Protein AF-0000000074533288 (afdb_homodimer)

InterPro domains:
  IPR017946 PLC-like phosphodiesterase, TIM beta/alpha-barrel domain superfamily [G3DSA:3.20.20.190] (14-316)
  IPR017946 PLC-like phosphodiesterase, TIM beta/alpha-barrel domain superfamily [SSF51695] (12-314)
  IPR030395 Glycerophosphodiester phosphodiesterase domain [PF03009] (17-310)
  IPR030395 Glycerophosphodiester phosphodiesterase domain [PS51704] (12-316)

Organism: Naegleria gruberi (NCBI:txid5762)

Secondary structure (DSSP, 8-state):
------------EEEETTS-TTTS-TT-HHHHHHHHHTT-SEEEEEEEE-TTSPEEE-S-SB-TTTBSGGG-GGGGGG-EEEEETTEEEEE-BGGGS-HHHHTTS-B--S-TTTS--TTTTTPPPPBHHHHHHHHHHH-SSGGGPPEEEEEE-SHHHHHHHH---HHHHHHHHHHHTT-GGGEEEEES-HHHHHHHHHHHHHTT---SEEEEEE-TT-B-TTT--BGGGGGSHHHHHHHHHTT--EEEEBGGG--HHHHHHHHHTT-EE--B-B--SHHHHTTSS-SSHHHHHHHHHHHT-SEEEES-HHHHHHHHHHHHHHHHHHHHHHHHHHHHHHHHHHHHHHHHHHHHHHTTS---GGGGGGGGGGSS--SS----------/------------EEEETTS-TTTS-TT-HHHHHHHHHTT-SEEEEEEEE-TTSPEEE-S-SB-TTTBSGGG-GGGGGG-EEEEETTEEEEE-BGGGS-HHHHTTS-B--S-TTTS--TTTTTPPPPBHHHHHHHHHHH-SSGGGPPEEEEEE-SHHHHHHHH---HHHHHHHHHHHTT-GGGEEEEES-HHHHHHHHHHHHHTT---SEEEEEE-TT-B-TTT--BGGGGGSHHHHHHHHHTT--EEEEBGGG--HHHHHHHHHTT-EE--B-B--SHHHHTTSS-SSHHHHHHHHHHHT-SEEEES-HHHHHHHHHHHHHHHHHHHHHHHHHHHHHHHHHHHHHHHHHHHHHHHHHS---TTSGGGSGGGS--S-----------

Sequence (772 aa):
MNNFLIMTEAKFELIGHRGAPNLRPEHTYESYLLAFQQDADYIEFDVMPSKDGVLMVTHSFELTEISNVASVSKFSDRKKTKVVDKKSYSGWFIEDFTASELQELRLRERYPQARTTKFDDIFVMPTLETALDYIIAITPNNSSKIKLYIETKHPTYFASALNVDVNQLLVNVLEKYHYLEYTMFQSFEISSMTSIRTILSNKNIQPLGYVMLLVANGSQIDNGRNFDEYLTEEGIDTAKSAGITGFGPAWKMVTKPWVESVHKRNLIIHPYTYRPEEYFLKQTPYTTFSDFIKSALELGVDGVFTEDIDQTRAIVLAYESNSVVTVLLIVAFVFVGVLFIVIAASVLSAYLCKRKTNPSSSATQNREERAGLAQQSNSYSYNQDEMNNFLIMTEAKFELIGHRGAPNLRPEHTYESYLLAFQQDADYIEFDVMPSKDGVLMVTHSFELTEISNVASVSKFSDRKKTKVVDKKSYSGWFIEDFTASELQELRLRERYPQARTTKFDDIFVMPTLETALDYIIAITPNNSSKIKLYIETKHPTYFASALNVDVNQLLVNVLEKYHYLEYTMFQSFEISSMTSIRTILSNKNIQPLGYVMLLVANGSQIDNGRNFDEYLTEEGIDTAKSAGITGFGPAWKMVTKPWVESVHKRNLIIHPYTYRPEEYFLKQTPYTTFSDFIKSALELGVDGVFTEDIDQTRAIVLAYESNSVVTVLLIVAFVFVGVLFIVIAASVLSAYLCKRKTNPSSSATQNREERAGLAQQSNSYSYNQDE

Radius of gyration: 43.71 Å; Cα contacts (8 Å, |Δi|>4): 1286; chains: 2; bounding box: 50×172×161 Å

Solvent-accessible surface area (backbone atoms only — not comparable to full-atom values): 42033 Å² total; per-residue (Å²): 132,81,73,70,71,66,69,73,72,77,74,73,39,42,31,14,48,30,12,23,39,74,80,28,39,62,44,25,71,65,9,43,51,50,20,56,75,50,60,37,59,23,41,32,41,33,31,37,54,22,52,74,66,42,47,27,33,45,85,59,59,55,37,57,59,44,28,45,51,85,74,36,73,95,48,60,85,57,58,46,75,47,72,57,94,91,36,81,45,74,40,38,46,43,61,79,29,39,53,73,59,49,45,69,35,23,32,23,36,70,49,60,92,68,41,80,56,58,65,43,66,70,42,50,51,35,37,46,68,58,46,49,45,47,54,58,51,72,34,87,47,87,90,52,66,76,31,34,35,39,30,54,52,62,46,68,57,40,32,69,76,67,70,39,60,54,52,60,52,51,51,52,54,30,53,76,68,73,36,48,61,42,24,29,38,32,24,62,32,66,66,53,53,42,51,41,49,51,57,31,54,77,66,75,50,67,49,66,43,29,27,44,38,37,50,82,94,40,56,28,83,75,78,60,50,50,37,69,48,51,70,36,71,67,30,43,49,52,42,43,73,60,60,40,44,26,36,28,32,34,56,88,74,68,46,51,72,50,44,50,59,41,44,74,68,72,31,48,37,37,31,32,76,48,54,68,45,67,71,57,29,70,76,48,100,38,92,42,51,61,54,48,53,48,50,46,58,72,46,59,53,44,28,36,26,24,28,44,53,59,61,50,50,53,45,53,51,52,53,54,48,50,50,47,48,50,48,48,48,49,50,50,48,50,48,51,48,50,51,50,51,52,50,52,52,51,53,54,51,52,55,57,54,57,66,64,64,67,72,78,79,67,70,69,68,61,68,75,65,73,70,65,92,75,75,74,66,81,76,72,74,75,81,84,90,128,130,79,72,70,70,67,69,74,72,77,73,73,38,40,30,13,47,28,12,23,41,75,79,30,38,63,42,26,70,66,9,41,50,51,19,56,77,48,62,38,57,23,38,32,42,33,33,36,53,21,52,74,66,43,48,28,32,46,84,59,59,54,37,58,58,42,28,45,50,85,76,35,73,93,48,60,83,56,57,44,73,49,71,59,95,90,38,80,46,74,39,37,45,42,61,80,30,39,53,73,58,49,46,70,36,21,31,24,36,71,50,58,94,66,40,78,56,60,64,43,66,70,40,49,51,35,37,46,68,58,46,48,44,47,54,58,51,73,33,88,46,85,90,53,67,75,31,34,35,39,29,54,54,62,45,68,59,41,31,68,75,68,69,40,59,53,52,60,53,50,51,52,54,30,52,77,68,73,37,49,60,42,24,30,38,32,24,60,33,65,66,52,52,40,50,41,49,51,57,30,53,76,64,73,50,67,49,66,42,28,27,45,38,36,50,83,94,40,58,28,83,77,78,60,48,50,38,67,48,52,70,36,71,66,31,42,50,53,41,43,75,60,61,40,45,26,36,28,31,34,55,89,74,69,45,50,70,48,45,52,58,41,44,74,68,72,32,48,38,38,31,32,75,46,56,69,45,66,70,57,29,70,77,48,99,38,91,43,52,62,54,47,54,49,50,46,57,72,45,60,53,45,28,35,27,25,29,44,52,58,62,49,50,51,47,51,51,51,54,54,47,50,51,47,50,49,49,49,50,48,51,50,49,50,48,52,48,51,52,49,50,52,50,51,52,50,51,54,51,49,54,54,52,56,62,62,63,62,68,76,72,71,68,65,70,80,63,65,74,76,67,65,91,71,73,80,76,86,77,86,72,90,83,87,85,130

Nearest PDB structures (foldseek):
  2pz0-assembly1_A  TM=8.839E-01  e=3.348E-19  Caldanaerobacter subterraneus subsp. tengcongensis MB4
  7e0v-assembly1_A  TM=8.217E-01  e=3.678E-13  Pyrococcus furiosus DSM 3638
  7e2b-assembly1_A  TM=8.364E-01  e=8.640E-13  Pyrococcus furiosus DSM 3638
  3i10-assembly1_A  TM=7.314E-01  e=2.882E-13  Bacteroides thetaiotaomicron VPI-5482
  4oec-assembly4_D  TM=7.906E-01  e=5.387E-12  Thermococcus kodakarensis KOD1

Structure (mmCIF, N/CA/C/O backbone):
data_AF-0000000074533288-model_v1
#
loop_
_entity.id
_entity.type
_entity.pdbx_description
1 polymer 'glycerophosphodiester phosphodiesterase'
#
loop_
_atom_site.group_PDB
_atom_site.id
_atom_site.type_symbol
_atom_site.label_atom_id
_atom_site.label_alt_id
_atom_site.label_comp_id
_atom_site.label_asym_id
_atom_site.label_entity_id
_atom_site.label_seq_id
_atom_site.pdbx_PDB_ins_code
_atom_site.Cartn_x
_atom_site.Cartn_y
_atom_site.Cartn_z
_atom_site.occupancy
_atom_site.B_iso_or_equiv
_atom_site.auth_seq_id
_atom_site.auth_comp_id
_atom_site.auth_asym_id
_atom_site.auth_atom_id
_atom_site.pdbx_PDB_model_num
ATOM 1 N N . MET A 1 1 ? -20.812 11.461 48.188 1 24.53 1 MET A N 1
ATOM 2 C CA . MET A 1 1 ? -20.469 10.844 46.906 1 24.53 1 MET A CA 1
ATOM 3 C C . MET A 1 1 ? -19.469 11.703 46.156 1 24.53 1 MET A C 1
ATOM 5 O O . MET A 1 1 ? -19.859 12.727 45.562 1 24.53 1 MET A O 1
ATOM 9 N N . ASN A 1 2 ? -18.375 12.078 46.75 1 26.31 2 ASN A N 1
ATOM 10 C CA . ASN A 1 2 ? -17.281 12.859 46.188 1 26.31 2 ASN A CA 1
ATOM 11 C C . ASN A 1 2 ? -16.844 12.312 44.844 1 26.31 2 ASN A C 1
ATOM 13 O O . ASN A 1 2 ? -16.344 11.188 44.75 1 26.31 2 ASN A O 1
ATOM 17 N N . ASN A 1 3 ? -17.688 12.555 43.812 1 27.73 3 ASN A N 1
ATOM 18 C CA . ASN A 1 3 ? -17.266 12.305 42.469 1 27.73 3 ASN A CA 1
ATOM 19 C C . ASN A 1 3 ? -15.805 12.711 42.25 1 27.73 3 ASN A C 1
ATOM 21 O O . ASN A 1 3 ? -15.477 13.898 42.281 1 27.73 3 ASN A O 1
ATOM 25 N N . PHE A 1 4 ? -14.898 12.039 42.844 1 29.86 4 PHE A N 1
ATOM 26 C CA . PHE A 1 4 ? -13.539 12.188 42.344 1 29.86 4 PHE A CA 1
ATOM 27 C C . PHE A 1 4 ? -13.547 12.398 40.844 1 29.86 4 PHE A C 1
ATOM 29 O O . PHE A 1 4 ? -13.953 11.508 40.094 1 29.86 4 PHE A O 1
ATOM 36 N N . LEU A 1 5 ? -13.883 13.57 40.406 1 30.11 5 LEU A N 1
ATOM 37 C CA . LEU A 1 5 ? -13.609 13.992 39.031 1 30.11 5 LEU A CA 1
ATOM 38 C C . LEU A 1 5 ? -12.344 13.336 38.5 1 30.11 5 LEU A C 1
ATOM 40 O O . LEU A 1 5 ? -11.234 13.703 38.875 1 30.11 5 LEU A O 1
ATOM 44 N N . ILE A 1 6 ? -12.234 12.055 38.594 1 33.12 6 ILE A N 1
ATOM 45 C CA . ILE A 1 6 ? -11.18 11.508 37.719 1 33.12 6 ILE A CA 1
ATOM 46 C C . ILE A 1 6 ? -11.016 12.375 36.5 1 33.12 6 ILE A C 1
ATOM 48 O O . ILE A 1 6 ? -11.938 12.5 35.688 1 33.12 6 ILE A O 1
ATOM 52 N N . MET A 1 7 ? -10.492 13.523 36.625 1 33.41 7 MET A N 1
ATOM 53 C CA . MET A 1 7 ? -10.055 14.266 35.438 1 33.41 7 MET A CA 1
ATOM 54 C C . MET A 1 7 ? -9.664 13.312 34.312 1 33.41 7 MET A C 1
ATOM 56 O O . MET A 1 7 ? -8.703 12.562 34.438 1 33.41 7 MET A O 1
ATOM 60 N N . THR A 1 8 ? -10.516 12.539 33.75 1 40.03 8 THR A N 1
ATOM 61 C CA . THR A 1 8 ? -10.242 11.812 32.5 1 40.03 8 THR A CA 1
ATOM 62 C C . THR A 1 8 ? -9.195 12.547 31.672 1 40.03 8 THR A C 1
ATOM 64 O O . THR A 1 8 ? -9.438 13.664 31.203 1 40.03 8 THR A O 1
ATOM 67 N N . GLU A 1 9 ? -7.98 12.672 32.156 1 48.19 9 GLU A N 1
ATOM 68 C CA . GLU A 1 9 ? -6.871 13.234 31.375 1 48.19 9 GLU A CA 1
ATOM 69 C C . GLU A 1 9 ? -7.031 12.969 29.891 1 48.19 9 GLU A C 1
ATOM 71 O O . GLU A 1 9 ? -7.293 11.836 29.484 1 48.19 9 GLU A O 1
ATOM 76 N N . ALA A 1 10 ? -7.363 13.969 29.109 1 63.31 10 ALA A N 1
ATOM 77 C CA . ALA A 1 10 ? -7.527 13.93 27.672 1 63.31 10 ALA A CA 1
ATOM 78 C C . ALA A 1 10 ? -6.383 13.172 27 1 63.31 10 ALA A C 1
ATOM 80 O O . ALA A 1 10 ? -5.227 13.289 27.422 1 63.31 10 ALA A O 1
ATOM 81 N N . LYS A 1 11 ? -6.633 12.203 26.203 1 83.88 11 LYS A N 1
ATOM 82 C CA . LYS A 1 11 ? -5.727 11.352 25.438 1 83.88 11 LYS A CA 1
ATOM 83 C C . LYS A 1 11 ? -4.805 12.188 24.547 1 83.88 11 LYS A C 1
ATOM 85 O O . LYS A 1 11 ? -5.254 13.117 23.875 1 83.88 11 LYS A O 1
ATOM 90 N N . PHE A 1 12 ? -3.471 12.133 24.797 1 96.19 12 PHE A N 1
ATOM 91 C CA . PHE A 1 12 ? -2.473 12.727 23.922 1 96.19 12 PHE A CA 1
ATOM 92 C C . PHE A 1 12 ? -2.633 12.211 22.5 1 96.19 12 PHE A C 1
ATOM 94 O O . PHE A 1 12 ? -2.512 11.008 22.25 1 96.19 12 PHE A O 1
ATOM 101 N N . GLU A 1 13 ? -2.967 13.078 21.562 1 98.12 13 GLU A N 1
ATOM 102 C CA . GLU A 1 13 ? -3.326 12.672 20.203 1 98.12 13 GLU A CA 1
ATOM 103 C C . GLU A 1 13 ? -2.088 12.562 19.328 1 98.12 13 GLU A C 1
ATOM 105 O O . GLU A 1 13 ? -1.199 13.414 19.375 1 98.12 13 GLU A O 1
ATOM 110 N N . LEU A 1 14 ? -2.008 11.516 18.562 1 98.56 14 LEU A N 1
ATOM 111 C CA . LEU A 1 14 ? -0.959 11.305 17.562 1 98.56 14 LEU A CA 1
ATOM 112 C C . LEU A 1 14 ? -1.479 11.594 16.156 1 98.56 14 LEU A C 1
ATOM 114 O O . LEU A 1 14 ? -2.344 10.875 15.656 1 98.56 14 LEU A O 1
ATOM 118 N N . ILE A 1 15 ? -1.01 12.641 15.562 1 98.88 15 ILE A N 1
ATOM 119 C CA . ILE A 1 15 ? -1.366 13.008 14.195 1 98.88 15 ILE A CA 1
ATOM 120 C C . ILE A 1 15 ? -0.305 12.492 13.227 1 98.88 15 ILE A C 1
ATOM 122 O O . ILE A 1 15 ? 0.839 12.953 13.25 1 98.88 15 ILE A O 1
ATOM 126 N N . GLY A 1 16 ? -0.688 11.469 12.375 1 98.81 16 GLY A N 1
ATOM 127 C CA . GLY A 1 16 ? 0.221 11.023 11.328 1 98.81 16 GLY A CA 1
ATOM 128 C C . GLY A 1 16 ? 0.513 12.086 10.289 1 98.81 16 GLY A C 1
ATOM 129 O O . GLY A 1 16 ? -0.333 12.383 9.445 1 98.81 16 GLY A O 1
ATOM 130 N N . HIS A 1 17 ? 1.729 12.695 10.367 1 98.75 17 HIS A N 1
ATOM 131 C CA . HIS A 1 17 ? 2.133 13.781 9.484 1 98.75 17 HIS A CA 1
ATOM 132 C C . HIS A 1 17 ? 2.316 13.289 8.055 1 98.75 17 HIS A C 1
ATOM 134 O O . HIS A 1 17 ? 3.379 12.766 7.703 1 98.75 17 HIS A O 1
ATOM 140 N N . ARG A 1 18 ? 1.213 13.383 7.223 1 98.69 18 ARG A N 1
ATOM 141 C CA . ARG A 1 18 ? 1.214 12.945 5.832 1 98.69 18 ARG A CA 1
ATOM 142 C C . ARG A 1 18 ? 1.272 11.43 5.727 1 98.69 18 ARG A C 1
ATOM 144 O O . ARG A 1 18 ? 1.865 10.883 4.793 1 98.69 18 ARG A O 1
ATOM 151 N N . GLY A 1 19 ? 0.744 10.766 6.738 1 98.44 19 GLY A N 1
ATOM 152 C CA . GLY A 1 19 ? 0.764 9.32 6.883 1 98.44 19 GLY A CA 1
ATOM 153 C C . GLY A 1 19 ? 1.865 8.828 7.801 1 98.44 19 GLY A C 1
ATOM 154 O O . GLY A 1 19 ? 1.914 9.195 8.977 1 98.44 19 GLY A O 1
ATOM 155 N N . ALA A 1 20 ? 2.715 7.977 7.316 1 98.12 20 ALA A N 1
ATOM 156 C CA . ALA A 1 20 ? 3.898 7.461 8 1 98.12 20 ALA A CA 1
ATOM 157 C C . ALA A 1 20 ? 5.148 7.645 7.148 1 98.12 20 ALA A C 1
ATOM 159 O O . ALA A 1 20 ? 5.762 6.668 6.715 1 98.12 20 ALA A O 1
ATOM 160 N N . PRO A 1 21 ? 5.559 8.875 7.082 1 97.75 21 PRO A N 1
ATOM 161 C CA . PRO A 1 21 ? 6.594 9.18 6.09 1 97.75 21 PRO A CA 1
ATOM 162 C C . PRO A 1 21 ? 7.965 8.633 6.48 1 97.75 21 PRO A C 1
ATOM 164 O O . PRO A 1 21 ? 8.891 8.625 5.664 1 97.75 21 PRO A O 1
ATOM 167 N N . ASN A 1 22 ? 8.172 8.188 7.746 1 96.62 22 ASN A N 1
ATOM 168 C CA . ASN A 1 22 ? 9.414 7.508 8.086 1 96.62 22 ASN A CA 1
ATOM 169 C C . ASN A 1 22 ? 9.516 6.148 7.406 1 96.62 22 ASN A C 1
ATOM 171 O O . ASN A 1 22 ? 10.609 5.582 7.301 1 96.62 22 ASN A O 1
ATOM 175 N N . LEU A 1 23 ? 8.391 5.621 6.914 1 96.12 23 LEU A N 1
ATOM 176 C CA . LEU A 1 23 ? 8.359 4.273 6.363 1 96.12 23 LEU A CA 1
ATOM 177 C C . LEU A 1 23 ? 8.102 4.309 4.859 1 96.12 23 LEU A C 1
ATOM 179 O O . LEU A 1 23 ? 8.5 3.396 4.133 1 96.12 23 LEU A O 1
ATOM 183 N N . ARG A 1 24 ? 7.391 5.27 4.363 1 98.06 24 ARG A N 1
ATOM 184 C CA . ARG A 1 24 ? 6.98 5.414 2.969 1 98.06 24 ARG A CA 1
ATOM 185 C C . ARG A 1 24 ? 7.043 6.875 2.529 1 98.06 24 ARG A C 1
ATOM 187 O O . ARG A 1 24 ? 6.918 7.781 3.355 1 98.06 24 ARG A O 1
ATOM 194 N N . PRO A 1 25 ? 7.219 7.125 1.184 1 98.19 25 PRO A N 1
ATOM 195 C CA . PRO A 1 25 ? 7.066 8.516 0.749 1 98.19 25 PRO A CA 1
ATOM 196 C C . PRO A 1 25 ? 5.762 9.141 1.235 1 98.19 25 PRO A C 1
ATOM 198 O O . PRO A 1 25 ? 4.73 8.469 1.287 1 98.19 25 PRO A O 1
ATOM 201 N N . GLU A 1 26 ? 5.836 10.406 1.601 1 98.44 26 GLU A N 1
ATOM 202 C CA . GLU A 1 26 ? 4.688 11.117 2.152 1 98.44 26 GLU A CA 1
ATOM 203 C C . GLU A 1 26 ? 3.508 11.094 1.187 1 98.44 26 GLU A C 1
ATOM 205 O O . GLU A 1 26 ? 3.695 11.125 -0.032 1 98.44 26 GLU A O 1
ATOM 210 N N . HIS A 1 27 ? 2.283 10.961 1.693 1 98.62 27 HIS A N 1
ATOM 211 C CA . HIS A 1 27 ? 1.014 11.102 0.987 1 98.62 27 HIS A CA 1
ATOM 212 C C . HIS A 1 27 ? 0.829 9.977 -0.031 1 98.62 27 HIS A C 1
ATOM 214 O O . HIS A 1 27 ? 0.212 10.18 -1.079 1 98.62 27 HIS A O 1
ATOM 220 N N . THR A 1 28 ? 1.442 8.797 0.241 1 98.38 28 THR A N 1
ATOM 221 C CA . THR A 1 28 ? 1.093 7.59 -0.497 1 98.38 28 THR A CA 1
ATOM 222 C C . THR A 1 28 ? -0.019 6.824 0.215 1 98.38 28 THR A C 1
ATOM 224 O O . THR A 1 28 ? -0.204 6.973 1.425 1 98.38 28 THR A O 1
ATOM 227 N N . TYR A 1 29 ? -0.767 6.016 -0.545 1 97.94 29 TYR A N 1
ATOM 228 C CA . TYR A 1 29 ? -1.797 5.176 0.056 1 97.94 29 TYR A CA 1
ATOM 229 C C . TYR A 1 29 ? -1.203 4.266 1.126 1 97.94 29 TYR A C 1
ATOM 231 O O . TYR A 1 29 ? -1.79 4.09 2.197 1 97.94 29 TYR A O 1
ATOM 239 N N . GLU A 1 30 ? -0.036 3.703 0.849 1 97.56 30 GLU A N 1
ATOM 240 C CA . GLU A 1 30 ? 0.597 2.812 1.817 1 97.56 30 GLU A CA 1
ATOM 241 C C . GLU A 1 30 ? 1.023 3.574 3.07 1 97.56 30 GLU A C 1
ATOM 243 O O . GLU A 1 30 ? 0.994 3.027 4.176 1 97.56 30 GLU A O 1
ATOM 248 N N . SER A 1 31 ? 1.471 4.859 2.895 1 98.38 31 SER A N 1
ATOM 249 C CA . SER A 1 31 ? 1.752 5.695 4.059 1 98.38 31 SER A CA 1
ATOM 250 C C . SER A 1 31 ? 0.517 5.852 4.938 1 98.38 31 SER A C 1
ATOM 252 O O . SER A 1 31 ? 0.613 5.809 6.168 1 98.38 31 SER A O 1
ATOM 254 N N . TYR A 1 32 ? -0.673 6.004 4.359 1 98.5 32 TYR A N 1
ATOM 255 C CA . TYR A 1 32 ? -1.929 6.129 5.09 1 98.5 32 TYR A CA 1
ATOM 256 C C . TYR A 1 32 ? -2.295 4.812 5.77 1 98.5 32 TYR A C 1
ATOM 258 O O . TYR A 1 32 ? -2.73 4.805 6.922 1 98.5 32 TYR A O 1
ATOM 266 N N . LEU A 1 33 ? -2.109 3.682 5.039 1 97.62 33 LEU A N 1
ATOM 267 C CA . LEU A 1 33 ? -2.383 2.367 5.609 1 97.62 33 LEU A CA 1
ATOM 268 C C . LEU A 1 33 ? -1.541 2.131 6.859 1 97.62 33 LEU A C 1
ATOM 270 O O . LEU A 1 33 ? -2.059 1.691 7.891 1 97.62 33 LEU A O 1
ATOM 274 N N . LEU A 1 34 ? -0.262 2.439 6.73 1 97.5 34 LEU A N 1
ATOM 275 C CA . LEU A 1 34 ? 0.658 2.203 7.84 1 97.5 34 LEU A CA 1
ATOM 276 C C . LEU A 1 34 ? 0.333 3.111 9.023 1 97.5 34 LEU A C 1
ATOM 278 O O . LEU A 1 34 ? 0.421 2.689 10.18 1 97.5 34 LEU A O 1
ATOM 282 N N . ALA A 1 35 ? -0.049 4.375 8.766 1 98.19 35 ALA A N 1
ATOM 283 C CA . ALA A 1 35 ? -0.474 5.273 9.836 1 98.19 35 ALA A CA 1
ATOM 284 C C . ALA A 1 35 ? -1.691 4.719 10.57 1 98.19 35 ALA A C 1
ATOM 286 O O . ALA A 1 35 ? -1.737 4.727 11.797 1 98.19 35 ALA A O 1
ATOM 287 N N . PHE A 1 36 ? -2.699 4.223 9.875 1 97 36 PHE A N 1
ATOM 288 C CA . PHE A 1 36 ? -3.896 3.621 10.445 1 97 36 PHE A CA 1
ATOM 289 C C . PHE A 1 36 ? -3.541 2.402 11.289 1 97 36 PHE A C 1
ATOM 291 O O . PHE A 1 36 ? -4.004 2.27 12.43 1 97 36 PHE A O 1
ATOM 298 N N . GLN A 1 37 ? -2.637 1.526 10.695 1 94.69 37 GLN A N 1
ATOM 299 C CA . GLN A 1 37 ? -2.252 0.292 11.375 1 94.69 37 GLN A CA 1
ATOM 300 C C . GLN A 1 37 ? -1.473 0.587 12.648 1 94.69 37 GLN A C 1
ATOM 302 O O . GLN A 1 37 ? -1.511 -0.196 13.602 1 94.69 37 GLN A O 1
ATOM 307 N N . GLN A 1 38 ? -0.831 1.746 12.656 1 96.06 38 GLN A N 1
ATOM 308 C CA . GLN A 1 38 ? -0.075 2.152 13.836 1 96.06 38 GLN A CA 1
ATOM 309 C C . GLN A 1 38 ? -0.939 2.975 14.789 1 96.06 38 GLN A C 1
ATOM 311 O O . GLN A 1 38 ? -0.429 3.572 15.734 1 96.06 38 GLN A O 1
ATOM 316 N N . ASP A 1 39 ? -2.223 3.113 14.5 1 93.19 39 ASP A N 1
ATOM 317 C CA . ASP A 1 39 ? -3.26 3.664 15.367 1 93.19 39 ASP A CA 1
ATOM 318 C C . ASP A 1 39 ? -3.1 5.176 15.523 1 93.19 39 ASP A C 1
ATOM 320 O O . ASP A 1 39 ? -3.234 5.707 16.625 1 93.19 39 ASP A O 1
ATOM 324 N N . ALA A 1 40 ? -2.709 5.832 14.508 1 97.25 40 ALA A N 1
ATOM 325 C CA . ALA A 1 40 ? -2.76 7.289 14.516 1 97.25 40 ALA A CA 1
ATOM 326 C C . ALA A 1 40 ? -4.168 7.789 14.82 1 97.25 40 ALA A C 1
ATOM 328 O O . ALA A 1 40 ? -5.152 7.215 14.352 1 97.25 40 ALA A O 1
ATOM 329 N N . ASP A 1 41 ? -4.273 8.836 15.617 1 97.19 41 ASP A N 1
ATOM 330 C CA . ASP A 1 41 ? -5.578 9.422 15.922 1 97.19 41 ASP A CA 1
ATOM 331 C C . ASP A 1 41 ? -6.117 10.203 14.727 1 97.19 41 ASP A C 1
ATOM 333 O O . ASP A 1 41 ? -7.332 10.289 14.531 1 97.19 41 ASP A O 1
ATOM 337 N N . TYR A 1 42 ? -5.234 10.828 13.953 1 98.31 42 TYR A N 1
ATOM 338 C CA . TYR A 1 42 ? -5.52 11.547 12.719 1 98.31 42 TYR A CA 1
ATOM 339 C C . TYR A 1 42 ? -4.508 11.18 11.633 1 98.31 42 TYR A C 1
ATOM 341 O O . TYR A 1 42 ? -3.373 10.805 11.938 1 98.31 42 TYR A O 1
ATOM 349 N N . ILE A 1 43 ? -4.945 11.242 10.406 1 98.75 43 ILE A N 1
ATOM 350 C CA . ILE A 1 43 ? -4.035 11.242 9.266 1 98.75 43 ILE A CA 1
ATOM 351 C C . ILE A 1 43 ? -4.09 12.594 8.555 1 98.75 43 ILE A C 1
ATOM 353 O O . ILE A 1 43 ? -5.176 13.094 8.25 1 98.75 43 ILE A O 1
ATOM 357 N N . GLU A 1 44 ? -2.998 13.195 8.336 1 98.94 44 GLU A N 1
ATOM 358 C CA . GLU A 1 44 ? -2.938 14.516 7.727 1 98.94 44 GLU A CA 1
ATOM 359 C C . GLU A 1 44 ? -2.908 14.43 6.203 1 98.94 44 GLU A C 1
ATOM 361 O O . GLU A 1 44 ? -2.191 13.594 5.641 1 98.94 44 GLU A O 1
ATOM 366 N N . PHE A 1 45 ? -3.664 15.258 5.527 1 98.81 45 PHE A N 1
ATOM 367 C CA . PHE A 1 45 ? -3.607 15.516 4.09 1 98.81 45 PHE A CA 1
ATOM 368 C C . PHE A 1 45 ? -3.252 16.969 3.816 1 98.81 45 PHE A C 1
ATOM 370 O O . PHE A 1 45 ? -3.863 17.875 4.379 1 98.81 45 PHE A O 1
ATOM 377 N N . ASP A 1 46 ? -2.248 17.219 2.979 1 98.88 46 ASP A N 1
ATOM 378 C CA . ASP A 1 46 ? -2.041 18.516 2.35 1 98.88 46 ASP A CA 1
ATOM 379 C C . ASP A 1 46 ? -2.734 18.578 0.991 1 98.88 46 ASP A C 1
ATOM 381 O O . ASP A 1 46 ? -2.553 17.703 0.15 1 98.88 46 ASP A O 1
ATOM 385 N N . VAL A 1 47 ? -3.531 19.625 0.776 1 98.88 47 VAL A N 1
ATOM 386 C CA . VAL A 1 47 ? -4.262 19.625 -0.487 1 98.88 47 VAL A CA 1
ATOM 387 C C . VAL A 1 47 ? -3.934 20.891 -1.27 1 98.88 47 VAL A C 1
ATOM 389 O O . VAL A 1 47 ? -3.768 21.969 -0.683 1 98.88 47 VAL A O 1
ATOM 392 N N . MET A 1 48 ? -3.768 20.75 -2.547 1 98.12 48 MET A N 1
ATOM 393 C CA . MET A 1 48 ? -3.559 21.797 -3.539 1 98.12 48 MET A CA 1
ATOM 394 C C . MET A 1 48 ? -4.254 21.453 -4.852 1 98.12 48 MET A C 1
ATOM 396 O O . MET A 1 48 ? -4.41 20.281 -5.188 1 98.12 48 MET A O 1
ATOM 400 N N . PRO A 1 49 ? -4.656 22.484 -5.59 1 98.69 49 PRO A N 1
ATOM 401 C CA . PRO A 1 49 ? -5.352 22.203 -6.848 1 98.69 49 PRO A CA 1
ATOM 402 C C . PRO A 1 49 ? -4.391 21.953 -8.008 1 98.69 49 PRO A C 1
ATOM 404 O O . PRO A 1 49 ? -3.338 22.594 -8.086 1 98.69 49 PRO A O 1
ATOM 407 N N . SER A 1 50 ? -4.738 21 -8.844 1 98.69 50 SER A N 1
ATOM 408 C CA . SER A 1 50 ? -4.113 20.844 -10.156 1 98.69 50 SER A CA 1
ATOM 409 C C . SER A 1 50 ? -4.578 21.938 -11.117 1 98.69 50 SER A C 1
ATOM 411 O O . SER A 1 50 ? -5.438 22.75 -10.773 1 98.69 50 SER A O 1
ATOM 413 N N . LYS A 1 51 ? -4.031 21.953 -12.305 1 98.44 51 LYS A N 1
ATOM 414 C CA . LYS A 1 51 ? -4.359 22.922 -13.352 1 98.44 51 LYS A CA 1
ATOM 415 C C . LYS A 1 51 ? -5.855 22.922 -13.656 1 98.44 51 LYS A C 1
ATOM 417 O O . LYS A 1 51 ? -6.445 23.984 -13.898 1 98.44 51 LYS A O 1
ATOM 422 N N . ASP A 1 52 ? -6.449 21.75 -13.625 1 98.19 52 ASP A N 1
ATOM 423 C CA . ASP A 1 52 ? -7.855 21.609 -13.992 1 98.19 52 ASP A CA 1
ATOM 424 C C . ASP A 1 52 ? -8.758 21.625 -12.758 1 98.19 52 ASP A C 1
ATOM 426 O O . ASP A 1 52 ? -9.906 21.203 -12.82 1 98.19 52 ASP A O 1
ATOM 430 N N . GLY A 1 53 ? -8.234 22.016 -11.633 1 98 53 GLY A N 1
ATOM 431 C CA . GLY A 1 53 ? -9.055 22.312 -10.469 1 98 53 GLY A CA 1
ATOM 432 C C . GLY A 1 53 ? -9.359 21.078 -9.633 1 98 53 GLY A C 1
ATOM 433 O O . GLY A 1 53 ? -10.312 21.078 -8.852 1 98 53 GLY A O 1
ATOM 434 N N . VAL A 1 54 ? -8.672 20 -9.82 1 98.5 54 VAL A N 1
ATOM 435 C CA . VAL A 1 54 ? -8.805 18.797 -8.992 1 98.5 54 VAL A CA 1
ATOM 436 C C . VAL A 1 54 ? -7.871 18.906 -7.785 1 98.5 54 VAL A C 1
ATOM 438 O O . VAL A 1 54 ? -6.684 19.203 -7.934 1 98.5 54 VAL A O 1
ATOM 441 N N . LEU A 1 55 ? -8.414 18.734 -6.574 1 98.88 55 LEU A N 1
ATOM 442 C CA . LEU A 1 55 ? -7.551 18.766 -5.395 1 98.88 55 LEU A CA 1
ATOM 443 C C . LEU A 1 55 ? -6.672 17.531 -5.324 1 98.88 55 LEU A C 1
ATOM 445 O O . LEU A 1 55 ? -7.176 16.406 -5.332 1 98.88 55 LEU A O 1
ATOM 449 N N . MET A 1 56 ? -5.391 17.766 -5.355 1 98.88 56 MET A N 1
ATOM 450 C CA . MET A 1 56 ? -4.379 16.734 -5.16 1 98.88 56 MET A CA 1
ATOM 451 C C . MET A 1 56 ? -3.912 16.688 -3.711 1 98.88 56 MET A C 1
ATOM 453 O O . MET A 1 56 ? -3.965 17.703 -3.008 1 98.88 56 MET A O 1
ATOM 457 N N . VAL A 1 57 ? -3.5 15.539 -3.26 1 98.81 57 VAL A N 1
ATOM 458 C CA . VAL A 1 57 ? -2.92 15.414 -1.926 1 98.81 57 VAL A CA 1
ATOM 459 C C . VAL A 1 57 ? -1.396 15.391 -2.023 1 98.81 57 VAL A C 1
ATOM 461 O O . VAL A 1 57 ? -0.803 14.352 -2.32 1 98.81 57 VAL A O 1
ATOM 464 N N . THR A 1 58 ? -0.798 16.469 -1.744 1 98.25 58 THR A N 1
ATOM 465 C CA . THR A 1 58 ? 0.645 16.672 -1.824 1 98.25 58 THR A CA 1
ATOM 466 C C . THR A 1 58 ? 1.065 17.906 -1.031 1 98.25 58 THR A C 1
ATOM 468 O O . THR A 1 58 ? 0.291 18.859 -0.893 1 98.25 58 THR A O 1
ATOM 471 N N . HIS A 1 59 ? 2.203 17.844 -0.524 1 97.12 59 HIS A N 1
ATOM 472 C CA . HIS A 1 59 ? 2.73 18.953 0.268 1 97.12 59 HIS A CA 1
ATOM 473 C C . HIS A 1 59 ? 3.332 20.031 -0.625 1 97.12 59 HIS A C 1
ATOM 475 O O . HIS A 1 59 ? 3.271 21.219 -0.298 1 97.12 59 HIS A O 1
ATOM 481 N N . SER A 1 60 ? 3.904 19.672 -1.77 1 96.44 60 SER A N 1
ATOM 482 C CA . SER A 1 60 ? 4.789 20.578 -2.494 1 96.44 60 SER A CA 1
ATOM 483 C C . SER A 1 60 ? 4.137 21.078 -3.777 1 96.44 60 SER A C 1
ATOM 485 O O . SER A 1 60 ? 3.688 20.281 -4.605 1 96.44 60 SER A O 1
ATOM 487 N N . PHE A 1 61 ? 4.172 22.391 -3.916 1 98.12 61 PHE A N 1
ATOM 488 C CA . PHE A 1 61 ? 3.688 22.984 -5.164 1 98.12 61 PHE A CA 1
ATOM 489 C C . PHE A 1 61 ? 4.723 22.812 -6.273 1 98.12 61 PHE A C 1
ATOM 491 O O . PHE A 1 61 ? 4.387 22.875 -7.457 1 98.12 61 PHE A O 1
ATOM 498 N N . GLU A 1 62 ? 5.945 22.719 -5.93 1 98.56 62 GLU A N 1
ATOM 499 C CA . GLU A 1 62 ? 7.047 22.375 -6.824 1 98.56 62 GLU A CA 1
ATOM 500 C C . GLU A 1 62 ? 7.445 20.906 -6.66 1 98.56 62 GLU A C 1
ATOM 502 O O . GLU A 1 62 ? 7.742 20.469 -5.551 1 98.56 62 GLU A O 1
ATOM 507 N N . LEU A 1 63 ? 7.488 20.125 -7.699 1 98.62 63 LEU A N 1
ATOM 508 C CA . LEU A 1 63 ? 7.328 18.672 -7.633 1 98.62 63 LEU A CA 1
ATOM 509 C C . LEU A 1 63 ? 8.68 17.969 -7.734 1 98.62 63 LEU A C 1
ATOM 511 O O . LEU A 1 63 ? 8.758 16.75 -7.582 1 98.62 63 LEU A O 1
ATOM 515 N N . THR A 1 64 ? 9.781 18.641 -7.879 1 98.12 64 THR A N 1
ATOM 516 C CA . THR A 1 64 ? 11.078 18.062 -8.203 1 98.12 64 THR A CA 1
ATOM 517 C C . THR A 1 64 ? 11.516 17.094 -7.113 1 98.12 64 THR A C 1
ATOM 519 O O . THR A 1 64 ? 11.969 15.977 -7.41 1 98.12 64 THR A O 1
ATOM 522 N N . GLU A 1 65 ? 11.312 17.438 -5.91 1 97.12 65 GLU A N 1
ATOM 523 C CA . GLU A 1 65 ? 11.891 16.672 -4.812 1 97.12 65 GLU A CA 1
ATOM 524 C C . GLU A 1 65 ? 10.984 15.5 -4.422 1 97.12 65 GLU A C 1
ATOM 526 O O . GLU A 1 65 ? 11.453 14.508 -3.857 1 97.12 65 GLU A O 1
ATOM 531 N N . ILE A 1 66 ? 9.703 15.547 -4.746 1 98.06 66 ILE A N 1
ATOM 532 C CA . ILE A 1 66 ? 8.789 14.562 -4.184 1 98.06 66 ILE A CA 1
ATOM 533 C C . ILE A 1 66 ? 8.312 13.617 -5.285 1 98.06 66 ILE A C 1
ATOM 535 O O . ILE A 1 66 ? 7.484 12.734 -5.039 1 98.06 66 ILE A O 1
ATOM 539 N N . SER A 1 67 ? 8.797 13.805 -6.52 1 98.5 67 SER A N 1
ATOM 540 C CA . SER A 1 67 ? 8.344 12.969 -7.625 1 98.5 67 SER A CA 1
ATOM 541 C C . SER A 1 67 ? 9.445 12.766 -8.656 1 98.5 67 SER A C 1
ATOM 543 O O . SER A 1 67 ? 10.539 13.32 -8.523 1 98.5 67 SER A O 1
ATOM 545 N N . ASN A 1 68 ? 9.117 11.984 -9.688 1 97.81 68 ASN A N 1
ATOM 546 C CA . ASN A 1 68 ? 10.055 11.688 -10.758 1 97.81 68 ASN A CA 1
ATOM 547 C C . ASN A 1 68 ? 9.867 12.633 -11.945 1 97.81 68 ASN A C 1
ATOM 549 O O . ASN A 1 68 ? 10.289 12.32 -13.062 1 97.81 68 ASN A O 1
ATOM 553 N N . VAL A 1 69 ? 9.273 13.727 -11.773 1 98.5 69 VAL A N 1
ATOM 554 C CA . VAL A 1 69 ? 8.82 14.594 -12.859 1 98.5 69 VAL A CA 1
ATOM 555 C C . VAL A 1 69 ? 10.016 15 -13.719 1 98.5 69 VAL A C 1
ATOM 557 O O . VAL A 1 69 ? 9.898 15.117 -14.945 1 98.5 69 VAL A O 1
ATOM 560 N N . ALA A 1 70 ? 11.156 15.219 -13.156 1 97.81 70 ALA A N 1
ATOM 561 C CA . ALA A 1 70 ? 12.344 15.648 -13.883 1 97.81 70 ALA A CA 1
ATOM 562 C C . ALA A 1 70 ? 12.82 14.57 -14.852 1 97.81 70 ALA A C 1
ATOM 564 O O . ALA A 1 70 ? 13.539 14.859 -15.805 1 97.81 70 ALA A O 1
ATOM 565 N N . SER A 1 71 ? 12.406 13.328 -14.586 1 95.88 71 SER A N 1
ATOM 566 C CA . SER A 1 71 ? 12.867 12.203 -15.391 1 95.88 71 SER A CA 1
ATOM 567 C C . SER A 1 71 ? 11.828 11.812 -16.438 1 95.88 71 SER A C 1
ATOM 569 O O . SER A 1 71 ? 12.039 10.883 -17.219 1 95.88 71 SER A O 1
ATOM 571 N N . VAL A 1 72 ? 10.695 12.461 -16.422 1 95.19 72 VAL A N 1
ATOM 572 C CA . VAL A 1 72 ? 9.648 12.164 -17.391 1 95.19 72 VAL A CA 1
ATOM 573 C C . VAL A 1 72 ? 9.836 13.023 -18.641 1 95.19 72 VAL A C 1
ATOM 575 O O . VAL A 1 72 ? 9.594 14.234 -18.609 1 95.19 72 VAL A O 1
ATOM 578 N N . SER A 1 73 ? 10.133 12.422 -19.734 1 94.88 73 SER A N 1
ATOM 579 C CA . SER A 1 73 ? 10.57 13.117 -20.953 1 94.88 73 SER A CA 1
ATOM 580 C C . SER A 1 73 ? 9.484 14.047 -21.469 1 94.88 73 SER A C 1
ATOM 582 O O . SER A 1 73 ? 9.773 15.18 -21.875 1 94.88 73 SER A O 1
ATOM 584 N N . LYS A 1 74 ? 8.281 13.633 -21.453 1 93.19 74 LYS A N 1
ATOM 585 C CA . LYS A 1 74 ? 7.203 14.406 -22.062 1 93.19 74 LYS A CA 1
ATOM 586 C C . LYS A 1 74 ? 6.918 15.672 -21.25 1 93.19 74 LYS A C 1
ATOM 588 O O . LYS A 1 74 ? 6.203 16.562 -21.719 1 93.19 74 LYS A O 1
ATOM 593 N N . PHE A 1 75 ? 7.527 15.758 -20.016 1 97.25 75 PHE A N 1
ATOM 594 C CA . PHE A 1 75 ? 7.285 16.922 -19.188 1 97.25 75 PHE A CA 1
ATOM 595 C C . PHE A 1 75 ? 8.531 17.797 -19.094 1 97.25 75 PHE A C 1
ATOM 597 O O . PHE A 1 75 ? 8.57 18.766 -18.328 1 97.25 75 PHE A O 1
ATOM 604 N N . SER A 1 76 ? 9.516 17.531 -19.875 1 96.56 76 SER A N 1
ATOM 605 C CA . SER A 1 76 ? 10.797 18.234 -19.828 1 96.56 76 SER A CA 1
ATOM 606 C C . SER A 1 76 ? 10.625 19.719 -20.141 1 96.56 76 SER A C 1
ATOM 608 O O . SER A 1 76 ? 11.367 20.547 -19.625 1 96.56 76 SER A O 1
ATOM 610 N N . ASP A 1 77 ? 9.648 20.031 -20.922 1 97.06 77 ASP A N 1
ATOM 611 C CA . ASP A 1 77 ? 9.469 21.422 -21.375 1 97.06 77 ASP A CA 1
ATOM 612 C C . ASP A 1 77 ? 8.602 22.203 -20.391 1 97.06 77 ASP A C 1
ATOM 614 O O . ASP A 1 77 ? 8.312 23.375 -20.625 1 97.06 77 ASP A O 1
ATOM 618 N N . ARG A 1 78 ? 8.258 21.609 -19.281 1 97.81 78 ARG A N 1
ATOM 619 C CA . ARG A 1 78 ? 7.312 22.25 -18.359 1 97.81 78 ARG A CA 1
ATOM 620 C C . ARG A 1 78 ? 8.039 22.875 -17.188 1 97.81 78 ARG A C 1
ATOM 622 O O . ARG A 1 78 ? 7.41 23.453 -16.297 1 97.81 78 ARG A O 1
ATOM 629 N N . LYS A 1 79 ? 9.336 22.797 -17.156 1 98.06 79 LYS A N 1
ATOM 630 C CA . LYS A 1 79 ? 10.102 23.453 -16.094 1 98.06 79 LYS A CA 1
ATOM 631 C C . LYS A 1 79 ? 10.008 24.969 -16.203 1 98.06 79 LYS A C 1
ATOM 633 O O . LYS A 1 79 ? 10.164 25.531 -17.281 1 98.06 79 LYS A O 1
ATOM 638 N N . LYS A 1 80 ? 9.727 25.672 -15.133 1 98.19 80 LYS A N 1
ATOM 639 C CA . LYS A 1 80 ? 9.562 27.125 -15.094 1 98.19 80 LYS A CA 1
ATOM 640 C C . LYS A 1 80 ? 10.148 27.703 -13.812 1 98.19 80 LYS A C 1
ATOM 642 O O . LYS A 1 80 ? 10.531 26.969 -12.906 1 98.19 80 LYS A O 1
ATOM 647 N N . THR A 1 81 ? 10.266 28.984 -13.805 1 98.31 81 THR A N 1
ATOM 648 C CA . THR A 1 81 ? 10.523 29.766 -12.602 1 98.31 81 THR A CA 1
ATOM 649 C C . THR A 1 81 ? 9.305 30.609 -12.227 1 98.31 81 THR A C 1
ATOM 651 O O . THR A 1 81 ? 8.75 31.312 -13.062 1 98.31 81 THR A O 1
ATOM 654 N N . LYS A 1 82 ? 8.867 30.453 -10.969 1 97.69 82 LYS A N 1
ATOM 655 C CA . LYS A 1 82 ? 7.695 31.172 -10.484 1 97.69 82 LYS A CA 1
ATOM 656 C C . LYS A 1 82 ? 7.945 31.75 -9.094 1 97.69 82 LYS A C 1
ATOM 658 O O . LYS A 1 82 ? 8.844 31.297 -8.383 1 97.69 82 LYS A O 1
ATOM 663 N N . VAL A 1 83 ? 7.176 32.75 -8.789 1 96.88 83 VAL A N 1
ATOM 664 C CA . VAL A 1 83 ? 7.18 33.344 -7.445 1 96.88 83 VAL A CA 1
ATOM 665 C C . VAL A 1 83 ? 5.945 32.844 -6.68 1 96.88 83 VAL A C 1
ATOM 667 O O . VAL A 1 83 ? 4.812 33.094 -7.102 1 96.88 83 VAL A O 1
ATOM 670 N N . VAL A 1 84 ? 6.184 32.094 -5.664 1 95.31 84 VAL A N 1
ATOM 671 C CA . VAL A 1 84 ? 5.129 31.625 -4.766 1 95.31 84 VAL A CA 1
ATOM 672 C C . VAL A 1 84 ? 5.379 32.156 -3.357 1 95.31 84 VAL A C 1
ATOM 674 O O . VAL A 1 84 ? 6.453 31.938 -2.787 1 95.31 84 VAL A O 1
ATOM 677 N N . ASP A 1 85 ? 4.375 32.844 -2.832 1 93.19 85 ASP A N 1
ATOM 678 C CA . ASP A 1 85 ? 4.469 33.406 -1.49 1 93.19 85 ASP A CA 1
ATOM 679 C C . ASP A 1 85 ? 5.727 34.25 -1.341 1 93.19 85 ASP A C 1
ATOM 681 O O . ASP A 1 85 ? 6.484 34.094 -0.385 1 93.19 85 ASP A O 1
ATOM 685 N N . LYS A 1 86 ? 6.031 35.094 -2.393 1 91.19 86 LYS A N 1
ATOM 686 C CA . LYS A 1 86 ? 7.066 36.125 -2.414 1 91.19 86 LYS A CA 1
ATOM 687 C C . LYS A 1 86 ? 8.461 35.5 -2.521 1 91.19 86 LYS A C 1
ATOM 689 O O . LYS A 1 86 ? 9.461 36.156 -2.24 1 91.19 86 LYS A O 1
ATOM 694 N N . LYS A 1 87 ? 8.531 34.281 -2.887 1 95.38 87 LYS A N 1
ATOM 695 C CA . LYS A 1 87 ? 9.812 33.594 -3.1 1 95.38 87 LYS A CA 1
ATOM 696 C C . LYS A 1 87 ? 9.875 32.969 -4.484 1 95.38 87 LYS A C 1
ATOM 698 O O . LYS A 1 87 ? 8.883 32.406 -4.961 1 95.38 87 LYS A O 1
ATOM 703 N N . SER A 1 88 ? 11.047 33.031 -5.051 1 97.69 88 SER A N 1
ATOM 704 C CA . SER A 1 88 ? 11.242 32.469 -6.387 1 97.69 88 SER A CA 1
ATOM 705 C C . SER A 1 88 ? 11.641 31 -6.32 1 97.69 88 SER A C 1
ATOM 707 O O . SER A 1 88 ? 12.508 30.625 -5.531 1 97.69 88 SER A O 1
ATOM 709 N N . TYR A 1 89 ? 10.969 30.188 -7.117 1 97.88 89 TYR A N 1
ATOM 710 C CA . TYR A 1 89 ? 11.266 28.766 -7.262 1 97.88 89 TYR A CA 1
ATOM 711 C C . TYR A 1 89 ? 11.422 28.391 -8.727 1 97.88 89 TYR A C 1
ATOM 713 O O . TYR A 1 89 ? 10.773 28.969 -9.602 1 97.88 89 TYR A O 1
ATOM 721 N N . SER A 1 90 ? 12.328 27.438 -8.969 1 98.38 90 SER A N 1
ATOM 722 C CA . SER A 1 90 ? 12.477 26.875 -10.305 1 98.38 90 SER A CA 1
ATOM 723 C C . SER A 1 90 ? 12.258 25.375 -10.297 1 98.38 90 SER A C 1
ATOM 725 O O . SER A 1 90 ? 12.781 24.672 -9.438 1 98.38 90 SER A O 1
ATOM 727 N N . GLY A 1 91 ? 11.414 24.875 -11.164 1 98.56 91 GLY A N 1
ATOM 728 C CA . GLY A 1 91 ? 11.07 23.469 -11.273 1 98.56 91 GLY A CA 1
ATOM 729 C C . GLY A 1 91 ? 9.75 23.219 -11.977 1 98.56 91 GLY A C 1
ATOM 730 O O . GLY A 1 91 ? 9.406 23.938 -12.922 1 98.56 91 GLY A O 1
ATOM 731 N N . TRP A 1 92 ? 9.148 22.109 -11.719 1 98.81 92 TRP A N 1
ATOM 732 C CA . TRP A 1 92 ? 7.828 21.75 -12.219 1 98.81 92 TRP A CA 1
ATOM 733 C C . TRP A 1 92 ? 6.75 22.031 -11.18 1 98.81 92 TRP A C 1
ATOM 735 O O . TRP A 1 92 ? 6.859 21.609 -10.031 1 98.81 92 TRP A O 1
ATOM 745 N N . PHE A 1 93 ? 5.758 22.766 -11.547 1 98.81 93 PHE A N 1
ATOM 746 C CA . PHE A 1 93 ? 4.766 23.25 -10.594 1 98.81 93 PHE A CA 1
ATOM 747 C C . PHE A 1 93 ? 3.438 22.516 -10.781 1 98.81 93 PHE A C 1
ATOM 749 O O . PHE A 1 93 ? 3.014 22.266 -11.906 1 98.81 93 PHE A O 1
ATOM 756 N N . ILE A 1 94 ? 2.789 22.172 -9.695 1 98.75 94 ILE A N 1
ATOM 757 C CA . ILE A 1 94 ? 1.556 21.406 -9.703 1 98.75 94 ILE A CA 1
ATOM 758 C C . ILE A 1 94 ? 0.508 22.109 -10.562 1 98.75 94 ILE A C 1
ATOM 760 O O . ILE A 1 94 ? -0.26 21.453 -11.273 1 98.75 94 ILE A O 1
ATOM 764 N N . GLU A 1 95 ? 0.46 23.469 -10.602 1 98.44 95 GLU A N 1
ATOM 765 C CA . GLU A 1 95 ? -0.571 24.25 -11.273 1 98.44 95 GLU A CA 1
ATOM 766 C C . GLU A 1 95 ? -0.407 24.188 -12.797 1 98.44 95 GLU A C 1
ATOM 768 O O . GLU A 1 95 ? -1.264 24.672 -13.531 1 98.44 95 GLU A O 1
ATOM 773 N N . ASP A 1 96 ? 0.67 23.609 -13.25 1 98.62 96 ASP A N 1
ATOM 774 C CA . ASP A 1 96 ? 0.91 23.5 -14.688 1 98.62 96 ASP A CA 1
ATOM 775 C C . ASP A 1 96 ? 0.49 22.141 -15.219 1 98.62 96 ASP A C 1
ATOM 777 O O . ASP A 1 96 ? 0.642 21.859 -16.406 1 98.62 96 ASP A O 1
ATOM 781 N N . PHE A 1 97 ? 0.016 21.25 -14.344 1 98.56 97 PHE A N 1
ATOM 782 C CA . PHE A 1 97 ? -0.338 19.891 -14.711 1 98.56 97 PHE A CA 1
ATOM 783 C C . PHE A 1 97 ? -1.797 19.594 -14.375 1 98.56 97 PHE A C 1
ATOM 785 O O . PHE A 1 97 ? -2.299 20.031 -13.336 1 98.56 97 PHE A O 1
ATOM 792 N N . THR A 1 98 ? -2.463 18.906 -15.242 1 98.19 98 THR A N 1
ATOM 793 C CA . THR A 1 98 ? -3.771 18.359 -14.898 1 98.19 98 THR A CA 1
ATOM 794 C C . THR A 1 98 ? -3.633 17.219 -13.875 1 98.19 98 THR A C 1
ATOM 796 O O . THR A 1 98 ? -2.537 16.703 -13.664 1 98.19 98 THR A O 1
ATOM 799 N N . ALA A 1 99 ? -4.754 16.906 -13.289 1 97.94 99 ALA A N 1
ATOM 800 C CA . ALA A 1 99 ? -4.75 15.789 -12.336 1 97.94 99 ALA A CA 1
ATOM 801 C C . ALA A 1 99 ? -4.289 14.5 -13.008 1 97.94 99 ALA A C 1
ATOM 803 O O . ALA A 1 99 ? -3.514 13.734 -12.43 1 97.94 99 ALA A O 1
ATOM 804 N N . SER A 1 100 ? -4.781 14.266 -14.227 1 94.62 100 SER A N 1
ATOM 805 C CA . SER A 1 100 ? -4.406 13.062 -14.969 1 94.62 100 SER A CA 1
ATOM 806 C C . SER A 1 100 ? -2.902 13.008 -15.211 1 94.62 100 SER A C 1
ATOM 808 O O . SER A 1 100 ? -2.285 11.953 -15.078 1 94.62 100 SER A O 1
ATOM 810 N N . GLU A 1 101 ? -2.309 14.117 -15.57 1 96.06 101 GLU A N 1
ATOM 811 C CA . GLU A 1 101 ? -0.865 14.188 -15.781 1 96.06 101 GLU A CA 1
ATOM 812 C C . GLU A 1 101 ? -0.107 13.945 -14.477 1 96.06 101 GLU A C 1
ATOM 814 O O . GLU A 1 101 ? 0.9 13.234 -14.461 1 96.06 101 GLU A O 1
ATOM 819 N N . LEU A 1 102 ? -0.578 14.555 -13.391 1 98.12 102 LEU A N 1
ATOM 820 C CA . LEU A 1 102 ? 0.059 14.398 -12.086 1 98.12 102 LEU A CA 1
ATOM 821 C C . LEU A 1 102 ? 0.041 12.938 -11.648 1 98.12 102 LEU A C 1
ATOM 823 O O . LEU A 1 102 ? 0.986 12.461 -11.016 1 98.12 102 LEU A O 1
ATOM 827 N N . GLN A 1 103 ? -0.986 12.219 -12.023 1 95.94 103 GLN A N 1
ATOM 828 C CA . GLN A 1 103 ? -1.131 10.828 -11.609 1 95.94 103 GLN A CA 1
ATOM 829 C C . GLN A 1 103 ? -0.268 9.906 -12.469 1 95.94 103 GLN A C 1
ATOM 831 O O . GLN A 1 103 ? -0.172 8.703 -12.203 1 95.94 103 GLN A O 1
ATOM 836 N N . GLU A 1 104 ? 0.346 10.445 -13.492 1 93.56 104 GLU A N 1
ATOM 837 C CA . GLU A 1 104 ? 1.35 9.688 -14.242 1 93.56 104 GLU A CA 1
ATOM 838 C C . GLU A 1 104 ? 2.695 9.703 -13.516 1 93.56 104 GLU A C 1
ATOM 840 O O . GLU A 1 104 ? 3.57 8.883 -13.812 1 93.56 104 GLU A O 1
ATOM 845 N N . LEU A 1 105 ? 2.885 10.641 -12.648 1 97.06 105 LEU A N 1
ATOM 846 C CA . LEU A 1 105 ? 4.133 10.75 -11.898 1 97.06 105 LEU A CA 1
ATOM 847 C C . LEU A 1 105 ? 4.215 9.68 -10.82 1 97.06 105 LEU A C 1
ATOM 849 O O . LEU A 1 105 ? 3.199 9.078 -10.453 1 97.06 105 LEU A O 1
ATOM 853 N N . ARG A 1 106 ? 5.387 9.391 -10.398 1 97.69 106 ARG A N 1
ATOM 854 C CA . ARG A 1 106 ? 5.656 8.516 -9.266 1 97.69 106 ARG A CA 1
ATOM 855 C C . ARG A 1 106 ? 6.344 9.281 -8.141 1 97.69 106 ARG A C 1
ATOM 857 O O . ARG A 1 106 ? 7.219 10.109 -8.383 1 97.69 106 ARG A O 1
ATOM 864 N N . LEU A 1 107 ? 5.961 8.984 -6.973 1 98.38 107 LEU A N 1
ATOM 865 C CA . LEU A 1 107 ? 6.402 9.742 -5.809 1 98.38 107 LEU A CA 1
ATOM 866 C C . LEU A 1 107 ? 7.754 9.242 -5.312 1 98.38 107 LEU A C 1
ATOM 868 O O . LEU A 1 107 ? 8.117 8.086 -5.539 1 98.38 107 LEU A O 1
ATOM 872 N N . ARG A 1 108 ? 8.461 10.172 -4.621 1 98.44 108 ARG A N 1
ATOM 873 C CA . ARG A 1 108 ? 9.789 9.891 -4.078 1 98.44 108 ARG A CA 1
ATOM 874 C C . ARG A 1 108 ? 9.906 10.391 -2.643 1 98.44 108 ARG A C 1
ATOM 876 O O . ARG A 1 108 ? 9.133 11.242 -2.209 1 98.44 108 ARG A O 1
ATOM 883 N N . GLU A 1 109 ? 10.891 9.797 -1.931 1 98.38 109 GLU A N 1
ATOM 884 C CA . GLU A 1 109 ? 11.242 10.273 -0.597 1 98.38 109 GLU A CA 1
ATOM 885 C C . GLU A 1 109 ? 11.781 11.695 -0.647 1 98.38 109 GLU A C 1
ATOM 887 O O . GLU A 1 109 ? 12.758 11.969 -1.355 1 98.38 109 GLU A O 1
ATOM 892 N N . ARG A 1 110 ? 11.18 12.547 0.066 1 97 110 ARG A N 1
ATOM 893 C CA . ARG A 1 110 ? 11.516 13.961 0.088 1 97 110 ARG A CA 1
ATOM 894 C C . ARG A 1 110 ? 12.883 14.188 0.723 1 97 110 ARG A C 1
ATOM 896 O O . ARG A 1 110 ? 13.602 15.117 0.346 1 97 110 ARG A O 1
ATOM 903 N N . TYR A 1 111 ? 13.227 13.359 1.705 1 97.75 111 TYR A N 1
ATOM 904 C CA . TYR A 1 111 ? 14.453 13.539 2.482 1 97.75 111 TYR A CA 1
ATOM 905 C C . TYR A 1 111 ? 15.383 12.352 2.314 1 97.75 111 TYR A C 1
ATOM 907 O O . TYR A 1 111 ? 15.695 11.656 3.285 1 97.75 111 TYR A O 1
ATOM 915 N N . PRO A 1 112 ? 15.953 12.219 1.134 1 97.12 112 PRO A N 1
ATOM 916 C CA . PRO A 1 112 ? 16.797 11.047 0.874 1 97.12 112 PRO A CA 1
ATOM 917 C C . PRO A 1 112 ? 18.047 11.016 1.747 1 97.12 112 PRO A C 1
ATOM 919 O O . PRO A 1 112 ? 18.672 9.961 1.91 1 97.12 112 PRO A O 1
ATOM 922 N N . GLN A 1 113 ? 18.438 12.172 2.342 1 96.69 113 GLN A N 1
ATOM 923 C CA . GLN A 1 113 ? 19.609 12.227 3.211 1 96.69 113 GLN A CA 1
ATOM 924 C C . GLN A 1 113 ? 19.312 11.602 4.574 1 96.69 113 GLN A C 1
ATOM 926 O O . GLN A 1 113 ? 20.234 11.195 5.285 1 96.69 113 GLN A O 1
ATOM 931 N N . ALA A 1 114 ? 18.031 11.484 4.914 1 97.44 114 ALA A N 1
ATOM 932 C CA . ALA A 1 114 ? 17.641 11.039 6.25 1 97.44 114 ALA A CA 1
ATOM 933 C C . ALA A 1 114 ? 16.922 9.695 6.188 1 97.44 114 ALA A C 1
ATOM 935 O O . ALA A 1 114 ? 16.906 8.945 7.164 1 97.44 114 ALA A O 1
ATOM 936 N N . ARG A 1 115 ? 16.359 9.391 4.98 1 97.06 115 ARG A N 1
ATOM 937 C CA . ARG A 1 115 ? 15.445 8.258 4.895 1 97.06 115 ARG A CA 1
ATOM 938 C C . ARG A 1 115 ? 15.758 7.395 3.676 1 97.06 115 ARG A C 1
ATOM 940 O O . ARG A 1 115 ? 16.438 7.844 2.754 1 97.06 115 ARG A O 1
ATOM 947 N N . THR A 1 116 ? 15.242 6.145 3.729 1 94.38 116 THR A N 1
ATOM 948 C CA . THR A 1 116 ? 15.461 5.215 2.627 1 94.38 116 THR A CA 1
ATOM 949 C C . THR A 1 116 ? 14.758 5.691 1.363 1 94.38 116 THR A C 1
ATOM 951 O O . THR A 1 116 ? 13.68 6.293 1.436 1 94.38 116 THR A O 1
ATOM 954 N N . THR A 1 117 ? 15.375 5.461 0.237 1 96.56 117 THR A N 1
ATOM 955 C CA . THR A 1 117 ? 14.789 5.781 -1.06 1 96.56 117 THR A CA 1
ATOM 956 C C . THR A 1 117 ? 14.328 4.516 -1.774 1 96.56 117 THR A C 1
ATOM 958 O O . THR A 1 117 ? 14.078 4.531 -2.98 1 96.56 117 THR A O 1
ATOM 961 N N . LYS A 1 118 ? 14.18 3.455 -1.05 1 94.81 118 LYS A N 1
ATOM 962 C CA . LYS A 1 118 ? 13.883 2.146 -1.629 1 94.81 118 LYS A CA 1
ATOM 963 C C . LYS A 1 118 ? 12.492 2.121 -2.252 1 94.81 118 LYS A C 1
ATOM 965 O O . LYS A 1 118 ? 12.195 1.259 -3.08 1 94.81 118 LYS A O 1
ATOM 970 N N . PHE A 1 119 ? 11.617 3.047 -1.866 1 97.12 119 PHE A N 1
ATOM 971 C CA . PHE A 1 119 ? 10.242 3.049 -2.34 1 97.12 119 PHE A CA 1
ATOM 972 C C . PHE A 1 119 ? 10.023 4.148 -3.373 1 97.12 119 PHE A C 1
ATOM 974 O O . PHE A 1 119 ? 8.883 4.461 -3.725 1 97.12 119 PHE A O 1
ATOM 981 N N . ASP A 1 120 ? 11.18 4.73 -3.836 1 97.19 120 ASP A N 1
ATOM 982 C CA . ASP A 1 120 ? 11.047 5.762 -4.859 1 97.19 120 ASP A CA 1
ATOM 983 C C . ASP A 1 120 ? 10.469 5.188 -6.148 1 97.19 120 ASP A C 1
ATOM 985 O O . ASP A 1 120 ? 10.742 4.039 -6.5 1 97.19 120 ASP A O 1
ATOM 989 N N . ASP A 1 121 ? 9.609 6.004 -6.812 1 96.06 121 ASP A N 1
ATOM 990 C CA . ASP A 1 121 ? 9.133 5.781 -8.172 1 96.06 121 ASP A CA 1
ATOM 991 C C . ASP A 1 121 ? 8.164 4.598 -8.234 1 96.06 121 ASP A C 1
ATOM 993 O O . ASP A 1 121 ? 8.039 3.943 -9.266 1 96.06 121 ASP A O 1
ATOM 997 N N . ILE A 1 122 ? 7.445 4.328 -7.121 1 95.5 122 ILE A N 1
ATOM 998 C CA . ILE A 1 122 ? 6.523 3.197 -7.07 1 95.5 122 ILE A CA 1
ATOM 999 C C . ILE A 1 122 ? 5.086 3.705 -7.008 1 95.5 122 ILE A C 1
ATOM 1001 O O . ILE A 1 122 ? 4.223 3.23 -7.75 1 95.5 122 ILE A O 1
ATOM 1005 N N . PHE A 1 123 ? 4.875 4.723 -6.238 1 97.31 123 PHE A N 1
ATOM 1006 C CA . PHE A 1 123 ? 3.52 5.098 -5.852 1 97.31 123 PHE A CA 1
ATOM 1007 C C . PHE A 1 123 ? 3.039 6.297 -6.66 1 97.31 123 PHE A C 1
ATOM 1009 O O . PHE A 1 123 ? 3.844 7.121 -7.098 1 97.31 123 PHE A O 1
ATOM 1016 N N . VAL A 1 124 ? 1.747 6.398 -6.766 1 96.69 124 VAL A N 1
ATOM 1017 C CA . VAL A 1 124 ? 1.112 7.48 -7.508 1 96.69 124 VAL A CA 1
ATOM 1018 C C . VAL A 1 124 ? 0.649 8.57 -6.543 1 96.69 124 VAL A C 1
ATOM 1020 O O . VAL A 1 124 ? 0.453 8.305 -5.355 1 96.69 124 VAL A O 1
ATOM 1023 N N . MET A 1 125 ? 0.537 9.742 -7.043 1 97.81 125 MET A N 1
ATOM 1024 C CA . MET A 1 125 ? -0.005 10.859 -6.273 1 97.81 125 MET A CA 1
ATOM 1025 C C . MET A 1 125 ? -1.523 10.766 -6.172 1 97.81 125 MET A C 1
ATOM 1027 O O . MET A 1 125 ? -2.217 10.703 -7.188 1 97.81 125 MET A O 1
ATOM 1031 N N . PRO A 1 126 ? -2.082 10.773 -5.039 1 98.38 126 PRO A N 1
ATOM 1032 C CA . PRO A 1 126 ? -3.541 10.711 -4.91 1 98.38 126 PRO A CA 1
ATOM 1033 C C . PRO A 1 126 ? -4.219 12.047 -5.188 1 98.38 126 PRO A C 1
ATOM 1035 O O . PRO A 1 126 ? -3.656 13.102 -4.887 1 98.38 126 PRO A O 1
ATOM 1038 N N . THR A 1 127 ? -5.406 11.953 -5.762 1 98.44 127 THR A N 1
ATOM 1039 C CA . THR A 1 127 ? -6.344 13.062 -5.594 1 98.44 127 THR A CA 1
ATOM 1040 C C . THR A 1 127 ? -7.012 13 -4.223 1 98.44 127 THR A C 1
ATOM 1042 O O . THR A 1 127 ? -6.961 11.969 -3.547 1 98.44 127 THR A O 1
ATOM 1045 N N . LEU A 1 128 ? -7.562 14.125 -3.846 1 98.81 128 LEU A N 1
ATOM 1046 C CA . LEU A 1 128 ? -8.305 14.07 -2.592 1 98.81 128 LEU A CA 1
ATOM 1047 C C . LEU A 1 128 ? -9.422 13.039 -2.664 1 98.81 128 LEU A C 1
ATOM 1049 O O . LEU A 1 128 ? -9.641 12.289 -1.709 1 98.81 128 LEU A O 1
ATOM 1053 N N . GLU A 1 129 ? -10.125 12.922 -3.793 1 98.19 129 GLU A N 1
ATOM 1054 C CA . GLU A 1 129 ? -11.234 11.984 -3.934 1 98.19 129 GLU A CA 1
ATOM 1055 C C . GLU A 1 129 ? -10.758 10.539 -3.799 1 98.19 129 GLU A C 1
ATOM 1057 O O . GLU A 1 129 ? -11.344 9.75 -3.049 1 98.19 129 GLU A O 1
ATOM 1062 N N . THR A 1 130 ? -9.68 10.188 -4.484 1 97.25 130 THR A N 1
ATOM 1063 C CA . THR A 1 130 ? -9.195 8.812 -4.406 1 97.25 130 THR A CA 1
ATOM 1064 C C . THR A 1 130 ? -8.594 8.523 -3.035 1 97.25 130 THR A C 1
ATOM 1066 O O . THR A 1 130 ? -8.688 7.402 -2.533 1 97.25 130 THR A O 1
ATOM 1069 N N . ALA A 1 131 ? -7.973 9.539 -2.41 1 98.44 131 ALA A N 1
ATOM 1070 C CA . ALA A 1 131 ? -7.477 9.367 -1.047 1 98.44 131 ALA A CA 1
ATOM 1071 C C . ALA A 1 131 ? -8.617 9.086 -0.078 1 98.44 131 ALA A C 1
ATOM 1073 O O . ALA A 1 131 ? -8.492 8.242 0.812 1 98.44 131 ALA A O 1
ATOM 1074 N N . LEU A 1 132 ? -9.734 9.789 -0.232 1 98.06 132 LEU A N 1
ATOM 1075 C CA . LEU A 1 132 ? -10.906 9.562 0.612 1 98.06 132 LEU A CA 1
ATOM 1076 C C . LEU A 1 132 ? -11.492 8.172 0.366 1 98.06 132 LEU A C 1
ATOM 1078 O O . LEU A 1 132 ? -11.852 7.469 1.313 1 98.06 132 LEU A O 1
ATOM 1082 N N . ASP A 1 133 ? -11.602 7.77 -0.932 1 96.06 133 ASP A N 1
ATOM 1083 C CA . ASP A 1 133 ? -12.031 6.414 -1.248 1 96.06 133 ASP A CA 1
ATOM 1084 C C . ASP A 1 133 ? -11.164 5.383 -0.528 1 96.06 133 ASP A C 1
ATOM 1086 O O . ASP A 1 133 ? -11.68 4.426 0.051 1 96.06 133 ASP A O 1
ATOM 1090 N N . TYR A 1 134 ? -9.906 5.598 -0.548 1 97.69 134 TYR A N 1
ATOM 1091 C CA . TYR A 1 134 ? -8.961 4.68 0.073 1 97.69 134 TYR A CA 1
ATOM 1092 C C . TYR A 1 134 ? -9.156 4.637 1.585 1 97.69 134 TYR A C 1
ATOM 1094 O O . TYR A 1 134 ? -9.188 3.559 2.182 1 97.69 134 TYR A O 1
ATOM 1102 N N . ILE A 1 135 ? -9.234 5.84 2.232 1 97.62 135 ILE A N 1
ATOM 1103 C CA . ILE A 1 135 ? -9.414 5.949 3.676 1 97.62 135 ILE A CA 1
ATOM 1104 C C . ILE A 1 135 ? -10.695 5.219 4.09 1 97.62 135 ILE A C 1
ATOM 1106 O O . ILE A 1 135 ? -10.703 4.48 5.078 1 97.62 135 ILE A O 1
ATOM 1110 N N . ILE A 1 136 ? -11.758 5.414 3.354 1 95.19 136 ILE A N 1
ATOM 1111 C CA . ILE A 1 136 ? -13.031 4.762 3.641 1 95.19 136 ILE A CA 1
ATOM 1112 C C . ILE A 1 136 ? -12.891 3.25 3.484 1 95.19 136 ILE A C 1
ATOM 1114 O O . ILE A 1 136 ? -13.398 2.484 4.305 1 95.19 136 ILE A O 1
ATOM 1118 N N . ALA A 1 137 ? -12.102 2.861 2.547 1 93.62 137 ALA A N 1
ATOM 1119 C CA . ALA A 1 137 ? -11.922 1.442 2.248 1 93.62 137 ALA A CA 1
ATOM 1120 C C . ALA A 1 137 ? -11.172 0.734 3.369 1 93.62 137 ALA A C 1
ATOM 1122 O O . ALA A 1 137 ? -11.477 -0.414 3.701 1 93.62 137 ALA A O 1
ATOM 1123 N N . ILE A 1 138 ? -10.172 1.36 3.928 1 94 138 ILE A N 1
ATOM 1124 C CA . ILE A 1 138 ? -9.352 0.688 4.926 1 94 138 ILE A CA 1
ATOM 1125 C C . ILE A 1 138 ? -10.008 0.803 6.301 1 94 138 ILE A C 1
ATOM 1127 O O . ILE A 1 138 ? -9.539 0.205 7.27 1 94 138 ILE A O 1
ATOM 1131 N N . THR A 1 139 ? -11.047 1.617 6.371 1 89.62 139 THR A N 1
ATOM 1132 C CA . THR A 1 139 ? -11.789 1.74 7.621 1 89.62 139 THR A CA 1
ATOM 1133 C C . THR A 1 139 ? -12.625 0.491 7.879 1 89.62 139 THR A C 1
ATOM 1135 O O . THR A 1 139 ? -13.43 0.089 7.031 1 89.62 139 THR A O 1
ATOM 1138 N N . PRO A 1 140 ? -12.383 -0.31 8.93 1 75 140 PRO A N 1
ATOM 1139 C CA . PRO A 1 140 ? -13.047 -1.595 9.164 1 75 140 PRO A CA 1
ATOM 1140 C C . PRO A 1 140 ? -14.562 -1.463 9.297 1 75 140 PRO A C 1
ATOM 1142 O O . PRO A 1 140 ? -15.305 -2.307 8.789 1 75 140 PRO A O 1
ATOM 1145 N N . ASN A 1 141 ? -15.016 -0.587 10.234 1 74 141 ASN A N 1
ATOM 1146 C CA . ASN A 1 141 ? -16.453 -0.395 10.445 1 74 141 ASN A CA 1
ATOM 1147 C C . ASN A 1 141 ? -16.812 1.086 10.484 1 74 141 ASN A C 1
ATOM 1149 O O . ASN A 1 141 ? -15.961 1.934 10.75 1 74 141 ASN A O 1
ATOM 1153 N N . ASN A 1 142 ? -17.938 1.285 9.992 1 61.97 142 ASN A N 1
ATOM 1154 C CA . ASN A 1 142 ? -18.422 2.656 9.875 1 61.97 142 ASN A CA 1
ATOM 1155 C C . ASN A 1 142 ? -18.391 3.375 11.219 1 61.97 142 ASN A C 1
ATOM 1157 O O . ASN A 1 142 ? -18.328 4.605 11.273 1 61.97 142 ASN A O 1
ATOM 1161 N N . SER A 1 143 ? -18.328 2.643 12.234 1 66 143 SER A N 1
ATOM 1162 C CA . SER A 1 143 ? -18.391 3.283 13.539 1 66 143 SER A CA 1
ATOM 1163 C C . SER A 1 143 ? -17.016 3.791 13.977 1 66 143 SER A C 1
ATOM 1165 O O . SER A 1 143 ? -16.906 4.516 14.961 1 66 143 SER A O 1
ATOM 1167 N N . SER A 1 144 ? -16.109 3.617 13.086 1 82.25 144 SER A N 1
ATOM 1168 C CA . SER A 1 144 ? -14.75 3.975 13.477 1 82.25 144 SER A CA 1
ATOM 1169 C C . SER A 1 144 ? -14 4.648 12.328 1 82.25 144 SER A C 1
ATOM 1171 O O . SER A 1 144 ? -12.859 4.281 12.023 1 82.25 144 SER A O 1
ATOM 1173 N N . LYS A 1 145 ? -14.641 5.766 11.945 1 89.25 145 LYS A N 1
ATOM 1174 C CA . LYS A 1 145 ? -13.992 6.465 10.836 1 89.25 145 LYS A CA 1
ATOM 1175 C C . LYS A 1 145 ? -12.633 7.023 11.258 1 89.25 145 LYS A C 1
ATOM 1177 O O . LYS A 1 145 ? -12.492 7.543 12.367 1 89.25 145 LYS A O 1
ATOM 1182 N N . ILE A 1 146 ? -11.758 6.859 10.359 1 94.19 146 ILE A N 1
ATOM 1183 C CA . ILE A 1 146 ? -10.461 7.508 10.523 1 94.19 146 ILE A CA 1
ATOM 1184 C C . ILE A 1 146 ? -10.625 9.023 10.438 1 94.19 146 ILE A C 1
ATOM 1186 O O . ILE A 1 146 ? -11.25 9.539 9.508 1 94.19 146 ILE A O 1
ATOM 1190 N N . LYS A 1 147 ? -10.172 9.758 11.43 1 97.69 147 LYS A N 1
ATOM 1191 C CA . LYS A 1 147 ? -10.219 11.219 11.406 1 97.69 147 LYS A CA 1
ATOM 1192 C C . LYS A 1 147 ? -9.109 11.789 10.531 1 97.69 147 LYS A C 1
ATOM 1194 O O . LYS A 1 147 ? -7.988 11.273 10.516 1 97.69 147 LYS A O 1
ATOM 1199 N N . LEU A 1 148 ? -9.477 12.859 9.836 1 98.75 148 LEU A N 1
ATOM 1200 C CA . LEU A 1 148 ? -8.516 13.5 8.945 1 98.75 148 LEU A CA 1
ATOM 1201 C C . LEU A 1 148 ? -8.125 14.883 9.453 1 98.75 148 LEU A C 1
ATOM 1203 O O . LEU A 1 148 ? -8.945 15.578 10.055 1 98.75 148 LEU A O 1
ATOM 1207 N N . TYR A 1 149 ? -6.875 15.219 9.336 1 98.88 149 TYR A N 1
ATOM 1208 C CA . TYR A 1 149 ? -6.32 16.562 9.531 1 98.88 149 TYR A CA 1
ATOM 1209 C C . TYR A 1 149 ? -5.91 17.172 8.195 1 98.88 149 TYR A C 1
ATOM 1211 O O . TYR A 1 149 ? -4.863 16.844 7.648 1 98.88 149 TYR A O 1
ATOM 1219 N N . ILE A 1 150 ? -6.695 18.109 7.633 1 98.94 150 ILE A N 1
ATOM 1220 C CA . ILE A 1 150 ? -6.465 18.516 6.25 1 98.94 150 ILE A CA 1
ATOM 1221 C C . ILE A 1 150 ? -5.977 19.969 6.211 1 98.94 150 ILE A C 1
ATOM 1223 O O . ILE A 1 150 ? -6.613 20.859 6.777 1 98.94 150 ILE A O 1
ATOM 1227 N N . GLU A 1 151 ? -4.898 20.172 5.594 1 98.94 151 GLU A N 1
ATOM 1228 C CA . GLU A 1 151 ? -4.301 21.5 5.422 1 98.94 151 GLU A CA 1
ATOM 1229 C C . GLU A 1 151 ? -4.566 22.047 4.023 1 98.94 151 GLU A C 1
ATOM 1231 O O . GLU A 1 151 ? -4.258 21.391 3.025 1 98.94 151 GLU A O 1
ATOM 1236 N N . THR A 1 152 ? -5.164 23.203 3.906 1 98.75 152 THR A N 1
ATOM 1237 C CA . THR A 1 152 ? -5.133 23.938 2.648 1 98.75 152 THR A CA 1
ATOM 1238 C C . THR A 1 152 ? -3.783 24.609 2.453 1 98.75 152 THR A C 1
ATOM 1240 O O . THR A 1 152 ? -3.436 25.531 3.195 1 98.75 152 THR A O 1
ATOM 1243 N N . LYS A 1 153 ? -3.082 24.125 1.46 1 98.06 153 LYS A N 1
ATOM 1244 C CA . LYS A 1 153 ? -1.764 24.688 1.185 1 98.06 153 LYS A CA 1
ATOM 1245 C C . LYS A 1 153 ? -1.857 25.844 0.198 1 98.06 153 LYS A C 1
ATOM 1247 O O . LYS A 1 153 ? -2.416 25.703 -0.891 1 98.06 153 LYS A O 1
ATOM 1252 N N . HIS A 1 154 ? -1.39 27.031 0.547 1 97.56 154 HIS A N 1
ATOM 1253 C CA . HIS A 1 154 ? -1.253 28.219 -0.285 1 97.56 154 HIS A CA 1
ATOM 1254 C C . HIS A 1 154 ? -2.574 28.578 -0.957 1 97.56 154 HIS A C 1
ATOM 1256 O O . HIS A 1 154 ? -2.623 28.781 -2.172 1 97.56 154 HIS A O 1
ATOM 1262 N N . PRO A 1 155 ? -3.641 28.625 -0.228 1 98.06 155 PRO A N 1
ATOM 1263 C CA . PRO A 1 155 ? -4.93 28.891 -0.871 1 98.06 155 PRO A CA 1
ATOM 1264 C C . PRO A 1 155 ? -4.984 30.25 -1.546 1 98.06 155 PRO A C 1
ATOM 1266 O O . PRO A 1 155 ? -5.574 30.391 -2.621 1 98.06 155 PRO A O 1
ATOM 1269 N N . THR A 1 156 ? -4.352 31.297 -0.95 1 97.5 156 THR A N 1
ATOM 1270 C CA . THR A 1 156 ? -4.332 32.625 -1.55 1 97.5 156 THR A CA 1
ATOM 1271 C C . THR A 1 156 ? -3.596 32.594 -2.885 1 97.5 156 THR A C 1
ATOM 1273 O O . THR A 1 156 ? -4.059 33.188 -3.863 1 97.5 156 THR A O 1
ATOM 1276 N N . TYR A 1 157 ? -2.492 31.969 -2.961 1 97.69 157 TYR A N 1
ATOM 1277 C CA . TYR A 1 157 ? -1.72 31.875 -4.195 1 97.69 157 TYR A CA 1
ATOM 1278 C C . TYR A 1 157 ? -2.541 31.234 -5.309 1 97.69 157 TYR A C 1
ATOM 1280 O O . TYR A 1 157 ? -2.6 31.75 -6.422 1 97.69 157 TYR A O 1
ATOM 1288 N N . PHE A 1 158 ? -3.193 30.125 -5.02 1 98 158 PHE A N 1
ATOM 1289 C CA . PHE A 1 158 ? -3.887 29.359 -6.051 1 98 158 PHE A CA 1
ATOM 1290 C C . PHE A 1 158 ? -5.156 30.094 -6.492 1 98 158 PHE A C 1
ATOM 1292 O O . PHE A 1 158 ? -5.59 29.953 -7.641 1 98 158 PHE A O 1
ATOM 1299 N N . ALA A 1 159 ? -5.742 30.859 -5.582 1 97.56 159 ALA A N 1
ATOM 1300 C CA . ALA A 1 159 ? -6.867 31.688 -5.992 1 97.56 159 ALA A CA 1
ATOM 1301 C C . ALA A 1 159 ? -6.457 32.656 -7.102 1 97.56 159 ALA A C 1
ATOM 1303 O O . ALA A 1 159 ? -7.223 32.906 -8.031 1 97.56 159 ALA A O 1
ATOM 1304 N N . SER A 1 160 ? -5.316 33.156 -6.984 1 96.19 160 SER A N 1
ATOM 1305 C CA . SER A 1 160 ? -4.809 34.062 -7.98 1 96.19 160 SER A CA 1
ATOM 1306 C C . SER A 1 160 ? -4.281 33.344 -9.211 1 96.19 160 SER A C 1
ATOM 1308 O O . SER A 1 160 ? -4.586 33.719 -10.344 1 96.19 160 SER A O 1
ATOM 1310 N N . ALA A 1 161 ? -3.525 32.281 -9.016 1 96.5 161 ALA A N 1
ATOM 1311 C CA . ALA A 1 161 ? -2.805 31.594 -10.086 1 96.5 161 ALA A CA 1
ATOM 1312 C C . ALA A 1 161 ? -3.762 30.812 -10.977 1 96.5 161 ALA A C 1
ATOM 1314 O O . ALA A 1 161 ? -3.537 30.672 -12.18 1 96.5 161 ALA A O 1
ATOM 1315 N N . LEU A 1 162 ? -4.828 30.25 -10.352 1 97.69 162 LEU A N 1
ATOM 1316 C CA . LEU A 1 162 ? -5.695 29.344 -11.086 1 97.69 162 LEU A CA 1
ATOM 1317 C C . LEU A 1 162 ? -7.137 29.844 -11.078 1 97.69 162 LEU A C 1
ATOM 1319 O O . LEU A 1 162 ? -8.016 29.234 -11.703 1 97.69 162 LEU A O 1
ATOM 1323 N N . ASN A 1 163 ? -7.41 30.906 -10.336 1 97.25 163 ASN A N 1
ATOM 1324 C CA . ASN A 1 163 ? -8.773 31.391 -10.156 1 97.25 163 ASN A CA 1
ATOM 1325 C C . ASN A 1 163 ? -9.672 30.328 -9.547 1 97.25 163 ASN A C 1
ATOM 1327 O O . ASN A 1 163 ? -10.758 30.047 -10.07 1 97.25 163 ASN A O 1
ATOM 1331 N N . VAL A 1 164 ? -9.156 29.672 -8.523 1 97.19 164 VAL A N 1
ATOM 1332 C CA . VAL A 1 164 ? -9.898 28.609 -7.84 1 97.19 164 VAL A CA 1
ATOM 1333 C C . VAL A 1 164 ? -10.008 28.938 -6.355 1 97.19 164 VAL A C 1
ATOM 1335 O O . VAL A 1 164 ? -9.07 29.469 -5.754 1 97.19 164 VAL A O 1
ATOM 1338 N N . ASP A 1 165 ? -11.148 28.703 -5.801 1 98.12 165 ASP A N 1
ATOM 1339 C CA . ASP A 1 165 ? -11.328 28.75 -4.355 1 98.12 165 ASP A CA 1
ATOM 1340 C C . ASP A 1 165 ? -11.07 27.391 -3.727 1 98.12 165 ASP A C 1
ATOM 1342 O O . ASP A 1 165 ? -11.984 26.562 -3.625 1 98.12 165 ASP A O 1
ATOM 1346 N N . VAL A 1 166 ? -9.938 27.219 -3.242 1 98.38 166 VAL A N 1
ATOM 1347 C CA . VAL A 1 166 ? -9.5 25.953 -2.693 1 98.38 166 VAL A CA 1
ATOM 1348 C C . VAL A 1 166 ? -10.398 25.547 -1.531 1 98.38 166 VAL A C 1
ATOM 1350 O O . VAL A 1 166 ? -10.703 24.359 -1.349 1 98.38 166 VAL A O 1
ATOM 1353 N N . ASN A 1 167 ? -10.836 26.516 -0.74 1 98.75 167 ASN A N 1
ATOM 1354 C CA . ASN A 1 167 ? -11.68 26.25 0.416 1 98.75 167 ASN A CA 1
ATOM 1355 C C . ASN A 1 167 ? -13.031 25.672 -0.005 1 98.75 167 ASN A C 1
ATOM 1357 O O . ASN A 1 167 ? -13.484 24.656 0.546 1 98.75 167 ASN A O 1
ATOM 1361 N N . GLN A 1 168 ? -13.648 26.266 -0.98 1 98.44 168 GLN A N 1
ATOM 1362 C CA . GLN A 1 168 ? -14.93 25.781 -1.488 1 98.44 168 GLN A CA 1
ATOM 1363 C C . GLN A 1 168 ? -14.781 24.391 -2.113 1 98.44 168 GLN A C 1
ATOM 1365 O O . GLN A 1 168 ? -15.625 23.516 -1.9 1 98.44 168 GLN A O 1
ATOM 1370 N N . LEU A 1 169 ? -13.727 24.25 -2.867 1 98.44 169 LEU A N 1
ATOM 1371 C CA . LEU A 1 169 ? -13.469 22.953 -3.496 1 98.44 169 LEU A CA 1
ATOM 1372 C C . LEU A 1 169 ? -13.312 21.859 -2.447 1 98.44 169 LEU A C 1
ATOM 1374 O O . LEU A 1 169 ? -13.859 20.766 -2.604 1 98.44 169 LEU A O 1
ATOM 1378 N N . LEU A 1 170 ? -12.539 22.172 -1.415 1 98.88 170 LEU A N 1
ATOM 1379 C CA . LEU A 1 170 ? -12.297 21.219 -0.345 1 98.88 170 LEU A CA 1
ATOM 1380 C C . LEU A 1 170 ? -13.602 20.828 0.342 1 98.88 170 LEU A C 1
ATOM 1382 O O . LEU A 1 170 ? -13.883 19.641 0.536 1 98.88 170 LEU A O 1
ATOM 1386 N N . VAL A 1 171 ? -14.438 21.797 0.667 1 98.88 171 VAL A N 1
ATOM 1387 C CA . VAL A 1 171 ? -15.711 21.547 1.339 1 98.88 171 VAL A CA 1
ATOM 1388 C C . VAL A 1 171 ? -16.609 20.703 0.441 1 98.88 171 VAL A C 1
ATOM 1390 O O . VAL A 1 171 ? -17.25 19.75 0.908 1 98.88 171 VAL A O 1
ATOM 1393 N N . ASN A 1 172 ? -16.656 21 -0.879 1 98.69 172 ASN A N 1
ATOM 1394 C CA . ASN A 1 172 ? -17.484 20.25 -1.816 1 98.69 172 ASN A CA 1
ATOM 1395 C C . ASN A 1 172 ? -17.094 18.766 -1.849 1 98.69 172 ASN A C 1
ATOM 1397 O O . ASN A 1 172 ? -17.953 17.891 -1.808 1 98.69 172 ASN A O 1
ATOM 1401 N N . VAL A 1 173 ? -15.797 18.516 -1.896 1 98.75 173 VAL A N 1
ATOM 1402 C CA . VAL A 1 173 ? -15.328 17.125 -1.976 1 98.75 173 VAL A CA 1
ATOM 1403 C C . VAL A 1 173 ? -15.656 16.391 -0.678 1 98.75 173 VAL A C 1
ATOM 1405 O O . VAL A 1 173 ? -16.188 15.281 -0.704 1 98.75 173 VAL A O 1
ATOM 1408 N N . LEU A 1 174 ? -15.352 17.031 0.433 1 98.81 174 LEU A N 1
ATOM 1409 C CA . LEU A 1 174 ? -15.57 16.391 1.723 1 98.81 174 LEU A CA 1
ATOM 1410 C C . LEU A 1 174 ? -17.062 16.141 1.961 1 98.81 174 LEU A C 1
ATOM 1412 O O . LEU A 1 174 ? -17.438 15.156 2.59 1 98.81 174 LEU A O 1
ATOM 1416 N N . GLU A 1 175 ? -17.875 17.062 1.482 1 98.62 175 GLU A N 1
ATOM 1417 C CA . GLU A 1 175 ? -19.328 16.891 1.581 1 98.62 175 GLU A CA 1
ATOM 1418 C C . GLU A 1 175 ? -19.797 15.688 0.774 1 98.62 175 GLU A C 1
ATOM 1420 O O . GLU A 1 175 ? -20.578 14.875 1.263 1 98.62 175 GLU A O 1
ATOM 1425 N N . LYS A 1 176 ? -19.328 15.594 -0.429 1 98.12 176 LYS A N 1
ATOM 1426 C CA . LYS A 1 176 ? -19.656 14.477 -1.309 1 98.12 176 LYS A CA 1
ATOM 1427 C C . LYS A 1 176 ? -19.344 13.141 -0.644 1 98.12 176 LYS A C 1
ATOM 1429 O O . LYS A 1 176 ? -20.078 12.164 -0.828 1 98.12 176 LYS A O 1
ATOM 1434 N N . TYR A 1 177 ? -18.344 13.07 0.213 1 96.94 177 TYR A N 1
ATOM 1435 C CA . TYR A 1 177 ? -17.891 11.82 0.812 1 96.94 177 TYR A CA 1
ATOM 1436 C C . TYR A 1 177 ? -18.359 11.703 2.256 1 96.94 177 TYR A C 1
ATOM 1438 O O . TYR A 1 177 ? -17.969 10.766 2.965 1 96.94 177 TYR A O 1
ATOM 1446 N N . HIS A 1 178 ? -19.125 12.68 2.797 1 96.25 178 HIS A N 1
ATOM 1447 C CA . HIS A 1 178 ? -19.641 12.695 4.16 1 96.25 178 HIS A CA 1
ATOM 1448 C C . HIS A 1 178 ? -18.516 12.664 5.18 1 96.25 178 HIS A C 1
ATOM 1450 O O . HIS A 1 178 ? -18.547 11.883 6.133 1 96.25 178 HIS A O 1
ATOM 1456 N N . TYR A 1 179 ? -17.5 13.57 4.906 1 97.69 179 TYR A N 1
ATOM 1457 C CA . TYR A 1 179 ? -16.328 13.523 5.77 1 97.69 179 TYR A CA 1
ATOM 1458 C C . TYR A 1 179 ? -16.109 14.852 6.484 1 97.69 179 TYR A C 1
ATOM 1460 O O . TYR A 1 179 ? -15.125 15.031 7.199 1 97.69 179 TYR A O 1
ATOM 1468 N N . LEU A 1 180 ? -17.031 15.82 6.348 1 98.56 180 LEU A N 1
ATOM 1469 C CA . LEU A 1 180 ? -16.875 17.141 6.949 1 98.56 180 LEU A CA 1
ATOM 1470 C C . LEU A 1 180 ? -16.781 17.047 8.469 1 98.56 180 LEU A C 1
ATOM 1472 O O . LEU A 1 180 ? -15.906 17.656 9.078 1 98.56 180 LEU A O 1
ATOM 1476 N N . GLU A 1 181 ? -17.578 16.203 9.102 1 97.56 181 GLU A N 1
ATOM 1477 C CA . GLU A 1 181 ? -17.656 16.094 10.555 1 97.56 181 GLU A CA 1
ATOM 1478 C C . GLU A 1 181 ? -16.484 15.297 11.117 1 97.56 181 GLU A C 1
ATOM 1480 O O . GLU A 1 181 ? -16.266 15.273 12.328 1 97.56 181 GLU A O 1
ATOM 1485 N N . TYR A 1 182 ? -15.688 14.719 10.25 1 97.31 182 TYR A N 1
ATOM 1486 C CA . TYR A 1 182 ? -14.547 13.898 10.664 1 97.31 182 TYR A CA 1
ATOM 1487 C C . TYR A 1 182 ? -13.234 14.555 10.258 1 97.31 182 TYR A C 1
ATOM 1489 O O . TYR A 1 182 ? -12.195 13.898 10.195 1 97.31 182 TYR A O 1
ATOM 1497 N N . THR A 1 183 ? -13.312 15.867 10.023 1 98.69 183 THR A N 1
ATOM 1498 C CA . THR A 1 183 ? -12.141 16.562 9.508 1 98.69 183 THR A CA 1
ATOM 1499 C C . THR A 1 183 ? -11.742 17.703 10.445 1 98.69 183 THR A C 1
ATOM 1501 O O . THR A 1 183 ? -12.586 18.484 10.867 1 98.69 183 THR A O 1
ATOM 1504 N N . MET A 1 184 ? -10.516 17.688 10.883 1 98.88 184 MET A N 1
ATOM 1505 C CA . MET A 1 184 ? -9.852 18.875 11.422 1 98.88 184 MET A CA 1
ATOM 1506 C C . MET A 1 184 ? -9.227 19.703 10.305 1 98.88 184 MET A C 1
ATOM 1508 O O . MET A 1 184 ? -8.391 19.203 9.547 1 98.88 184 MET A O 1
ATOM 1512 N N . PHE A 1 185 ? -9.641 20.938 10.203 1 98.94 185 PHE A N 1
ATOM 1513 C CA . PHE A 1 185 ? -9.086 21.797 9.172 1 98.94 185 PHE A CA 1
ATOM 1514 C C . PHE A 1 185 ? -7.898 22.594 9.703 1 98.94 185 PHE A C 1
ATOM 1516 O O . PHE A 1 185 ? -7.906 23.031 10.859 1 98.94 185 PHE A O 1
ATOM 1523 N N . GLN A 1 186 ? -6.898 22.797 8.867 1 98.94 186 GLN A N 1
ATOM 1524 C CA . GLN A 1 186 ? -5.762 23.609 9.281 1 98.94 186 GLN A CA 1
ATOM 1525 C C . GLN A 1 186 ? -5.203 24.406 8.109 1 98.94 186 GLN A C 1
ATOM 1527 O O . GLN A 1 186 ? -5.41 24.047 6.949 1 98.94 186 GLN A O 1
ATOM 1532 N N . SER A 1 187 ? -4.562 25.484 8.406 1 98.81 187 SER A N 1
ATOM 1533 C CA . SER A 1 187 ? -3.908 26.328 7.406 1 98.81 187 SER A CA 1
ATOM 1534 C C . SER A 1 187 ? -2.953 27.328 8.055 1 98.81 187 SER A C 1
ATOM 1536 O O . SER A 1 187 ? -3.105 27.656 9.234 1 98.81 187 SER A O 1
ATOM 1538 N N . PHE A 1 188 ? -2.006 27.766 7.297 1 98.44 188 PHE A N 1
ATOM 1539 C CA . PHE A 1 188 ? -1.17 28.891 7.703 1 98.44 188 PHE A CA 1
ATOM 1540 C C . PHE A 1 188 ? -1.857 30.203 7.402 1 98.44 188 PHE A C 1
ATOM 1542 O O . PHE A 1 188 ? -1.396 31.266 7.84 1 98.44 188 PHE A O 1
ATOM 1549 N N . GLU A 1 189 ? -2.949 30.156 6.703 1 98.12 189 GLU A N 1
ATOM 1550 C CA . GLU A 1 189 ? -3.703 31.344 6.328 1 98.12 189 GLU A CA 1
ATOM 1551 C C . GLU A 1 189 ? -5.047 31.406 7.047 1 98.12 189 GLU A C 1
ATOM 1553 O O . GLU A 1 189 ? -5.934 30.578 6.781 1 98.12 189 GLU A O 1
ATOM 1558 N N . ILE A 1 190 ? -5.238 32.344 7.898 1 98 190 ILE A N 1
ATOM 1559 C CA . ILE A 1 190 ? -6.43 32.406 8.742 1 98 190 ILE A CA 1
ATOM 1560 C C . ILE A 1 190 ? -7.664 32.656 7.871 1 98 190 ILE A C 1
ATOM 1562 O O . ILE A 1 190 ? -8.766 32.219 8.211 1 98 190 ILE A O 1
ATOM 1566 N N . SER A 1 191 ? -7.492 33.312 6.699 1 98 191 SER A N 1
ATOM 1567 C CA . SER A 1 191 ? -8.617 33.531 5.793 1 98 191 SER A CA 1
ATOM 1568 C C . SER A 1 191 ? -9.203 32.219 5.301 1 98 191 SER A C 1
ATOM 1570 O O . SER A 1 191 ? -10.406 32.125 5.035 1 98 191 SER A O 1
ATOM 1572 N N . SER A 1 192 ? -8.367 31.188 5.145 1 98.44 192 SER A N 1
ATOM 1573 C CA . SER A 1 192 ? -8.852 29.875 4.758 1 98.44 192 SER A CA 1
ATOM 1574 C C . SER A 1 192 ? -9.758 29.281 5.828 1 98.44 192 SER A C 1
ATOM 1576 O O . SER A 1 192 ? -10.828 28.75 5.52 1 98.44 192 SER A O 1
ATOM 1578 N N . MET A 1 193 ? -9.367 29.391 7.074 1 98.38 193 MET A N 1
ATOM 1579 C CA . MET A 1 193 ? -10.164 28.875 8.188 1 98.38 193 MET A C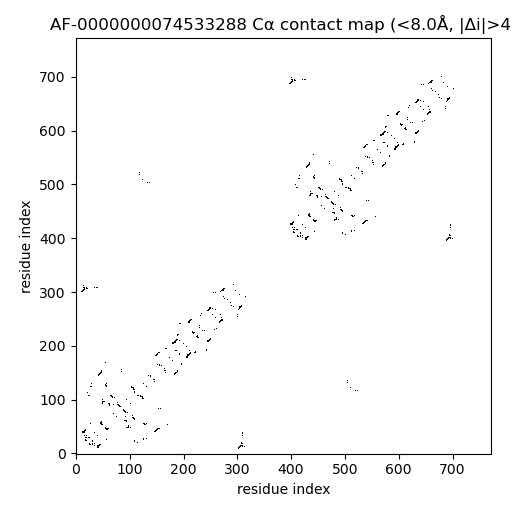A 1
ATOM 1580 C C . MET A 1 193 ? -11.5 29.609 8.289 1 98.38 193 MET A C 1
ATOM 1582 O O . MET A 1 193 ? -12.539 28.984 8.469 1 98.38 193 MET A O 1
ATOM 1586 N N . THR A 1 194 ? -11.453 30.922 8.109 1 97.94 194 THR A N 1
ATOM 1587 C CA . THR A 1 194 ? -12.672 31.734 8.188 1 97.94 194 THR A CA 1
ATOM 1588 C C . THR A 1 194 ? -13.617 31.375 7.039 1 97.94 194 THR A C 1
ATOM 1590 O O . THR A 1 194 ? -14.828 31.297 7.234 1 97.94 194 THR A O 1
ATOM 1593 N N . SER A 1 195 ? -13.047 31.203 5.883 1 98.38 195 SER A N 1
ATOM 1594 C CA . SER A 1 195 ? -13.852 30.859 4.719 1 98.38 195 SER A CA 1
ATOM 1595 C C . SER A 1 195 ? -14.547 29.516 4.914 1 98.38 195 SER A C 1
ATOM 1597 O O . SER A 1 195 ? -15.758 29.406 4.715 1 98.38 195 SER A O 1
ATOM 1599 N N . ILE A 1 196 ? -13.82 28.516 5.305 1 98.81 196 ILE A N 1
ATOM 1600 C CA . ILE A 1 196 ? -14.383 27.172 5.504 1 98.81 196 ILE A CA 1
ATOM 1601 C C . ILE A 1 196 ? -15.438 27.219 6.602 1 98.81 196 ILE A C 1
ATOM 1603 O O . ILE A 1 196 ? -16.516 26.656 6.449 1 98.81 196 ILE A O 1
ATOM 1607 N N . ARG A 1 197 ? -15.148 27.906 7.68 1 98.56 197 ARG A N 1
ATOM 1608 C CA . ARG A 1 197 ? -16.094 28.031 8.781 1 98.56 197 ARG A CA 1
ATOM 1609 C C . ARG A 1 197 ? -17.406 28.656 8.32 1 98.56 197 ARG A C 1
ATOM 1611 O O . ARG A 1 197 ? -18.484 28.219 8.703 1 98.56 197 ARG A O 1
ATOM 1618 N N . THR A 1 198 ? -17.297 29.688 7.527 1 98.31 198 THR A N 1
ATOM 1619 C CA . THR A 1 198 ? -18.484 30.359 7.02 1 98.31 198 THR A CA 1
ATOM 1620 C C . THR A 1 198 ? -19.328 29.422 6.18 1 98.31 198 THR A C 1
ATOM 1622 O O . THR A 1 198 ? -20.547 29.344 6.359 1 98.31 198 THR A O 1
ATOM 1625 N N . ILE A 1 199 ? -18.672 28.688 5.312 1 98.44 199 ILE A N 1
ATOM 1626 C CA . ILE A 1 199 ? -19.375 27.734 4.453 1 98.44 199 ILE A CA 1
ATOM 1627 C C . ILE A 1 199 ? -20.094 26.688 5.312 1 98.44 199 ILE A C 1
ATOM 1629 O O . ILE A 1 199 ? -21.266 26.406 5.102 1 98.44 199 ILE A O 1
ATOM 1633 N N . LEU A 1 200 ? -19.375 26.188 6.305 1 98.62 200 LEU A N 1
ATOM 1634 C CA . LEU A 1 200 ? -19.922 25.094 7.121 1 98.62 200 LEU A CA 1
ATOM 1635 C C . LEU A 1 200 ? -21.031 25.609 8.031 1 98.62 200 LEU A C 1
ATOM 1637 O O . LEU A 1 200 ? -22.016 24.906 8.266 1 98.62 200 LEU A O 1
ATOM 1641 N N . SER A 1 201 ? -20.844 26.797 8.547 1 97.75 201 SER A N 1
ATOM 1642 C CA . SER A 1 201 ? -21.875 27.406 9.383 1 97.75 201 SER A CA 1
ATOM 1643 C C . SER A 1 201 ? -23.172 27.594 8.594 1 97.75 201 SER A C 1
ATOM 1645 O O . SER A 1 201 ? -24.266 27.359 9.125 1 97.75 201 SER A O 1
ATOM 1647 N N . ASN A 1 202 ? -23.016 28.016 7.41 1 97.62 202 ASN A N 1
ATOM 1648 C CA . ASN A 1 202 ? -24.188 28.203 6.547 1 97.62 202 ASN A CA 1
ATOM 1649 C C . ASN A 1 202 ? -24.906 26.875 6.305 1 97.62 202 ASN A C 1
ATOM 1651 O O . ASN A 1 202 ? -26.109 26.859 6.059 1 97.62 202 ASN A O 1
ATOM 1655 N N . LYS A 1 203 ? -24.156 25.812 6.473 1 97.19 203 LYS A N 1
ATOM 1656 C CA . LYS A 1 203 ? -24.719 24.469 6.25 1 97.19 203 LYS A CA 1
ATOM 1657 C C . LYS A 1 203 ? -25.094 23.812 7.57 1 97.19 203 LYS A C 1
ATOM 1659 O O . LYS A 1 203 ? -25.562 22.672 7.582 1 97.19 203 LYS A O 1
ATOM 1664 N N . ASN A 1 204 ? -24.844 24.422 8.688 1 97.44 204 ASN A N 1
ATOM 1665 C CA . ASN A 1 204 ? -25.078 23.891 10.023 1 97.44 204 ASN A CA 1
ATOM 1666 C C . ASN A 1 204 ? -24.281 22.609 10.266 1 97.44 204 ASN A C 1
ATOM 1668 O O . ASN A 1 204 ? -24.828 21.625 10.773 1 97.44 204 ASN A O 1
ATOM 1672 N N . ILE A 1 205 ? -23.094 22.609 9.766 1 98.06 205 ILE A N 1
ATOM 1673 C CA . ILE A 1 205 ? -22.203 21.469 9.945 1 98.06 205 ILE A CA 1
ATOM 1674 C C . ILE A 1 205 ? -21.062 21.875 10.883 1 98.06 205 ILE A C 1
ATOM 1676 O O . ILE A 1 205 ? -20.484 22.953 10.758 1 98.06 205 ILE A O 1
ATOM 1680 N N . GLN A 1 206 ? -20.781 21.047 11.859 1 97.81 206 GLN A N 1
ATOM 1681 C CA . GLN A 1 206 ? -19.656 21.234 12.773 1 97.81 206 GLN A CA 1
ATOM 1682 C C . GLN A 1 206 ? -18.562 20.219 12.516 1 97.81 206 GLN A C 1
ATOM 1684 O O . GLN A 1 206 ? -18.75 19.016 12.742 1 97.81 206 GLN A O 1
ATOM 1689 N N . PRO A 1 207 ? -17.438 20.672 12.023 1 98.5 207 PRO A N 1
ATOM 1690 C CA . PRO A 1 207 ? -16.312 19.75 11.883 1 98.5 207 PRO A CA 1
ATOM 1691 C C . PRO A 1 207 ? -15.625 19.453 13.211 1 98.5 207 PRO A C 1
ATOM 1693 O O . PRO A 1 207 ? -16.156 19.781 14.273 1 98.5 207 PR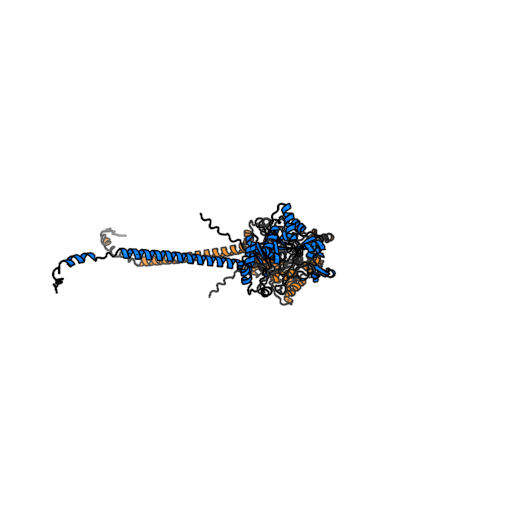O A O 1
ATOM 1696 N N . LEU A 1 208 ? -14.461 18.781 13.148 1 98.44 208 LEU A N 1
ATOM 1697 C CA . LEU A 1 208 ? -13.711 18.5 14.367 1 98.44 208 LEU A CA 1
ATOM 1698 C C . LEU A 1 208 ? -13.062 19.766 14.906 1 98.44 208 LEU A C 1
ATOM 1700 O O . LEU A 1 208 ? -12.836 19.891 16.109 1 98.44 208 LEU A O 1
ATOM 1704 N N . GLY A 1 209 ? -12.656 20.703 14.023 1 98.69 209 GLY A N 1
ATOM 1705 C CA . GLY A 1 209 ? -12.094 21.969 14.477 1 98.69 209 GLY A CA 1
ATOM 1706 C C . GLY A 1 209 ? -11.383 22.734 13.375 1 98.69 209 GLY A C 1
ATOM 1707 O O . GLY A 1 209 ? -11.406 22.328 12.211 1 98.69 209 GLY A O 1
ATOM 1708 N N . TYR A 1 210 ? -10.891 23.875 13.742 1 98.88 210 TYR A N 1
ATOM 1709 C CA . TYR A 1 210 ? -10.133 24.812 12.914 1 98.88 210 TYR A CA 1
ATOM 1710 C C . TYR A 1 210 ? -8.82 25.188 13.578 1 98.88 210 TYR A C 1
ATOM 1712 O O . TYR A 1 210 ? -8.812 25.875 14.609 1 98.88 210 TYR A O 1
ATOM 1720 N N . VAL A 1 211 ? -7.73 24.766 12.914 1 98.88 211 VAL A N 1
ATOM 1721 C CA . VAL A 1 211 ? -6.426 24.938 13.547 1 98.88 211 VAL A CA 1
ATOM 1722 C C . VAL A 1 211 ? -5.594 25.938 12.758 1 98.88 211 VAL A C 1
ATOM 1724 O O . VAL A 1 211 ? -5.438 25.812 11.547 1 98.88 211 VAL A O 1
ATOM 1727 N N . MET A 1 212 ? -5.113 26.969 13.453 1 98.81 212 MET A N 1
ATOM 1728 C CA . MET A 1 212 ? -4.18 27.938 12.875 1 98.81 212 MET A CA 1
ATOM 1729 C C . MET A 1 212 ? -2.742 27.438 13.008 1 98.81 212 MET A C 1
ATOM 1731 O O . MET A 1 212 ? -2.223 27.312 14.117 1 98.81 212 MET A O 1
ATOM 1735 N N . LEU A 1 213 ? -2.117 27.172 11.914 1 98.81 213 LEU A N 1
ATOM 1736 C CA . LEU A 1 213 ? -0.709 26.781 11.914 1 98.81 213 LEU A CA 1
ATOM 1737 C C . LEU A 1 213 ? 0.185 28 12.141 1 98.81 213 LEU A C 1
ATOM 1739 O O . LEU A 1 213 ? -0.128 29.094 11.672 1 98.81 213 LEU A O 1
ATOM 1743 N N . LEU A 1 214 ? 1.281 27.812 12.883 1 98.62 214 LEU A N 1
ATOM 1744 C CA . LEU A 1 214 ? 2.221 28.891 13.18 1 98.62 214 LEU A CA 1
ATOM 1745 C C . LEU A 1 214 ? 3.645 28.484 12.805 1 98.62 214 LEU A C 1
ATOM 1747 O O . LEU A 1 214 ? 4.035 27.328 12.992 1 98.62 214 LEU A O 1
ATOM 1751 N N . VAL A 1 215 ? 4.336 29.375 12.273 1 97.06 215 VAL A N 1
ATOM 1752 C CA . VAL A 1 215 ? 5.762 29.203 12.008 1 97.06 215 VAL A CA 1
ATOM 1753 C C . VAL A 1 215 ? 6.539 30.391 12.555 1 97.06 215 VAL A C 1
ATOM 1755 O O . VAL A 1 215 ? 6.035 31.516 12.562 1 97.06 215 VAL A O 1
ATOM 1758 N N . ALA A 1 216 ? 7.762 30.125 12.992 1 91.81 216 ALA A N 1
ATOM 1759 C CA . ALA A 1 216 ? 8.562 31.188 13.602 1 91.81 216 ALA A CA 1
ATOM 1760 C C . ALA A 1 216 ? 9.086 32.156 12.547 1 91.81 216 ALA A C 1
ATOM 1762 O O . ALA A 1 216 ? 9.461 31.734 11.445 1 91.81 216 ALA A O 1
ATOM 1763 N N . ASN A 1 217 ? 9.109 33.344 12.914 1 88.69 217 ASN A N 1
ATOM 1764 C CA . ASN A 1 217 ? 9.766 34.406 12.148 1 88.69 217 ASN A CA 1
ATOM 1765 C C . ASN A 1 217 ? 9.172 34.531 10.75 1 88.69 217 ASN A C 1
ATOM 1767 O O . ASN A 1 217 ? 9.898 34.625 9.766 1 88.69 217 ASN A O 1
ATOM 1771 N N . GLY A 1 218 ? 7.875 34.406 10.711 1 93.12 218 GLY A N 1
ATOM 1772 C CA . GLY A 1 218 ? 7.18 34.531 9.445 1 93.12 218 GLY A CA 1
ATOM 1773 C C . GLY A 1 218 ? 5.891 35.344 9.555 1 93.12 218 GLY A C 1
ATOM 1774 O O . GLY A 1 218 ? 5.449 35.656 10.664 1 93.12 218 GLY A O 1
ATOM 1775 N N . SER A 1 219 ? 5.387 35.688 8.359 1 95.88 219 SER A N 1
ATOM 1776 C CA . SER A 1 219 ? 4.117 36.406 8.281 1 95.88 219 SER A CA 1
ATOM 1777 C C . SER A 1 219 ? 3.111 35.656 7.418 1 95.88 219 SER A C 1
ATOM 1779 O O . SER A 1 219 ? 3.49 35 6.449 1 95.88 219 SER A O 1
ATOM 1781 N N . GLN A 1 220 ? 1.903 35.75 7.801 1 96.44 220 GLN A N 1
ATOM 1782 C CA . GLN A 1 220 ? 0.832 35.156 7.012 1 96.44 220 GLN A CA 1
ATOM 1783 C C . GLN A 1 220 ? 0.731 35.812 5.637 1 96.44 220 GLN A C 1
ATOM 1785 O O . GLN A 1 220 ? 0.83 37.031 5.516 1 96.44 220 GLN A O 1
ATOM 1790 N N . ILE A 1 221 ? 0.534 35.031 4.656 1 95.12 221 ILE A N 1
ATOM 1791 C CA . ILE A 1 221 ? 0.51 35.5 3.279 1 95.12 221 ILE A CA 1
ATOM 1792 C C . ILE A 1 221 ? -0.822 36.188 2.998 1 95.12 221 ILE A C 1
ATOM 1794 O O . ILE A 1 221 ? -0.883 37.156 2.209 1 95.12 221 ILE A O 1
ATOM 1798 N N . ASP A 1 222 ? -1.859 35.812 3.611 1 95.38 222 ASP A N 1
ATOM 1799 C CA . ASP A 1 222 ? -3.211 36.281 3.303 1 95.38 222 ASP A CA 1
ATOM 1800 C C . ASP A 1 222 ? -3.477 37.656 3.895 1 95.38 222 ASP A C 1
ATOM 1802 O O . ASP A 1 222 ? -4.215 38.469 3.314 1 95.38 222 ASP A O 1
ATOM 1806 N N . ASN A 1 223 ? -2.826 38 5.055 1 95.12 223 ASN A N 1
ATOM 1807 C CA . ASN A 1 223 ? -3.189 39.25 5.695 1 95.12 223 ASN A CA 1
ATOM 1808 C C . ASN A 1 223 ? -1.961 39.969 6.234 1 95.12 223 ASN A C 1
ATOM 1810 O O . ASN A 1 223 ? -2.074 41.094 6.77 1 95.12 223 ASN A O 1
ATOM 1814 N N . GLY A 1 224 ? -0.794 39.406 6.176 1 95.56 224 GLY A N 1
ATOM 1815 C CA . GLY A 1 224 ? 0.451 40.062 6.535 1 95.56 224 GLY A CA 1
ATOM 1816 C C . GLY A 1 224 ? 0.756 40 8.016 1 95.56 224 GLY A C 1
ATOM 1817 O O . GLY A 1 224 ? 1.805 40.469 8.469 1 95.56 224 GLY A O 1
ATOM 1818 N N . ARG A 1 225 ? -0.064 39.406 8.789 1 95.75 225 ARG A N 1
ATOM 1819 C CA . ARG A 1 225 ? 0.137 39.312 10.234 1 95.75 225 ARG A CA 1
ATOM 1820 C C . ARG A 1 225 ? 1.33 38.438 10.57 1 95.75 225 ARG A C 1
ATOM 1822 O O . ARG A 1 225 ? 1.503 37.375 9.977 1 95.75 225 ARG A O 1
ATOM 1829 N N . ASN A 1 226 ? 2.115 38.906 11.5 1 97.19 226 ASN A N 1
ATOM 1830 C CA . ASN A 1 226 ? 3.215 38.094 11.992 1 97.19 226 ASN A CA 1
ATOM 1831 C C . ASN A 1 226 ? 2.707 36.906 12.836 1 97.19 226 ASN A C 1
ATOM 1833 O O . ASN A 1 226 ? 1.859 37.094 13.711 1 97.19 226 ASN A O 1
ATOM 1837 N N . PHE A 1 227 ? 3.244 35.75 12.633 1 97.81 227 PHE A N 1
ATOM 1838 C CA . PHE A 1 227 ? 2.809 34.594 13.367 1 97.81 227 PHE A CA 1
ATOM 1839 C C . PHE A 1 227 ? 3.09 34.719 14.859 1 97.81 227 PHE A C 1
ATOM 1841 O O . PHE A 1 227 ? 2.352 34.219 15.695 1 97.81 227 PHE A O 1
ATOM 1848 N N . ASP A 1 228 ? 4.102 35.5 15.25 1 96.81 228 ASP A N 1
ATOM 1849 C CA . ASP A 1 228 ? 4.488 35.656 16.641 1 96.81 228 ASP A CA 1
ATOM 1850 C C . ASP A 1 228 ? 3.395 36.375 17.438 1 96.81 228 ASP A C 1
ATOM 1852 O O . ASP A 1 228 ? 3.354 36.312 18.672 1 96.81 228 ASP A O 1
ATOM 1856 N N . GLU A 1 229 ? 2.574 37.094 16.75 1 97.25 229 GLU A N 1
ATOM 1857 C CA . GLU A 1 229 ? 1.474 37.781 17.422 1 97.25 229 GLU A CA 1
ATOM 1858 C C . GLU A 1 229 ? 0.543 36.781 18.109 1 97.25 229 GLU A C 1
ATOM 1860 O O . GLU A 1 229 ? -0.066 37.094 19.141 1 97.25 229 GLU A O 1
ATOM 1865 N N . TYR A 1 230 ? 0.478 35.594 17.625 1 98.06 230 TYR A N 1
ATOM 1866 C CA . TYR A 1 230 ? -0.415 34.594 18.172 1 98.06 230 TYR A CA 1
ATOM 1867 C C . TYR A 1 230 ? 0.153 34 19.453 1 98.06 230 TYR A C 1
ATOM 1869 O O . TYR A 1 230 ? -0.526 33.25 20.156 1 98.06 230 TYR A O 1
ATOM 1877 N N . LEU A 1 231 ? 1.378 34.406 19.812 1 97.88 231 LEU A N 1
ATOM 1878 C CA . LEU A 1 231 ? 1.996 33.938 21.047 1 97.88 231 LEU A CA 1
ATOM 1879 C C . LEU A 1 231 ? 1.624 34.812 22.219 1 97.88 231 LEU A C 1
ATOM 1881 O O . LEU A 1 231 ? 1.938 34.5 23.375 1 97.88 231 LEU A O 1
ATOM 1885 N N . THR A 1 232 ? 0.873 35.875 21.922 1 97.81 232 THR A N 1
ATOM 1886 C CA . THR A 1 232 ? 0.384 36.781 22.953 1 97.81 232 THR A CA 1
ATOM 1887 C C . THR A 1 232 ? -1.067 36.469 23.312 1 97.81 232 THR A C 1
ATOM 1889 O O . THR A 1 232 ? -1.776 35.844 22.531 1 97.81 232 THR A O 1
ATOM 1892 N N . GLU A 1 233 ? -1.495 36.875 24.453 1 97.88 233 GLU A N 1
ATOM 1893 C CA . GLU A 1 233 ? -2.885 36.719 24.859 1 97.88 233 GLU A CA 1
ATOM 1894 C C . GLU A 1 233 ? -3.842 37.375 23.875 1 97.88 233 GLU A C 1
ATOM 1896 O O . GLU A 1 233 ? -4.875 36.812 23.531 1 97.88 233 GLU A O 1
ATOM 1901 N N . GLU A 1 234 ? -3.471 38.562 23.469 1 97.94 234 GLU A N 1
ATOM 1902 C CA . GLU A 1 234 ? -4.305 39.281 22.5 1 97.94 234 GLU A CA 1
ATOM 1903 C C . GLU A 1 234 ? -4.402 38.531 21.188 1 97.94 234 GLU A C 1
ATOM 1905 O O . GLU A 1 234 ? -5.473 38.469 20.578 1 97.94 234 GLU A O 1
ATOM 1910 N N . GLY A 1 235 ? -3.258 38 20.734 1 98 235 GLY A N 1
ATOM 1911 C CA . GLY A 1 235 ? -3.248 37.219 19.516 1 98 235 GLY A CA 1
ATOM 1912 C C . GLY A 1 235 ? -4.098 35.969 19.609 1 98 235 GLY A C 1
ATOM 1913 O O . GLY A 1 235 ? -4.809 35.625 18.656 1 98 235 GLY A O 1
ATOM 1914 N N . ILE A 1 236 ? -4.035 35.25 20.719 1 98.62 236 ILE A N 1
ATOM 1915 C CA . ILE A 1 236 ? -4.852 34.062 20.953 1 98.62 236 ILE A CA 1
ATOM 1916 C C . ILE A 1 236 ? -6.332 34.438 20.922 1 98.62 236 ILE A C 1
ATOM 1918 O O . ILE A 1 236 ? -7.133 33.781 20.266 1 98.62 236 ILE A O 1
ATOM 1922 N N . ASP A 1 237 ? -6.664 35.562 21.547 1 98.5 237 ASP A N 1
ATOM 1923 C CA . ASP A 1 237 ? -8.047 36 21.609 1 98.5 237 ASP A CA 1
ATOM 1924 C C . ASP A 1 237 ? -8.562 36.375 20.219 1 98.5 237 ASP A C 1
ATOM 1926 O O . ASP A 1 237 ? -9.719 36.094 19.891 1 98.5 237 ASP A O 1
ATOM 1930 N N . THR A 1 238 ? -7.707 37.031 19.5 1 97.38 238 THR A N 1
ATOM 1931 C CA . THR A 1 238 ? -8.07 37.406 18.141 1 97.38 238 THR A CA 1
ATOM 1932 C C . THR A 1 238 ? -8.367 36.188 17.297 1 97.38 238 THR A C 1
ATOM 1934 O O . THR A 1 238 ? -9.359 36.125 16.562 1 97.38 238 THR A O 1
ATOM 1937 N N . ALA A 1 239 ? -7.535 35.156 17.375 1 98.12 239 ALA A N 1
ATOM 1938 C CA . ALA A 1 239 ? -7.746 33.906 16.656 1 98.12 239 ALA A CA 1
ATOM 1939 C C . ALA A 1 239 ? -9.039 33.25 17.094 1 98.12 239 ALA A C 1
ATOM 1941 O O . ALA A 1 239 ? -9.82 32.781 16.25 1 98.12 239 ALA A O 1
ATOM 1942 N N . LYS A 1 240 ? -9.242 33.156 18.375 1 98.31 240 LYS A N 1
ATOM 1943 C CA . LYS A 1 240 ? -10.453 32.531 18.922 1 98.31 240 LYS A CA 1
ATOM 1944 C C . LYS A 1 240 ? -11.703 33.25 18.406 1 98.31 240 LYS A C 1
ATOM 1946 O O . LYS A 1 240 ? -12.68 32.594 18.031 1 98.31 240 LYS A O 1
ATOM 1951 N N . SER A 1 241 ? -11.672 34.562 18.375 1 97.25 241 SER A N 1
ATOM 1952 C CA . SER A 1 241 ? -12.797 35.344 17.891 1 97.25 241 SER A CA 1
ATOM 1953 C C . SER A 1 241 ? -13.07 35.094 16.406 1 97.25 241 SER A C 1
ATOM 1955 O O . SER A 1 241 ? -14.211 35.188 15.961 1 97.25 241 SER A O 1
ATOM 1957 N N . ALA A 1 242 ? -12.031 34.719 15.766 1 96.44 242 ALA A N 1
ATOM 1958 C CA . ALA A 1 242 ? -12.172 34.406 14.344 1 96.44 242 ALA A CA 1
ATOM 1959 C C . ALA A 1 242 ? -12.656 32.969 14.141 1 96.44 242 ALA A C 1
ATOM 1961 O O . ALA A 1 242 ? -12.852 32.531 13 1 96.44 242 ALA A O 1
ATOM 1962 N N . GLY A 1 243 ? -12.836 32.219 15.203 1 97.19 243 GLY A N 1
ATOM 1963 C CA . GLY A 1 243 ? -13.414 30.875 15.117 1 97.19 243 GLY A CA 1
ATOM 1964 C C . GLY A 1 243 ? -12.383 29.766 15.203 1 97.19 243 GLY A C 1
ATOM 1965 O O . GLY A 1 243 ? -12.711 28.594 15.062 1 97.19 243 GLY A O 1
ATOM 1966 N N . ILE A 1 244 ? -11.156 30.094 15.438 1 98.5 244 ILE A N 1
ATOM 1967 C CA . ILE A 1 244 ? -10.086 29.109 15.602 1 98.5 244 ILE A CA 1
ATOM 1968 C C . ILE A 1 244 ? -10.328 28.297 16.875 1 98.5 244 ILE A C 1
ATOM 1970 O O . ILE A 1 244 ? -10.695 28.859 17.906 1 98.5 244 ILE A O 1
ATOM 1974 N N . THR A 1 245 ? -10.102 26.938 16.766 1 98.75 245 THR A N 1
ATOM 1975 C CA . THR A 1 245 ? -10.359 26.062 17.906 1 98.75 245 THR A CA 1
ATOM 1976 C C . THR A 1 245 ? -9.055 25.453 18.406 1 98.75 245 THR A C 1
ATOM 1978 O O . THR A 1 245 ? -9.062 24.688 19.375 1 98.75 245 THR A O 1
ATOM 1981 N N . GLY A 1 246 ? -7.938 25.734 17.75 1 98.75 246 GLY A N 1
ATOM 1982 C CA . GLY A 1 246 ? -6.637 25.25 18.172 1 98.75 246 GLY A CA 1
ATOM 1983 C C . GLY A 1 246 ? -5.488 25.828 17.375 1 98.75 246 GLY A C 1
ATOM 1984 O O . GLY A 1 246 ? -5.703 26.562 16.406 1 98.75 246 GLY A O 1
ATOM 1985 N N . PHE A 1 247 ? -4.297 25.578 17.812 1 98.88 247 PHE A N 1
ATOM 1986 C CA . PHE A 1 247 ? -3.084 26.031 17.141 1 98.88 247 PHE A CA 1
ATOM 1987 C C . PHE A 1 247 ? -2.188 24.844 16.797 1 98.88 247 PHE A C 1
ATOM 1989 O O . PHE A 1 247 ? -2.102 23.875 17.562 1 98.88 247 PHE A O 1
ATOM 1996 N N . GLY A 1 248 ? -1.584 24.891 15.625 1 98.88 248 GLY A N 1
ATOM 1997 C CA . GLY A 1 248 ? -0.501 24.016 15.219 1 98.88 248 GLY A CA 1
ATOM 1998 C C . GLY A 1 248 ? 0.821 24.734 15.039 1 98.88 248 GLY A C 1
ATOM 1999 O O . GLY A 1 248 ? 1.193 25.094 13.922 1 98.88 248 GLY A O 1
ATOM 2000 N N . PRO A 1 249 ? 1.573 24.984 16.094 1 98.75 249 PRO A N 1
ATOM 2001 C CA . PRO A 1 249 ? 2.842 25.719 16.031 1 98.75 249 PRO A CA 1
ATOM 2002 C C . PRO A 1 249 ? 4.023 24.812 15.688 1 98.75 249 PRO A C 1
ATOM 2004 O O . PRO A 1 249 ? 4.008 23.625 15.992 1 98.75 249 PRO A O 1
ATOM 2007 N N . ALA A 1 250 ? 5.051 25.438 15.031 1 98.38 250 ALA A N 1
ATOM 2008 C CA . ALA A 1 250 ? 6.344 24.75 15.078 1 98.38 250 ALA A CA 1
ATOM 2009 C C . ALA A 1 250 ? 6.746 24.438 16.516 1 98.38 250 ALA A C 1
ATOM 2011 O O . ALA A 1 250 ? 6.535 25.25 17.422 1 98.38 250 ALA A O 1
ATOM 2012 N N . TRP A 1 251 ? 7.328 23.281 16.672 1 98 251 TRP A N 1
ATOM 2013 C CA . TRP A 1 251 ? 7.598 22.797 18.016 1 98 251 TRP A CA 1
ATOM 2014 C C . TRP A 1 251 ? 8.445 23.797 18.797 1 98 251 TRP A C 1
ATOM 2016 O O . TRP A 1 251 ? 8.281 23.953 20 1 98 251 TRP A O 1
ATOM 2026 N N . LYS A 1 252 ? 9.297 24.531 18.172 1 96.88 252 LYS A N 1
ATOM 2027 C CA . LYS A 1 252 ? 10.258 25.422 18.812 1 96.88 252 LYS A CA 1
ATOM 2028 C C . LYS A 1 252 ? 9.562 26.656 19.375 1 96.88 252 LYS A C 1
ATOM 2030 O O . LYS A 1 252 ? 10.141 27.375 20.188 1 96.88 252 LYS A O 1
ATOM 2035 N N . MET A 1 253 ? 8.297 26.875 19 1 97.88 253 MET A N 1
ATOM 2036 C CA . MET A 1 253 ? 7.562 28.062 19.422 1 97.88 253 MET A CA 1
ATOM 2037 C C . MET A 1 253 ? 6.82 27.812 20.719 1 97.88 253 MET A C 1
ATOM 2039 O O . MET A 1 253 ? 6.309 28.75 21.344 1 97.88 253 MET A O 1
ATOM 2043 N N . VAL A 1 254 ? 6.777 26.625 21.203 1 98.38 254 VAL A N 1
ATOM 2044 C CA . VAL A 1 254 ? 5.887 26.25 22.297 1 98.38 254 VAL A CA 1
ATOM 2045 C C . VAL A 1 254 ? 6.582 26.484 23.625 1 98.38 254 VAL A C 1
ATOM 2047 O O . VAL A 1 254 ? 7.707 26.016 23.844 1 98.38 254 VAL A O 1
ATOM 2050 N N . THR A 1 255 ? 5.949 27.203 24.531 1 98.19 255 THR A N 1
ATOM 2051 C CA . THR A 1 255 ? 6.395 27.406 25.906 1 98.19 255 THR A CA 1
ATOM 2052 C C . THR A 1 255 ? 5.273 27.062 26.891 1 98.19 255 THR A C 1
ATOM 2054 O O . THR A 1 255 ? 4.098 27.094 26.531 1 98.19 255 THR A O 1
ATOM 2057 N N . LYS A 1 256 ? 5.664 26.75 28.047 1 97.88 256 LYS A N 1
ATOM 2058 C CA . LYS A 1 256 ? 4.688 26.375 29.062 1 97.88 256 LYS A CA 1
ATOM 2059 C C . LYS A 1 256 ? 3.699 27.5 29.328 1 97.88 256 LYS A C 1
ATOM 2061 O O . LYS A 1 256 ? 2.486 27.281 29.359 1 97.88 256 LYS A O 1
ATOM 2066 N N . PRO A 1 257 ? 4.176 28.734 29.5 1 98.31 257 PRO A N 1
ATOM 2067 C CA . PRO A 1 257 ? 3.215 29.812 29.734 1 98.31 257 PRO A CA 1
ATOM 2068 C C . PRO A 1 257 ? 2.248 30 28.562 1 98.31 257 PRO A C 1
ATOM 2070 O O . PRO A 1 257 ? 1.068 30.297 28.766 1 98.31 257 PRO A O 1
ATOM 2073 N N . TRP A 1 258 ? 2.742 29.875 27.359 1 98.62 258 TRP A N 1
ATOM 2074 C CA . TRP A 1 258 ? 1.875 30.016 26.188 1 98.62 258 TRP A CA 1
ATOM 2075 C C . TRP A 1 258 ? 0.828 28.906 26.156 1 98.62 258 TRP A C 1
ATOM 2077 O O . TRP A 1 258 ? -0.346 29.156 25.875 1 98.62 258 TRP A O 1
ATOM 2087 N N . VAL A 1 259 ? 1.212 27.672 26.469 1 98.62 259 VAL A N 1
ATOM 2088 C CA . VAL A 1 259 ? 0.3 26.531 26.531 1 98.62 259 VAL A CA 1
ATOM 2089 C C . VAL A 1 259 ? -0.816 26.812 27.531 1 98.62 259 VAL A C 1
ATOM 2091 O O . VAL A 1 259 ? -1.994 26.594 27.234 1 98.62 259 VAL A O 1
ATOM 2094 N N . GLU A 1 260 ? -0.461 27.281 28.656 1 98.12 260 GLU A N 1
ATOM 2095 C CA . GLU A 1 260 ? -1.439 27.609 29.688 1 98.12 260 GLU A CA 1
ATOM 2096 C C . GLU A 1 260 ? -2.422 28.672 29.203 1 98.12 260 GLU A C 1
ATOM 2098 O O . GLU A 1 260 ? -3.627 28.562 29.453 1 98.12 260 GLU A O 1
ATOM 2103 N N . SER A 1 261 ? -1.889 29.703 28.578 1 98.56 261 SER A N 1
ATOM 2104 C CA . SER A 1 261 ? -2.73 30.781 28.062 1 98.56 261 SER A CA 1
ATOM 2105 C C . SER A 1 261 ? -3.732 30.25 27.031 1 98.56 261 SER A C 1
ATOM 2107 O O . SER A 1 261 ? -4.887 30.672 27.016 1 98.56 261 SER A O 1
ATOM 2109 N N . VAL A 1 262 ? -3.326 29.359 26.141 1 98.75 262 VAL A N 1
ATOM 2110 C CA . VAL A 1 262 ? -4.18 28.766 25.109 1 98.75 262 VAL A CA 1
ATOM 2111 C C . VAL A 1 262 ? -5.254 27.906 25.766 1 98.75 262 VAL A C 1
ATOM 2113 O O . VAL A 1 262 ? -6.438 28 25.438 1 98.75 262 VAL A O 1
ATOM 2116 N N . HIS A 1 263 ? -4.852 27.094 26.766 1 98.44 263 HIS A N 1
ATOM 2117 C CA . HIS A 1 263 ? -5.766 26.188 27.453 1 98.44 263 HIS A CA 1
ATOM 2118 C C . HIS A 1 263 ? -6.816 26.953 28.25 1 98.44 263 HIS A C 1
ATOM 2120 O O . HIS A 1 263 ? -7.965 26.516 28.344 1 98.44 263 HIS A O 1
ATOM 2126 N N . LYS A 1 264 ? -6.406 28.016 28.828 1 97.94 264 LYS A N 1
ATOM 2127 C CA . LYS A 1 264 ? -7.348 28.859 29.562 1 97.94 264 LYS A CA 1
ATOM 2128 C C . LYS A 1 264 ? -8.508 29.297 28.672 1 97.94 264 LYS A C 1
ATOM 2130 O O . LYS A 1 264 ? -9.609 29.562 29.156 1 97.94 264 LYS A O 1
ATOM 2135 N N . ARG A 1 265 ? -8.297 29.328 27.484 1 98.25 265 ARG A N 1
ATOM 2136 C CA . ARG A 1 265 ? -9.305 29.734 26.516 1 98.25 265 ARG A CA 1
ATOM 2137 C C . ARG A 1 265 ? -9.977 28.531 25.875 1 98.25 265 ARG A C 1
ATOM 2139 O O . ARG A 1 265 ? -10.719 28.672 24.891 1 98.25 265 ARG A O 1
ATOM 2146 N N . ASN A 1 266 ? -9.68 27.328 26.312 1 97.81 266 ASN A N 1
ATOM 2147 C CA . ASN A 1 266 ? -10.258 26.062 25.875 1 97.81 266 ASN A CA 1
ATOM 2148 C C . ASN A 1 266 ? -9.898 25.766 24.422 1 97.81 266 ASN A C 1
ATOM 2150 O O . ASN A 1 266 ? -10.742 25.312 23.641 1 97.81 266 ASN A O 1
ATOM 2154 N N . LEU A 1 267 ? -8.75 26.156 24.031 1 98.69 267 LEU A N 1
ATOM 2155 C CA . LEU A 1 267 ? -8.188 25.812 22.719 1 98.69 267 LEU A CA 1
ATOM 2156 C C . LEU A 1 267 ? -7.148 24.703 22.844 1 98.69 267 LEU A C 1
ATOM 2158 O O . LEU A 1 267 ? -6.539 24.531 23.906 1 98.69 267 LEU A O 1
ATOM 2162 N N . ILE A 1 268 ? -6.965 23.906 21.766 1 98.56 268 ILE A N 1
ATOM 2163 C CA . ILE A 1 268 ? -6.016 22.797 21.797 1 98.56 268 ILE A CA 1
ATOM 2164 C C . ILE A 1 268 ? -4.727 23.188 21.094 1 98.56 268 ILE A C 1
ATOM 2166 O O . ILE A 1 268 ? -4.703 24.172 20.344 1 98.56 268 ILE A O 1
ATOM 2170 N N . ILE A 1 269 ? -3.639 22.469 21.328 1 98.81 269 ILE A N 1
ATOM 2171 C CA . ILE A 1 269 ? -2.33 22.719 20.734 1 98.81 269 ILE A CA 1
ATOM 2172 C C . ILE A 1 269 ? -1.765 21.422 20.156 1 98.81 269 ILE A C 1
ATOM 2174 O O . ILE A 1 269 ? -1.59 20.438 20.891 1 98.81 269 ILE A O 1
ATOM 2178 N N . HIS A 1 270 ? -1.488 21.391 18.875 1 98.88 270 HIS A N 1
ATOM 2179 C CA . HIS A 1 270 ? -0.849 20.281 18.172 1 98.88 270 HIS A CA 1
ATOM 2180 C C . HIS A 1 270 ? 0.401 20.75 17.438 1 98.88 270 HIS A C 1
ATOM 2182 O O . HIS A 1 270 ? 0.334 21.094 16.25 1 98.88 270 HIS A O 1
ATOM 2188 N N . PRO A 1 271 ? 1.597 20.703 18.062 1 98.88 271 PRO A N 1
ATOM 2189 C CA . PRO A 1 271 ? 2.818 21.188 17.422 1 98.88 271 PRO A CA 1
ATOM 2190 C C . PRO A 1 271 ? 3.361 20.219 16.375 1 98.88 271 PRO A C 1
ATOM 2192 O O . PRO A 1 271 ? 3.164 19.016 16.484 1 98.88 271 PRO A O 1
ATOM 2195 N N . TYR A 1 272 ? 3.994 20.75 15.375 1 98.62 272 TYR A N 1
ATOM 2196 C CA . TYR A 1 272 ? 4.703 20.016 14.336 1 98.62 272 TYR A CA 1
ATOM 2197 C C . TYR A 1 272 ? 6.176 20.391 14.305 1 98.62 272 TYR A C 1
ATOM 2199 O O . TYR A 1 272 ? 6.562 21.438 14.828 1 98.62 272 TYR A O 1
ATOM 2207 N N . THR A 1 273 ? 7.078 19.688 13.703 1 97.5 273 THR A N 1
ATOM 2208 C CA . THR A 1 273 ? 6.938 18.281 13.336 1 97.5 273 THR A CA 1
ATOM 2209 C C . THR A 1 273 ? 7.938 17.422 14.102 1 97.5 273 THR A C 1
ATOM 2211 O O . THR A 1 273 ? 9.109 17.781 14.234 1 97.5 273 THR A O 1
ATOM 2214 N N . TYR A 1 274 ? 7.535 16.406 14.641 1 98.75 274 TYR A N 1
ATOM 2215 C CA . TYR A 1 274 ? 8.406 15.508 15.391 1 98.75 274 TYR A CA 1
ATOM 2216 C C . TYR A 1 274 ? 8.898 14.359 14.516 1 98.75 274 TYR A C 1
ATOM 2218 O O . TYR A 1 274 ? 8.125 13.484 14.133 1 98.75 274 TYR A O 1
ATOM 2226 N N . ARG A 1 275 ? 10.219 14.383 14.281 1 98.44 275 ARG A N 1
ATOM 2227 C CA . ARG A 1 275 ? 10.891 13.438 13.391 1 98.44 275 ARG A CA 1
ATOM 2228 C C . ARG A 1 275 ? 11.961 12.641 14.133 1 98.44 275 ARG A C 1
ATOM 2230 O O . ARG A 1 275 ? 12.727 13.211 14.914 1 98.44 275 ARG A O 1
ATOM 2237 N N . PRO A 1 276 ? 12.023 11.336 13.883 1 97.88 276 PRO A N 1
ATOM 2238 C CA . PRO A 1 276 ? 12.867 10.477 14.711 1 97.88 276 PRO A CA 1
ATOM 2239 C C . PRO A 1 276 ? 14.312 10.422 14.219 1 97.88 276 PRO A C 1
ATOM 2241 O O . PRO A 1 276 ? 15.219 10.047 14.984 1 97.88 276 PRO A O 1
ATOM 2244 N N . GLU A 1 277 ? 14.578 10.719 12.945 1 97.94 277 GLU A N 1
ATOM 2245 C CA . GLU A 1 277 ? 15.898 10.469 12.359 1 97.94 277 GLU A CA 1
ATOM 2246 C C . GLU A 1 277 ? 16.953 11.398 12.953 1 97.94 277 GLU A C 1
ATOM 2248 O O . GLU A 1 277 ? 16.672 12.578 13.195 1 97.94 277 GLU A O 1
ATOM 2253 N N . GLU A 1 278 ? 18.156 10.906 13.07 1 97.38 278 GLU A N 1
ATOM 2254 C CA . GLU A 1 278 ? 19.281 11.664 13.617 1 97.38 278 GLU A CA 1
ATOM 2255 C C . GLU A 1 278 ? 19.5 12.961 12.844 1 97.38 278 GLU A C 1
ATOM 2257 O O . GLU A 1 278 ? 19.828 13.992 13.43 1 97.38 278 GLU A O 1
ATOM 2262 N N . TYR A 1 279 ? 19.281 12.852 11.594 1 97.56 279 TYR A N 1
ATOM 2263 C CA . TYR A 1 279 ? 19.453 14.008 10.719 1 97.56 279 TYR A CA 1
ATOM 2264 C C . TYR A 1 279 ? 18.625 15.195 11.211 1 97.56 279 TYR A C 1
ATOM 2266 O O . TYR A 1 279 ? 19.109 16.328 11.25 1 97.56 279 TYR A O 1
ATOM 2274 N N . PHE A 1 280 ? 17.406 14.961 11.586 1 97.81 280 PHE A N 1
ATOM 2275 C CA . PHE A 1 280 ? 16.516 16.016 12.031 1 97.81 280 PHE A CA 1
ATOM 2276 C C . PHE A 1 280 ? 16.75 16.344 13.5 1 97.81 280 PHE A C 1
ATOM 2278 O O . PHE A 1 280 ? 16.656 17.5 13.906 1 97.81 280 PHE A O 1
ATOM 2285 N N . LEU A 1 281 ? 17.047 15.352 14.305 1 97.75 281 LEU A N 1
ATOM 2286 C CA . LEU A 1 281 ? 17.25 15.547 15.734 1 97.75 281 LEU A CA 1
ATOM 2287 C C . LEU A 1 281 ? 18.438 16.484 15.984 1 97.75 281 LEU A C 1
ATOM 2289 O O . LEU A 1 281 ? 18.422 17.25 16.953 1 97.75 281 LEU A O 1
ATOM 2293 N N . LYS A 1 282 ? 19.406 16.438 15.109 1 97.81 282 LYS A N 1
ATOM 2294 C CA . LYS A 1 282 ? 20.578 17.297 15.25 1 97.81 282 LYS A CA 1
ATOM 2295 C C . LYS A 1 282 ? 20.203 18.766 15.141 1 97.81 282 LYS A C 1
ATOM 2297 O O . LYS A 1 282 ? 20.969 19.641 15.562 1 97.81 282 LYS A O 1
ATOM 2302 N N . GLN A 1 283 ? 19.047 19 14.609 1 96.25 283 GLN A N 1
ATOM 2303 C CA . GLN A 1 283 ? 18.562 20.359 14.461 1 96.25 283 GLN A CA 1
ATOM 2304 C C . GLN A 1 283 ? 17.703 20.781 15.648 1 96.25 283 GLN A C 1
ATOM 2306 O O . GLN A 1 283 ? 17.125 21.859 15.648 1 96.25 283 GLN A O 1
ATOM 2311 N N . THR A 1 284 ? 17.578 19.953 16.641 1 97.31 284 THR A N 1
ATOM 2312 C CA . THR A 1 284 ? 16.844 20.203 17.875 1 97.31 284 THR A CA 1
ATOM 2313 C C . THR A 1 284 ? 17.781 20.188 19.078 1 97.31 284 THR A C 1
ATOM 2315 O O . THR A 1 284 ? 18.953 19.797 18.953 1 97.31 284 THR A O 1
ATOM 2318 N N . PRO A 1 285 ? 17.359 20.641 20.25 1 97.56 285 PRO A N 1
ATOM 2319 C CA . PRO A 1 285 ? 18.188 20.547 21.453 1 97.56 285 PRO A CA 1
ATOM 2320 C C . PRO A 1 285 ? 18.156 19.172 22.109 1 97.56 285 PRO A C 1
ATOM 2322 O O . PRO A 1 285 ? 18.734 18.984 23.172 1 97.56 285 PRO A O 1
ATOM 2325 N N . TYR A 1 286 ? 17.5 18.219 21.453 1 97.62 286 TYR A N 1
ATOM 2326 C CA . TYR A 1 286 ? 17.297 16.922 22.078 1 97.62 286 TYR A CA 1
ATOM 2327 C C . TYR A 1 286 ? 18.219 15.867 21.484 1 97.62 286 TYR A C 1
ATOM 2329 O O . TYR A 1 286 ? 18.469 15.859 20.281 1 97.62 286 TYR A O 1
ATOM 2337 N N . THR A 1 287 ? 18.641 14.914 22.328 1 96.25 287 THR A N 1
ATOM 2338 C CA . THR A 1 287 ? 19.578 13.875 21.906 1 96.25 287 THR A CA 1
ATOM 2339 C C . THR A 1 287 ? 18.828 12.664 21.359 1 96.25 287 THR A C 1
ATOM 2341 O O . THR A 1 287 ? 19.312 12 20.438 1 96.25 287 THR A O 1
ATOM 2344 N N . THR A 1 288 ? 17.703 12.367 21.938 1 98.06 288 THR A N 1
ATOM 2345 C CA . THR A 1 288 ? 16.922 11.211 21.516 1 98.06 288 THR A CA 1
ATOM 2346 C C . THR A 1 288 ? 15.508 11.625 21.125 1 98.06 288 THR A C 1
ATOM 2348 O O . THR A 1 288 ? 15.016 12.656 21.562 1 98.06 288 THR A O 1
ATOM 2351 N N . PHE A 1 289 ? 14.938 10.805 20.328 1 98.56 289 PHE A N 1
ATOM 2352 C CA . PHE A 1 289 ? 13.547 11.031 19.953 1 98.56 289 PHE A CA 1
ATOM 2353 C C . PHE A 1 289 ? 12.641 10.945 21.172 1 98.56 289 PHE A C 1
ATOM 2355 O O . PHE A 1 289 ? 11.656 11.688 21.281 1 98.56 289 PHE A O 1
ATOM 2362 N N . SER A 1 290 ? 12.961 10.039 22.062 1 98.12 290 SER A N 1
ATOM 2363 C CA . SER A 1 290 ? 12.219 9.906 23.328 1 98.12 290 SER A CA 1
ATOM 2364 C C . SER A 1 290 ? 12.211 11.227 24.094 1 98.12 290 SER A C 1
ATOM 2366 O O . SER A 1 290 ? 11.156 11.68 24.531 1 98.12 290 SER A O 1
ATOM 2368 N N . ASP A 1 291 ? 13.367 11.875 24.188 1 98.12 291 ASP A N 1
ATOM 2369 C CA . ASP A 1 291 ? 13.461 13.156 24.891 1 98.12 291 ASP A CA 1
ATOM 2370 C C . ASP A 1 291 ? 12.648 14.234 24.172 1 98.12 291 ASP A C 1
ATOM 2372 O O . ASP A 1 291 ? 12.039 15.086 24.812 1 98.12 291 ASP A O 1
ATOM 2376 N N . PHE A 1 292 ? 12.703 14.172 22.938 1 98.69 292 PHE A N 1
ATOM 2377 C CA . PHE A 1 292 ? 11.992 15.141 22.109 1 98.69 292 PHE A CA 1
ATOM 2378 C C . PHE A 1 292 ? 10.484 15.031 22.328 1 98.69 292 PHE A C 1
ATOM 2380 O O . PHE A 1 292 ? 9.828 16.031 22.609 1 98.69 292 PHE A O 1
ATOM 2387 N N . ILE A 1 293 ? 9.945 13.812 22.297 1 98.62 293 ILE A N 1
ATOM 2388 C CA . ILE A 1 293 ? 8.516 13.586 22.516 1 98.62 293 ILE A CA 1
ATOM 2389 C C . ILE A 1 293 ? 8.156 13.914 23.969 1 98.62 293 ILE A C 1
ATOM 2391 O O . ILE A 1 293 ? 7.133 14.547 24.219 1 98.62 293 ILE A O 1
ATOM 2395 N N . LYS A 1 294 ? 8.969 13.5 24.922 1 97.38 294 LYS A N 1
ATOM 2396 C CA . LYS A 1 294 ? 8.711 13.766 26.328 1 97.38 294 LYS A CA 1
ATOM 2397 C C . LYS A 1 294 ? 8.633 15.266 26.609 1 97.38 294 LYS A C 1
ATOM 2399 O O . LYS A 1 294 ? 7.855 15.711 27.453 1 97.38 294 LYS A O 1
ATOM 2404 N N . SER A 1 295 ? 9.469 16.016 25.938 1 97.69 295 SER A N 1
ATOM 2405 C CA . SER A 1 295 ? 9.414 17.469 26.094 1 97.69 295 SER A CA 1
ATOM 2406 C C . SER A 1 295 ? 8.039 18.016 25.75 1 97.69 295 SER A C 1
ATOM 2408 O O . SER A 1 295 ? 7.543 18.938 26.406 1 97.69 295 SER A O 1
ATOM 2410 N N . ALA A 1 296 ? 7.414 17.531 24.656 1 98.38 296 ALA A N 1
ATOM 2411 C CA . ALA A 1 296 ? 6.066 17.938 24.281 1 98.38 296 ALA A CA 1
ATOM 2412 C C . ALA A 1 296 ? 5.059 17.578 25.375 1 98.38 296 ALA A C 1
ATOM 2414 O O . ALA A 1 296 ? 4.18 18.375 25.703 1 98.38 296 ALA A O 1
ATOM 2415 N N . LEU A 1 297 ? 5.195 16.359 25.906 1 97.06 297 LEU A N 1
ATOM 2416 C CA . LEU A 1 297 ? 4.324 15.906 26.984 1 97.06 297 LEU A CA 1
ATOM 2417 C C . LEU A 1 297 ? 4.453 16.797 28.219 1 97.06 297 LEU A C 1
ATOM 2419 O O . LEU A 1 297 ? 3.447 17.188 28.812 1 97.06 297 LEU A O 1
ATOM 2423 N N . GLU A 1 298 ? 5.633 17.156 28.547 1 96.31 298 GLU A N 1
ATOM 2424 C CA . GLU A 1 298 ? 5.91 17.969 29.734 1 96.31 298 GLU A CA 1
ATOM 2425 C C . GLU A 1 298 ? 5.383 19.391 29.562 1 96.31 298 GLU A C 1
ATOM 2427 O O . GLU A 1 298 ? 4.953 20.016 30.531 1 96.31 298 GLU A O 1
ATOM 2432 N N . LEU A 1 299 ? 5.438 19.875 28.344 1 97.56 299 LEU A N 1
ATOM 2433 C CA . LEU A 1 299 ? 4.914 21.203 28.047 1 97.56 299 LEU A CA 1
ATOM 2434 C C . LEU A 1 299 ? 3.395 21.219 28.156 1 97.56 299 LEU A C 1
ATOM 2436 O O . LEU A 1 299 ? 2.793 22.281 28.297 1 97.56 299 LEU A O 1
ATOM 2440 N N . GLY A 1 300 ? 2.768 20.062 28.031 1 97.12 300 GLY A N 1
ATOM 2441 C CA . GLY A 1 300 ? 1.333 19.938 28.25 1 97.12 300 GLY A CA 1
ATOM 2442 C C . GLY A 1 300 ? 0.529 20.125 26.969 1 97.12 300 GLY A C 1
ATOM 2443 O O . GLY A 1 300 ? -0.656 20.469 27.016 1 97.12 300 GLY A O 1
ATOM 2444 N N . VAL A 1 301 ? 1.141 19.984 25.828 1 98.5 301 VAL A N 1
ATOM 2445 C CA . VAL A 1 301 ? 0.389 20.078 24.578 1 98.5 301 VAL A CA 1
ATOM 2446 C C . VAL A 1 301 ? -0.589 18.922 24.469 1 98.5 301 VAL A C 1
ATOM 2448 O O . VAL A 1 301 ? -0.531 17.969 25.266 1 98.5 301 VAL A O 1
ATOM 2451 N N . ASP A 1 302 ? -1.516 19 23.5 1 98.5 302 ASP A N 1
ATOM 2452 C CA . ASP A 1 302 ? -2.633 18.062 23.438 1 98.5 302 ASP A CA 1
ATOM 2453 C C . ASP A 1 302 ? -2.338 16.922 22.469 1 98.5 302 ASP A C 1
ATOM 2455 O O . ASP A 1 302 ? -3.039 15.906 22.453 1 98.5 302 ASP A O 1
ATOM 2459 N N . GLY A 1 303 ? -1.377 17 21.656 1 98.62 303 GLY A N 1
ATOM 2460 C CA . GLY A 1 303 ? -0.93 16.047 20.656 1 98.62 303 GLY A CA 1
ATOM 2461 C C . GLY A 1 303 ? 0.235 16.562 19.828 1 98.62 303 GLY A C 1
ATOM 2462 O O . GLY A 1 303 ? 0.691 17.688 20.016 1 98.62 303 GLY A O 1
ATOM 2463 N N . VAL A 1 304 ? 0.773 15.727 18.922 1 98.88 304 VAL A N 1
ATOM 2464 C CA . VAL A 1 304 ? 1.89 16.156 18.078 1 98.88 304 VAL A CA 1
ATOM 2465 C C . VAL A 1 304 ? 1.727 15.594 16.672 1 98.88 304 VAL A C 1
ATOM 2467 O O . VAL A 1 304 ? 1.18 14.5 16.5 1 98.88 304 VAL A O 1
ATOM 2470 N N . PHE A 1 305 ? 2.127 16.328 15.727 1 98.94 305 PHE A N 1
ATOM 2471 C CA . PHE A 1 305 ? 2.396 15.773 14.414 1 98.94 305 PHE A CA 1
ATOM 2472 C C . PHE A 1 305 ? 3.688 14.961 14.422 1 98.94 305 PHE A C 1
ATOM 2474 O O . PHE A 1 305 ? 4.773 15.516 14.617 1 98.94 305 PHE A O 1
ATOM 2481 N N . THR A 1 306 ? 3.607 13.711 14.211 1 98.81 306 THR A N 1
ATOM 2482 C CA . THR A 1 306 ? 4.77 12.828 14.281 1 98.81 306 THR A CA 1
ATOM 2483 C C . THR A 1 306 ? 4.945 12.055 12.984 1 98.81 306 THR A C 1
ATOM 2485 O O . THR A 1 306 ? 3.973 11.789 12.273 1 98.81 306 THR A O 1
ATOM 2488 N N . GLU A 1 307 ? 6.211 11.773 12.695 1 98.62 307 GLU A N 1
ATOM 2489 C CA . GLU A 1 307 ? 6.496 11 11.492 1 98.62 307 GLU A CA 1
ATOM 2490 C C . GLU A 1 307 ? 6.93 9.578 11.836 1 98.62 307 GLU A C 1
ATOM 2492 O O . GLU A 1 307 ? 7.297 8.805 10.953 1 98.62 307 GLU A O 1
ATOM 2497 N N . ASP A 1 308 ? 6.922 9.203 13.109 1 98.25 308 ASP A N 1
ATOM 2498 C CA . ASP A 1 308 ? 7.047 7.836 13.609 1 98.25 308 ASP A CA 1
ATOM 2499 C C . ASP A 1 308 ? 5.992 7.543 14.68 1 98.25 308 ASP A C 1
ATOM 2501 O O . ASP A 1 308 ? 6.254 7.68 15.875 1 98.25 308 ASP A O 1
ATOM 2505 N N . ILE A 1 309 ? 4.871 7.098 14.234 1 98.31 309 ILE A N 1
ATOM 2506 C CA . ILE A 1 309 ? 3.691 6.938 15.078 1 98.31 309 ILE A CA 1
ATOM 2507 C C . ILE A 1 309 ? 3.941 5.84 16.109 1 98.31 309 ILE A C 1
ATOM 2509 O O . ILE A 1 309 ? 3.641 6.012 17.297 1 98.31 309 ILE A O 1
ATOM 2513 N N . ASP A 1 310 ? 4.512 4.715 15.695 1 96.31 310 ASP A N 1
ATOM 2514 C CA . ASP A 1 310 ? 4.742 3.568 16.562 1 96.31 310 ASP A CA 1
ATOM 2515 C C . ASP A 1 310 ? 5.676 3.934 17.719 1 96.31 310 ASP A C 1
ATOM 2517 O O . ASP A 1 310 ? 5.379 3.65 18.891 1 96.31 310 ASP A O 1
ATOM 2521 N N . GLN A 1 311 ? 6.781 4.562 17.406 1 97.44 311 GLN A N 1
ATOM 2522 C CA . GLN A 1 311 ? 7.727 4.953 18.453 1 97.44 311 GLN A CA 1
ATOM 2523 C C . GLN A 1 311 ? 7.129 6.016 19.375 1 97.44 311 GLN A C 1
ATOM 2525 O O . GLN A 1 311 ? 7.332 5.98 20.578 1 97.44 311 GLN A O 1
ATOM 2530 N N . THR A 1 312 ? 6.438 6.984 18.781 1 98.5 312 THR A N 1
ATOM 2531 C CA . THR A 1 312 ? 5.805 8.023 19.594 1 98.5 312 THR A CA 1
ATOM 2532 C C . THR A 1 312 ? 4.805 7.414 20.578 1 98.5 312 THR A C 1
ATOM 2534 O O . THR A 1 312 ? 4.77 7.785 21.75 1 98.5 312 THR A O 1
ATOM 2537 N N . ARG A 1 313 ? 3.99 6.492 20.094 1 96.69 313 ARG A N 1
ATOM 2538 C CA . ARG A 1 313 ? 3.006 5.84 20.938 1 96.69 313 ARG A CA 1
ATOM 2539 C C . ARG A 1 313 ? 3.684 5.113 22.109 1 96.69 313 ARG A C 1
ATOM 2541 O O . ARG A 1 313 ? 3.229 5.199 23.25 1 96.69 313 ARG A O 1
ATOM 2548 N N . ALA A 1 314 ? 4.734 4.383 21.781 1 95.5 314 ALA A N 1
ATOM 2549 C CA . ALA A 1 314 ? 5.473 3.666 22.812 1 95.5 314 ALA A CA 1
ATOM 2550 C C . ALA A 1 314 ? 6.008 4.625 23.875 1 95.5 314 ALA A C 1
ATOM 2552 O O . ALA A 1 314 ? 5.941 4.336 25.078 1 95.5 314 ALA A O 1
ATOM 2553 N N . ILE A 1 315 ? 6.543 5.742 23.422 1 96.81 315 ILE A N 1
ATOM 2554 C CA . ILE A 1 315 ? 7.105 6.734 24.328 1 96.81 315 ILE A CA 1
ATOM 2555 C C . ILE A 1 315 ? 5.996 7.324 25.203 1 96.81 315 ILE A C 1
ATOM 2557 O O . ILE A 1 315 ? 6.164 7.477 26.422 1 96.81 315 ILE A O 1
ATOM 2561 N N . VAL A 1 316 ? 4.852 7.676 24.609 1 96.56 316 VAL A N 1
ATOM 2562 C CA . VAL A 1 316 ? 3.723 8.273 25.328 1 96.56 316 VAL A CA 1
ATOM 2563 C C . VAL A 1 316 ? 3.201 7.297 26.375 1 96.56 316 VAL A C 1
ATOM 2565 O O . VAL A 1 316 ? 2.934 7.688 27.516 1 96.56 316 VAL A O 1
ATOM 2568 N N . LEU A 1 317 ? 3.088 5.992 25.984 1 92.69 317 LEU A N 1
ATOM 2569 C CA . LEU A 1 317 ? 2.607 4.973 26.922 1 92.69 317 LEU A CA 1
ATOM 2570 C C . LEU A 1 317 ? 3.572 4.805 28.094 1 92.69 317 LEU A C 1
ATOM 2572 O O . LEU A 1 317 ? 3.143 4.664 29.234 1 92.69 317 LEU A O 1
ATOM 2576 N N . ALA A 1 318 ? 4.801 4.789 27.781 1 91.44 318 ALA A N 1
ATOM 2577 C CA . ALA A 1 318 ? 5.809 4.664 28.828 1 91.44 318 ALA A CA 1
ATOM 2578 C C . ALA A 1 318 ? 5.762 5.855 29.781 1 91.44 318 ALA A C 1
ATOM 2580 O O . ALA A 1 318 ? 5.941 5.695 30.984 1 91.44 318 ALA A O 1
ATOM 2581 N N . TYR A 1 319 ? 5.598 6.98 29.219 1 90.69 319 TYR A N 1
ATOM 2582 C CA . TYR A 1 319 ? 5.52 8.203 30.016 1 90.69 319 TYR A CA 1
ATOM 2583 C C . TYR A 1 319 ? 4.309 8.18 30.938 1 90.69 319 TYR A C 1
ATOM 2585 O O . TYR A 1 319 ? 4.398 8.562 32.094 1 90.69 319 TYR A O 1
ATOM 2593 N N . GLU A 1 320 ? 3.174 7.738 30.438 1 84.94 320 GLU A N 1
ATOM 2594 C CA . GLU A 1 320 ? 1.931 7.691 31.203 1 84.94 320 GLU A CA 1
ATOM 2595 C C . GLU A 1 320 ? 1.986 6.613 32.281 1 84.94 320 GLU A C 1
ATOM 2597 O O . GLU A 1 320 ? 1.417 6.781 33.375 1 84.94 320 GLU A O 1
ATOM 2602 N N . SER A 1 321 ? 2.615 5.504 31.953 1 78.44 321 SER A N 1
ATOM 2603 C CA . SER A 1 321 ? 2.762 4.434 32.938 1 78.44 321 SER A CA 1
ATOM 2604 C C . SER A 1 321 ? 3.662 4.859 34.094 1 78.44 321 SER A C 1
ATOM 2606 O O . SER A 1 321 ? 3.393 4.527 35.25 1 78.44 321 SER A O 1
ATOM 2608 N N . ASN A 1 322 ? 4.684 5.512 33.75 1 71.44 322 ASN A N 1
ATOM 2609 C CA . ASN A 1 322 ? 5.594 5.977 34.812 1 71.44 322 ASN A CA 1
ATOM 2610 C C . ASN A 1 322 ? 4.926 7.004 35.719 1 71.44 322 ASN A C 1
ATOM 2612 O O . ASN A 1 322 ? 5.188 7.039 36.906 1 71.44 322 ASN A O 1
ATOM 2616 N N . SER A 1 323 ? 4.086 7.703 35.125 1 63.94 323 SER A N 1
ATOM 2617 C CA . SER A 1 323 ? 3.355 8.68 35.906 1 63.94 323 SER A CA 1
ATOM 2618 C C . SER A 1 323 ? 2.393 7.992 36.875 1 63.94 323 SER A C 1
ATOM 2620 O O . SER A 1 323 ? 2.256 8.414 38.031 1 63.94 323 SER A O 1
ATOM 2622 N N . VAL A 1 324 ? 1.883 6.887 36.406 1 57.97 324 VAL A N 1
ATOM 2623 C CA . VAL A 1 324 ? 0.973 6.117 37.25 1 57.97 324 VAL A CA 1
ATOM 2624 C C . VAL A 1 324 ? 1.757 5.438 38.375 1 57.97 324 VAL A C 1
ATOM 2626 O O . VAL A 1 324 ? 1.325 5.438 39.531 1 57.97 324 VAL A O 1
ATOM 2629 N N . VAL A 1 325 ? 2.873 4.938 37.969 1 54.78 325 VAL A N 1
ATOM 2630 C CA . VAL A 1 325 ? 3.699 4.258 38.969 1 54.78 325 VAL A CA 1
ATOM 2631 C C . VAL A 1 325 ? 4.152 5.254 40.031 1 54.78 325 VAL A C 1
ATOM 2633 O O . VAL A 1 325 ? 4.125 4.949 41.219 1 54.78 325 VAL A O 1
ATOM 2636 N N . THR A 1 326 ? 4.461 6.375 39.562 1 55.19 326 THR A N 1
ATOM 2637 C CA . THR A 1 326 ? 4.898 7.398 40.5 1 55.19 326 THR A CA 1
ATOM 2638 C C . THR A 1 326 ? 3.758 7.805 41.406 1 55.19 326 THR A C 1
ATOM 2640 O O . THR A 1 326 ? 3.953 7.938 42.625 1 55.19 326 THR A O 1
ATOM 2643 N N . VAL A 1 327 ? 2.621 7.848 40.812 1 53.62 327 VAL A N 1
ATOM 2644 C CA . VAL A 1 327 ? 1.461 8.211 41.625 1 53.62 327 VAL A CA 1
ATOM 2645 C C . VAL A 1 327 ? 1.146 7.09 42.625 1 53.62 327 VAL A C 1
ATOM 2647 O O . VAL A 1 327 ? 0.877 7.348 43.781 1 53.62 327 VAL A O 1
ATOM 2650 N N . LEU A 1 328 ? 1.308 5.914 42.094 1 56.91 328 LEU A N 1
ATOM 2651 C CA . LEU A 1 328 ? 1.052 4.766 42.938 1 56.91 328 LEU A CA 1
ATOM 2652 C C . LEU A 1 328 ? 2.094 4.676 44.062 1 56.91 328 LEU A C 1
ATOM 2654 O O . LEU A 1 328 ? 1.763 4.359 45.219 1 56.91 328 LEU A O 1
ATOM 2658 N N . LEU A 1 329 ? 3.215 5.043 43.75 1 58.22 329 LEU A N 1
ATOM 2659 C CA . LEU A 1 329 ? 4.277 5.043 44.75 1 58.22 329 LEU A CA 1
ATOM 2660 C C . LEU A 1 329 ? 4.066 6.156 45.75 1 58.22 329 LEU A C 1
ATOM 2662 O O . LEU A 1 329 ? 4.266 5.953 46.969 1 58.22 329 LEU A O 1
ATOM 2666 N N . ILE A 1 330 ? 3.566 7.207 45.312 1 58.56 330 ILE A N 1
ATOM 2667 C CA . ILE A 1 330 ? 3.281 8.32 46.219 1 58.56 330 ILE A CA 1
ATOM 2668 C C . ILE A 1 330 ? 2.102 7.965 47.125 1 58.56 330 ILE A C 1
ATOM 2670 O O . ILE A 1 330 ? 2.154 8.172 48.344 1 58.56 330 ILE A O 1
ATOM 2674 N N . VAL A 1 331 ? 1.126 7.336 46.5 1 61.38 331 VAL A N 1
ATOM 2675 C CA . VAL A 1 331 ? -0.039 6.91 47.25 1 61.38 331 VAL A CA 1
ATOM 2676 C C . VAL A 1 331 ? 0.367 5.832 48.25 1 61.38 331 VAL A C 1
ATOM 2678 O O . VAL A 1 331 ? -0.051 5.863 49.438 1 61.38 331 VAL A O 1
ATOM 2681 N N . ALA A 1 332 ? 1.206 4.969 47.844 1 65.5 332 ALA A N 1
ATOM 2682 C CA . ALA A 1 332 ? 1.717 3.922 48.719 1 65.5 332 ALA A CA 1
ATOM 2683 C C . ALA A 1 332 ? 2.553 4.52 49.844 1 65.5 332 ALA A C 1
ATOM 2685 O O . ALA A 1 332 ? 2.43 4.105 51 1 65.5 332 ALA A O 1
ATOM 2686 N N . PHE A 1 333 ? 3.264 5.555 49.562 1 64.81 333 PHE A N 1
ATOM 2687 C CA . PHE A 1 333 ? 4.09 6.219 50.562 1 64.81 333 PHE A CA 1
ATOM 2688 C C . PHE A 1 333 ? 3.227 7 51.562 1 64.81 333 PHE A C 1
ATOM 2690 O O . PHE A 1 333 ? 3.484 6.988 52.781 1 64.81 333 PHE A O 1
ATOM 2697 N N . VAL A 1 334 ? 2.23 7.602 51 1 65.94 334 VAL A N 1
ATOM 2698 C CA . VAL A 1 334 ? 1.299 8.328 51.875 1 65.94 334 VAL A CA 1
ATOM 2699 C C . VAL A 1 334 ? 0.548 7.344 52.781 1 65.94 334 VAL A C 1
ATOM 2701 O O . VAL A 1 334 ? 0.367 7.598 53.969 1 65.94 334 VAL A O 1
ATOM 2704 N N . PHE A 1 335 ? 0.232 6.211 52.188 1 68 335 PHE A N 1
ATOM 2705 C CA . PHE A 1 335 ? -0.452 5.168 52.938 1 68 335 PHE A CA 1
ATOM 2706 C C . PHE A 1 335 ? 0.458 4.602 54.031 1 68 335 PHE A C 1
ATOM 2708 O O . PHE A 1 335 ? 0.028 4.398 55.156 1 68 335 PHE A O 1
ATOM 2715 N N . VAL A 1 336 ? 1.643 4.355 53.75 1 68.88 336 VAL A N 1
ATOM 2716 C CA . VAL A 1 336 ? 2.619 3.869 54.719 1 68.88 336 VAL A CA 1
ATOM 2717 C C . VAL A 1 336 ? 2.867 4.938 55.781 1 68.88 336 VAL A C 1
ATOM 2719 O O . VAL A 1 336 ? 2.98 4.629 56.969 1 68.88 336 VAL A O 1
ATOM 2722 N N . GLY A 1 337 ? 2.83 6.164 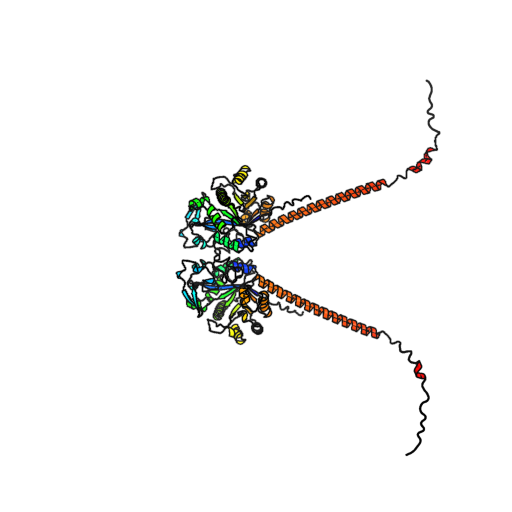55.344 1 66.38 337 GLY A N 1
ATOM 2723 C CA . GLY A 1 337 ? 2.953 7.266 56.281 1 66.38 337 GLY A CA 1
ATOM 2724 C C . GLY A 1 337 ? 1.771 7.379 57.219 1 66.38 337 GLY A C 1
ATOM 2725 O O . GLY A 1 337 ? 1.95 7.555 58.438 1 66.38 337 GLY A O 1
ATOM 2726 N N . VAL A 1 338 ? 0.642 7.223 56.688 1 70.81 338 VAL A N 1
ATOM 2727 C CA . VAL A 1 338 ? -0.576 7.258 57.5 1 70.81 338 VAL A CA 1
ATOM 2728 C C . VAL A 1 338 ? -0.607 6.062 58.438 1 70.81 338 VAL A C 1
ATOM 2730 O O . VAL A 1 338 ? -0.951 6.203 59.625 1 70.81 338 VAL A O 1
ATOM 2733 N N . LEU A 1 339 ? -0.188 4.906 57.969 1 71.5 339 LEU A N 1
ATOM 2734 C CA . LEU A 1 339 ? -0.104 3.705 58.781 1 71.5 339 LEU A CA 1
ATOM 2735 C C . LEU A 1 339 ? 0.908 3.887 59.906 1 71.5 339 LEU A C 1
ATOM 2737 O O . LEU A 1 339 ? 0.654 3.486 61.031 1 71.5 339 LEU A O 1
ATOM 2741 N N . PHE A 1 340 ? 1.93 4.555 59.656 1 69.12 340 PHE A N 1
ATOM 2742 C CA . PHE A 1 340 ? 2.949 4.848 60.656 1 69.12 340 PHE A CA 1
ATOM 2743 C C . PHE A 1 340 ? 2.422 5.828 61.688 1 69.12 340 PHE A C 1
ATOM 2745 O O . PHE A 1 340 ? 2.684 5.672 62.906 1 69.12 340 PHE A O 1
ATOM 2752 N N . ILE A 1 341 ? 1.64 6.727 61.312 1 71.19 341 ILE A N 1
ATOM 2753 C CA . ILE A 1 341 ? 1.055 7.715 62.2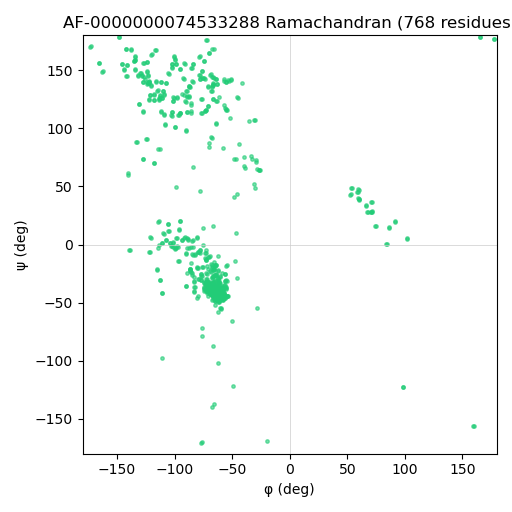19 1 71.19 341 ILE A CA 1
ATOM 2754 C C . ILE A 1 341 ? 0.019 7.039 63.094 1 71.19 341 ILE A C 1
ATOM 2756 O O . ILE A 1 341 ? -0.019 7.285 64.312 1 71.19 341 ILE A O 1
ATOM 2760 N N . VAL A 1 342 ? -0.672 6.109 62.531 1 72 342 VAL A N 1
ATOM 2761 C CA . VAL A 1 342 ? -1.689 5.379 63.281 1 72 342 VAL A CA 1
ATOM 2762 C C . VAL A 1 342 ? -1.021 4.449 64.312 1 72 342 VAL A C 1
ATOM 2764 O O . VAL A 1 342 ? -1.441 4.375 65.438 1 72 342 VAL A O 1
ATOM 2767 N N . ILE A 1 343 ? 0.036 3.867 63.906 1 71.94 343 ILE A N 1
ATOM 2768 C CA . ILE A 1 343 ? 0.781 2.971 64.812 1 71.94 343 ILE A CA 1
ATOM 2769 C C . ILE A 1 343 ? 1.461 3.779 65.875 1 71.94 343 ILE A C 1
ATOM 2771 O O . ILE A 1 343 ? 1.407 3.406 67.062 1 71.94 343 ILE A O 1
ATOM 2775 N N . ALA A 1 344 ? 1.993 4.891 65.625 1 72.81 344 ALA A N 1
ATOM 2776 C CA . ALA A 1 344 ? 2.643 5.77 66.562 1 72.81 344 ALA A CA 1
ATOM 2777 C C . ALA A 1 344 ? 1.63 6.34 67.562 1 72.81 344 ALA A C 1
ATOM 2779 O O . ALA A 1 344 ? 1.89 6.387 68.812 1 72.81 344 ALA A O 1
ATOM 2780 N N . ALA A 1 345 ? 0.473 6.629 67.125 1 74.25 345 ALA A N 1
ATOM 2781 C CA . ALA A 1 345 ? -0.609 7.121 68 1 74.25 345 ALA A CA 1
ATOM 2782 C C . ALA A 1 345 ? -1.127 6.016 68.875 1 74.25 345 ALA A C 1
ATOM 2784 O O . ALA A 1 345 ? -1.42 6.266 70.062 1 74.25 345 ALA A O 1
ATOM 2785 N N . SER A 1 346 ? -1.091 4.801 68.375 1 69.94 346 SER A N 1
ATOM 2786 C CA . SER A 1 346 ? -1.527 3.652 69.188 1 69.94 346 SER A CA 1
ATOM 2787 C C . SER A 1 346 ? -0.506 3.301 70.25 1 69.94 346 SER A C 1
ATOM 2789 O O . SER A 1 346 ? -0.874 2.99 71.375 1 69.94 346 SER A O 1
ATOM 2791 N N . VAL A 1 347 ? 0.727 3.398 70 1 71.12 347 VAL A N 1
ATOM 2792 C CA . VAL A 1 347 ? 1.808 3.143 70.938 1 71.12 347 VAL A CA 1
ATOM 2793 C C . VAL A 1 347 ? 1.827 4.234 72 1 71.12 347 VAL A C 1
ATOM 2795 O O . VAL A 1 347 ? 1.973 3.945 73.188 1 71.12 347 VAL A O 1
ATOM 2798 N N . LEU A 1 348 ? 1.548 5.445 71.688 1 70.25 348 LEU A N 1
ATOM 2799 C CA . LEU A 1 348 ? 1.479 6.566 72.625 1 70.25 348 LEU A CA 1
ATOM 2800 C C . LEU A 1 348 ? 0.267 6.441 73.562 1 70.25 348 LEU A C 1
ATOM 2802 O O . LEU A 1 348 ? 0.364 6.699 74.75 1 70.25 348 LEU A O 1
ATOM 2806 N N . SER A 1 349 ? -0.774 5.914 73.062 1 68.38 349 SER A N 1
ATOM 2807 C CA . SER A 1 349 ? -1.979 5.68 73.875 1 68.38 349 SER A CA 1
ATOM 2808 C C . SER A 1 349 ? -1.787 4.52 74.812 1 68.38 349 SER A C 1
ATOM 2810 O O . SER A 1 349 ? -2.203 4.598 76 1 68.38 349 SER A O 1
ATOM 2812 N N . ALA A 1 350 ? -1.072 3.521 74.5 1 69.62 350 ALA A N 1
ATOM 2813 C CA . ALA A 1 350 ? -0.745 2.381 75.312 1 69.62 350 ALA A CA 1
ATOM 2814 C C . ALA A 1 350 ? 0.246 2.779 76.438 1 69.62 350 ALA A C 1
ATOM 2816 O O . ALA A 1 350 ? 0.125 2.344 77.562 1 69.62 350 ALA A O 1
ATOM 2817 N N . TYR A 1 351 ? 1.118 3.588 76.125 1 65.75 351 TYR A N 1
ATOM 2818 C CA . TYR A 1 351 ? 2.096 4.113 77.062 1 65.75 351 TYR A CA 1
ATOM 2819 C C . TYR A 1 351 ? 1.426 5.016 78.125 1 65.75 351 TYR A C 1
ATOM 2821 O O . TYR A 1 351 ? 1.747 4.957 79.312 1 65.75 351 TYR A O 1
ATOM 2829 N N . LEU A 1 352 ? 0.441 5.621 77.875 1 63.88 352 LEU A N 1
ATOM 2830 C CA . LEU A 1 352 ? -0.286 6.516 78.75 1 63.88 352 LEU A CA 1
ATOM 2831 C C . LEU A 1 352 ? -1.242 5.73 79.625 1 63.88 352 LEU A C 1
ATOM 2833 O O . LEU A 1 352 ? -1.443 6.086 80.812 1 63.88 352 LEU A O 1
ATOM 2837 N N . CYS A 1 353 ? -1.67 4.578 79.25 1 62.41 353 CYS A N 1
ATOM 2838 C CA . CYS A 1 353 ? -2.541 3.699 80 1 62.41 353 CYS A CA 1
ATOM 2839 C C . CYS A 1 353 ? -1.734 2.865 81 1 62.41 353 CYS A C 1
ATOM 2841 O O . CYS A 1 353 ? -2.213 2.555 82.125 1 62.41 353 CYS A O 1
ATOM 2843 N N . LYS A 1 354 ? -0.607 2.447 80.5 1 54.47 354 LYS A N 1
ATOM 2844 C CA . LYS A 1 354 ? 0.248 1.717 81.438 1 54.47 354 LYS A CA 1
ATOM 2845 C C . LYS A 1 354 ? 0.759 2.631 82.562 1 54.47 354 LYS A C 1
ATOM 2847 O O . LYS A 1 354 ? 0.931 2.197 83.688 1 54.47 354 LYS A O 1
ATOM 2852 N N . ARG A 1 355 ? 1.001 3.766 82.5 1 51.16 355 ARG A N 1
ATOM 2853 C CA . ARG A 1 355 ? 1.409 4.727 83.5 1 51.16 355 ARG A CA 1
ATOM 2854 C C . ARG A 1 355 ? 0.251 5.055 84.438 1 51.16 355 ARG A C 1
ATOM 2856 O O . ARG A 1 355 ? 0.466 5.508 85.562 1 51.16 355 ARG A O 1
ATOM 2863 N N . LYS A 1 356 ? -0.91 4.816 84.125 1 52.56 356 LYS A N 1
ATOM 2864 C CA . LYS A 1 356 ? -2.021 5.066 85 1 52.56 356 LYS A CA 1
ATOM 2865 C C . LYS A 1 356 ? -2.234 3.883 85.938 1 52.56 356 LYS A C 1
ATOM 2867 O O . LYS A 1 356 ? -2.846 4.027 87 1 52.56 356 LYS A O 1
ATOM 2872 N N . THR A 1 357 ? -1.845 2.689 85.688 1 46.31 357 THR A N 1
ATOM 2873 C CA . THR A 1 357 ? -2.186 1.576 86.562 1 46.31 357 THR A CA 1
ATOM 2874 C C . THR A 1 357 ? -1.117 1.389 87.688 1 46.31 357 THR A C 1
ATOM 2876 O O . THR A 1 357 ? -1.197 0.461 88.5 1 46.31 357 THR A O 1
ATOM 2879 N N . ASN A 1 358 ? 0.1 1.763 87.625 1 39.06 358 ASN A N 1
ATOM 2880 C CA . ASN A 1 358 ? 0.932 1.521 88.812 1 39.06 358 ASN A CA 1
ATOM 2881 C C . ASN A 1 358 ? 0.535 2.424 90 1 39.06 358 ASN A C 1
ATOM 2883 O O . ASN A 1 358 ? 0.784 3.631 89.938 1 39.06 358 ASN A O 1
ATOM 2887 N N . PRO A 1 359 ? -0.523 1.916 90.75 1 35.78 359 PRO A N 1
ATOM 2888 C CA . PRO A 1 359 ? -0.886 2.639 92 1 35.78 359 PRO A CA 1
ATOM 2889 C C . PRO A 1 359 ? 0.275 2.754 92.938 1 35.78 359 PRO A C 1
ATOM 2891 O O . PRO A 1 359 ? 1.179 1.913 92.938 1 35.78 359 PRO A O 1
ATOM 2894 N N . SER A 1 360 ? 0.793 3.854 93.375 1 34.12 360 SER A N 1
ATOM 2895 C CA . SER A 1 360 ? 1.7 4.168 94.5 1 34.12 360 SER A CA 1
ATOM 2896 C C . SER A 1 360 ? 1.292 3.445 95.75 1 34.12 360 SER A C 1
ATOM 2898 O O . SER A 1 360 ? 0.14 3.539 96.188 1 34.12 360 SER A O 1
ATOM 2900 N N . SER A 1 361 ? 1.688 2.166 96.062 1 34.25 361 SER A N 1
ATOM 2901 C CA . SER A 1 361 ? 1.625 1.567 97.375 1 34.25 361 SER A CA 1
ATOM 2902 C C . SER A 1 361 ? 2.184 2.514 98.438 1 34.25 361 SER A C 1
ATOM 2904 O O . SER A 1 361 ? 2.463 2.098 99.562 1 34.25 361 SER A O 1
ATOM 2906 N N . SER A 1 362 ? 2.465 3.773 98.125 1 29.92 362 SER A N 1
ATOM 2907 C CA . SER A 1 362 ? 3.115 4.586 99.188 1 29.92 362 SER A CA 1
ATOM 2908 C C . SER A 1 362 ? 2.264 4.672 100.438 1 29.92 362 SER A C 1
ATOM 2910 O O . SER A 1 362 ? 2.723 5.172 101.5 1 29.92 362 SER A O 1
ATOM 2912 N N . ALA A 1 363 ? 0.901 4.508 100.375 1 33.12 363 ALA A N 1
ATOM 2913 C CA . ALA A 1 363 ? 0.298 5.27 101.5 1 33.12 363 ALA A CA 1
ATOM 2914 C C . ALA A 1 363 ? 0.404 4.512 102.812 1 33.12 363 ALA A C 1
ATOM 2916 O O . ALA A 1 363 ? 0.043 5.039 103.875 1 33.12 363 ALA A O 1
ATOM 2917 N N . THR A 1 364 ? 0.596 3.242 102.812 1 28.8 364 THR A N 1
ATOM 2918 C CA . THR A 1 364 ? 0.307 2.721 104.188 1 28.8 364 THR A CA 1
ATOM 2919 C C . THR A 1 364 ? 1.448 3.033 105.125 1 28.8 364 THR A C 1
ATOM 2921 O O . THR A 1 364 ? 1.352 2.756 106.312 1 28.8 364 THR A O 1
ATOM 2924 N N . GLN A 1 365 ? 2.658 3.219 104.688 1 26.48 365 GLN A N 1
ATOM 2925 C CA . GLN A 1 365 ? 3.633 3.156 105.75 1 26.48 365 GLN A CA 1
ATOM 2926 C C . GLN A 1 365 ? 3.463 4.332 106.75 1 26.48 365 GLN A C 1
ATOM 2928 O O . GLN A 1 365 ? 4.121 4.391 107.75 1 26.48 365 GLN A O 1
ATOM 2933 N N . ASN A 1 366 ? 2.689 5.371 106.312 1 24.88 366 ASN A N 1
ATOM 2934 C CA . ASN A 1 366 ? 2.883 6.543 107.188 1 24.88 366 ASN A CA 1
ATOM 2935 C C . ASN A 1 366 ? 2.211 6.371 108.562 1 24.88 366 ASN A C 1
ATOM 2937 O O . ASN A 1 366 ? 2.041 7.34 109.25 1 24.88 366 ASN A O 1
ATOM 2941 N N . ARG A 1 367 ? 1.496 5.336 108.812 1 24.41 367 ARG A N 1
ATOM 2942 C CA . ARG A 1 367 ? 0.889 5.582 110.125 1 24.41 367 ARG A CA 1
ATOM 2943 C C . ARG A 1 367 ? 1.948 5.629 111.25 1 24.41 367 ARG A C 1
ATOM 2945 O O . ARG A 1 367 ? 1.71 6.18 112.312 1 24.41 367 ARG A O 1
ATOM 2952 N N . GLU A 1 368 ? 2.824 4.684 111.188 1 26.56 368 GLU A N 1
ATOM 2953 C CA . GLU A 1 368 ? 3.547 4.582 112.438 1 26.56 368 GLU A CA 1
ATOM 2954 C C . GLU A 1 368 ? 4.328 5.859 112.75 1 26.56 368 GLU A C 1
ATOM 2956 O O . GLU A 1 368 ? 5.137 5.902 113.625 1 26.56 368 GLU A O 1
ATOM 2961 N N . GLU A 1 369 ? 4.336 6.715 111.688 1 23.59 369 GLU A N 1
ATOM 2962 C CA . GLU A 1 369 ? 5.418 7.691 111.688 1 23.59 369 GLU A CA 1
ATOM 2963 C C . GLU A 1 369 ? 5.414 8.594 112.875 1 23.59 369 GLU A C 1
ATOM 2965 O O . GLU A 1 369 ? 6.465 9.07 113.312 1 23.59 369 GLU A O 1
ATOM 2970 N N . ARG A 1 370 ? 4.16 8.992 113.188 1 20.62 370 ARG A N 1
ATOM 2971 C CA . ARG A 1 370 ? 3.932 10.273 113.875 1 20.62 370 ARG A CA 1
ATOM 2972 C C . ARG A 1 370 ? 4.059 10.141 115.375 1 20.62 370 ARG A C 1
ATOM 2974 O O . ARG A 1 370 ? 3.744 11.07 116.125 1 20.62 370 ARG A O 1
ATOM 2981 N N . ALA A 1 371 ? 4.012 8.812 115.875 1 25.67 371 ALA A N 1
ATOM 2982 C CA . ALA A 1 371 ? 3.754 8.883 117.312 1 25.67 371 ALA A CA 1
ATOM 2983 C C . ALA A 1 371 ? 4.867 9.641 118.062 1 25.67 371 ALA A C 1
ATOM 2985 O O . ALA A 1 371 ? 4.637 10.234 119.062 1 25.67 371 ALA A O 1
ATOM 2986 N N . GLY A 1 372 ? 6.125 9.234 117.562 1 19.88 372 GLY A N 1
ATOM 2987 C CA . GLY A 1 372 ? 7.082 9.422 118.625 1 19.88 372 GLY A CA 1
ATOM 2988 C C . GLY A 1 372 ? 7.242 10.867 119.062 1 19.88 372 GLY A C 1
ATOM 2989 O O . GLY A 1 372 ? 7.145 11.195 120.188 1 19.88 372 GLY A O 1
ATOM 2990 N N . LEU A 1 373 ? 8.422 11.523 118.562 1 22.75 373 LEU A N 1
ATOM 2991 C CA . LEU A 1 373 ? 9.289 12.367 119.375 1 22.75 373 LEU A CA 1
ATOM 2992 C C . LEU A 1 373 ? 8.734 13.789 119.438 1 22.75 373 LEU A C 1
ATOM 2994 O O . LEU A 1 373 ? 8.695 14.508 118.438 1 22.75 373 LEU A O 1
ATOM 2998 N N . ALA A 1 374 ? 7.488 14 120.125 1 22.22 374 ALA A N 1
ATOM 2999 C CA . ALA A 1 374 ? 6.875 15.188 120.75 1 22.22 374 ALA A CA 1
ATOM 3000 C C . ALA A 1 374 ? 7.938 16.172 121.25 1 22.22 374 ALA A C 1
ATOM 3002 O O . ALA A 1 374 ? 7.785 17.375 121.062 1 22.22 374 ALA A O 1
ATOM 3003 N N . GLN A 1 375 ? 8.75 15.516 122.062 1 21.38 375 GLN A N 1
ATOM 3004 C CA . GLN A 1 375 ? 9.008 16.297 123.312 1 21.38 375 GLN A CA 1
ATOM 3005 C C . GLN A 1 375 ? 9.898 17.5 123 1 21.38 375 GLN A C 1
ATOM 3007 O O . GLN A 1 375 ? 9.875 18.484 123.688 1 21.38 375 GLN A O 1
ATOM 3012 N N . GLN A 1 376 ? 10.938 17.188 122.188 1 19.67 376 GLN A N 1
ATOM 3013 C CA . GLN A 1 376 ? 12.117 17.812 122.75 1 19.67 376 GLN A CA 1
ATOM 3014 C C . GLN A 1 376 ? 12.148 19.312 122.438 1 19.67 376 GLN A C 1
ATOM 3016 O O . GLN A 1 376 ? 13 20.031 123 1 19.67 376 GLN A O 1
ATOM 3021 N N . SER A 1 377 ? 11.461 19.703 121.312 1 18.23 377 SER A N 1
ATOM 3022 C CA . SER A 1 377 ? 12.312 20.734 120.75 1 18.23 377 SER A CA 1
ATOM 3023 C C . SER A 1 377 ? 12.398 21.953 121.625 1 18.23 377 SER A C 1
ATOM 3025 O O . SER A 1 377 ? 13.492 22.438 121.938 1 18.23 377 SER A O 1
ATOM 3027 N N . ASN A 1 378 ? 11.5 22.906 121.5 1 19.16 378 ASN A N 1
ATOM 3028 C CA . ASN A 1 378 ? 11.938 24.25 121.125 1 19.16 378 ASN A CA 1
ATOM 3029 C C . ASN A 1 378 ? 12.047 25.125 122.438 1 19.16 378 ASN A C 1
ATOM 3031 O O . ASN A 1 378 ? 11.031 25.516 123 1 19.16 378 ASN A O 1
ATOM 3035 N N . SER A 1 379 ? 12.727 24.641 123.5 1 19.81 379 SER A N 1
ATOM 3036 C CA . SER A 1 379 ? 12.891 25.625 124.562 1 19.81 379 SER A CA 1
ATOM 3037 C C . SER A 1 379 ? 13.383 26.953 124.062 1 19.81 379 SER A C 1
ATOM 3039 O O . SER A 1 379 ? 14.57 27.109 123.688 1 19.81 379 SER A O 1
ATOM 3041 N N . TYR A 1 380 ? 12.859 27.453 122.875 1 19.72 380 TYR A N 1
ATOM 3042 C CA . TYR A 1 380 ? 13.422 28.781 122.562 1 19.72 380 TYR A CA 1
ATOM 3043 C C . TYR A 1 380 ? 13.148 29.75 123.688 1 19.72 380 TYR A C 1
ATOM 3045 O O . TYR A 1 380 ? 12 29.938 124.125 1 19.72 380 TYR A O 1
ATOM 3053 N N . SER A 1 381 ? 14.039 29.656 124.688 1 19.53 381 SER A N 1
ATOM 3054 C CA . SER A 1 381 ? 14.203 30.641 125.812 1 19.53 381 SER A CA 1
ATOM 3055 C C . SER A 1 381 ? 13.945 32.062 125.312 1 19.53 381 SER A C 1
ATOM 3057 O O . SER A 1 381 ? 14.414 32.438 124.25 1 19.53 381 SER A O 1
ATOM 3059 N N . TYR A 1 382 ? 12.805 32.594 125.688 1 21.34 382 TYR A N 1
ATOM 3060 C CA . TYR A 1 382 ? 12.305 33.969 125.75 1 21.34 382 TYR A CA 1
ATOM 3061 C C . TYR A 1 382 ? 13.352 34.906 126.375 1 21.34 382 TYR A C 1
ATOM 3063 O O . TYR A 1 382 ? 13.508 34.938 127.562 1 21.34 382 TYR A O 1
ATOM 3071 N N . ASN A 1 383 ? 14.734 34.812 126 1 19.88 383 ASN A N 1
ATOM 3072 C CA . ASN A 1 383 ? 15.461 35.75 126.875 1 19.88 383 ASN A CA 1
ATOM 3073 C C . ASN A 1 383 ? 14.703 37.062 127.062 1 19.88 383 ASN A C 1
ATOM 3075 O O . ASN A 1 383 ? 13.977 37.469 126.125 1 19.88 383 ASN A O 1
ATOM 3079 N N . GLN A 1 384 ? 14.656 37.625 128.25 1 19.67 384 GLN A N 1
ATOM 3080 C CA . GLN A 1 384 ? 14.625 38.75 129.25 1 19.67 384 GLN A CA 1
ATOM 3081 C C . GLN A 1 384 ? 15.156 40 128.625 1 19.67 384 GLN A C 1
ATOM 3083 O O . GLN A 1 384 ? 15.852 39.969 127.562 1 19.67 384 GLN A O 1
ATOM 3088 N N . ASP A 1 385 ? 15.43 41.062 129.375 1 21.72 385 ASP A N 1
ATOM 3089 C CA . ASP A 1 385 ? 15.273 42.5 129.625 1 21.72 385 ASP A CA 1
ATOM 3090 C C . ASP A 1 385 ? 16.172 43.312 128.625 1 21.72 385 ASP A C 1
ATOM 3092 O O . ASP A 1 385 ? 15.711 44.281 128 1 21.72 385 ASP A O 1
ATOM 3096 N N . GLU A 1 386 ? 17.578 43.156 129 1 20.53 386 GLU A N 1
ATOM 3097 C CA . GLU A 1 386 ? 18.406 44.344 129.25 1 20.53 386 GLU A CA 1
ATOM 3098 C C . GLU A 1 386 ? 18.875 44.906 127.875 1 20.53 386 GLU A C 1
ATOM 3100 O O . GLU A 1 386 ? 19.203 44.156 127 1 20.53 386 GLU A O 1
ATOM 3105 N N . MET B 1 1 ? 22.031 -43.812 21.922 1 24.58 1 MET B N 1
ATOM 3106 C CA . MET B 1 1 ? 21.578 -42.469 21.594 1 24.58 1 MET B CA 1
ATOM 3107 C C . MET B 1 1 ? 20.578 -42.469 20.438 1 24.58 1 MET B C 1
ATOM 3109 O O . MET B 1 1 ? 20.953 -42.688 19.281 1 24.58 1 MET B O 1
ATOM 3113 N N . ASN B 1 2 ? 19.516 -43.25 20.609 1 26.56 2 ASN B N 1
ATOM 3114 C CA . ASN B 1 2 ? 18.422 -43.344 19.656 1 26.56 2 ASN B CA 1
ATOM 3115 C C . ASN B 1 2 ? 17.953 -41.969 19.188 1 26.56 2 ASN B C 1
ATOM 3117 O O . ASN B 1 2 ? 17.469 -41.188 19.969 1 26.56 2 ASN B O 1
ATOM 3121 N N . ASN B 1 3 ? 18.781 -41.375 18.359 1 28.17 3 ASN B N 1
ATOM 3122 C CA . ASN B 1 3 ? 18.312 -40.156 17.656 1 28.17 3 ASN B CA 1
ATOM 3123 C C . ASN B 1 3 ? 16.859 -40.281 17.234 1 28.17 3 ASN B C 1
ATOM 3125 O O . ASN B 1 3 ? 16.516 -41.094 16.375 1 28.17 3 ASN B O 1
ATOM 3129 N N . PHE B 1 4 ? 15.945 -40.344 18.188 1 29.8 4 PHE B N 1
ATOM 3130 C CA . PHE B 1 4 ? 14.578 -40.062 17.766 1 29.8 4 PHE B CA 1
ATOM 3131 C C . PHE B 1 4 ? 14.555 -39.031 16.625 1 29.8 4 PHE B C 1
ATOM 3133 O O . PHE B 1 4 ? 14.938 -37.875 16.812 1 29.8 4 PHE B O 1
ATOM 3140 N N . LEU B 1 5 ? 14.938 -39.5 15.469 1 29.56 5 LEU B N 1
ATOM 3141 C CA . LEU B 1 5 ? 14.633 -38.75 14.25 1 29.56 5 LEU B CA 1
ATOM 3142 C C . LEU B 1 5 ? 13.336 -37.969 14.406 1 29.56 5 LEU B C 1
ATOM 3144 O O . LEU B 1 5 ? 12.242 -38.531 14.344 1 29.56 5 LEU B O 1
ATOM 3148 N N . ILE B 1 6 ? 13.18 -37.25 15.469 1 33.53 6 ILE B N 1
ATOM 3149 C CA . ILE B 1 6 ? 12.086 -36.281 15.344 1 33.53 6 ILE B CA 1
ATOM 3150 C C . ILE B 1 6 ? 11.922 -35.875 13.875 1 33.53 6 ILE B C 1
ATOM 3152 O O . ILE B 1 6 ? 12.828 -35.312 13.273 1 33.53 6 ILE B O 1
ATOM 3156 N N . MET B 1 7 ? 11.422 -36.719 13.062 1 33.22 7 MET B N 1
ATOM 3157 C CA . MET B 1 7 ? 10.961 -36.312 11.75 1 33.22 7 MET B CA 1
ATOM 3158 C C . MET B 1 7 ? 10.562 -34.844 11.766 1 33.22 7 MET B C 1
ATOM 3160 O O . MET B 1 7 ? 9.609 -34.438 12.445 1 33.22 7 MET B O 1
ATOM 3164 N N . THR B 1 8 ? 11.422 -33.906 11.992 1 40.12 8 THR B N 1
ATOM 3165 C CA . THR B 1 8 ? 11.117 -32.5 11.773 1 40.12 8 THR B CA 1
ATOM 3166 C C . THR B 1 8 ? 10.039 -32.312 10.703 1 40.12 8 THR B C 1
ATOM 3168 O O . THR B 1 8 ? 10.266 -32.656 9.539 1 40.12 8 THR B O 1
ATOM 3171 N N . GLU B 1 9 ? 8.852 -32.781 10.938 1 48.16 9 GLU B N 1
ATOM 3172 C CA . GLU B 1 9 ? 7.715 -32.594 10.047 1 48.16 9 GLU B CA 1
ATOM 3173 C C . GLU B 1 9 ? 7.82 -31.266 9.289 1 48.16 9 GLU B C 1
ATOM 3175 O O . GLU B 1 9 ? 8.086 -30.219 9.891 1 48.16 9 GLU B O 1
ATOM 3180 N N . ALA B 1 10 ? 8.117 -31.344 8.023 1 62.66 10 ALA B N 1
ATOM 3181 C CA . ALA B 1 10 ? 8.242 -30.203 7.109 1 62.66 10 ALA B CA 1
ATOM 3182 C C . ALA B 1 10 ? 7.082 -29.234 7.285 1 62.66 10 ALA B C 1
ATOM 3184 O O . ALA B 1 10 ? 5.938 -29.641 7.469 1 62.66 10 ALA B O 1
ATOM 3185 N N . LYS B 1 11 ? 7.305 -28 7.492 1 84 11 LYS B N 1
ATOM 3186 C CA . LYS B 1 11 ? 6.387 -26.875 7.668 1 84 11 LYS B CA 1
ATOM 3187 C C . LYS B 1 11 ? 5.434 -26.75 6.48 1 84 11 LYS B C 1
ATOM 3189 O O . LYS B 1 11 ? 5.855 -26.844 5.324 1 84 11 LYS B O 1
ATOM 3194 N N . PHE B 1 12 ? 4.109 -26.906 6.715 1 96.19 12 PHE B N 1
ATOM 3195 C CA . PHE B 1 12 ? 3.082 -26.641 5.715 1 96.19 12 PHE B CA 1
ATOM 3196 C C . PHE B 1 12 ? 3.215 -25.219 5.176 1 96.19 12 PHE B C 1
ATOM 3198 O O . PHE B 1 12 ? 3.104 -24.25 5.926 1 96.19 12 PHE B O 1
ATOM 3205 N N . GLU B 1 13 ? 3.523 -25.078 3.896 1 98.12 13 GLU B N 1
ATOM 3206 C CA . GLU B 1 13 ? 3.852 -23.781 3.311 1 98.12 13 GLU B CA 1
ATOM 3207 C C . GLU B 1 13 ? 2.596 -23.047 2.852 1 98.12 13 GLU B C 1
ATOM 3209 O O . GLU B 1 13 ? 1.695 -23.656 2.268 1 98.12 13 GLU B O 1
ATOM 3214 N N . LEU B 1 14 ? 2.508 -21.797 3.15 1 98.56 14 LEU B N 1
ATOM 3215 C CA . LEU B 1 14 ? 1.438 -20.922 2.686 1 98.56 14 LEU B CA 1
ATOM 3216 C C . LEU B 1 14 ? 1.917 -20.031 1.542 1 98.56 14 LEU B C 1
ATOM 3218 O O . LEU B 1 14 ? 2.779 -19.172 1.736 1 98.56 14 LEU B O 1
ATOM 3222 N N . ILE B 1 15 ? 1.418 -20.25 0.373 1 98.88 15 ILE B N 1
ATOM 3223 C CA . ILE B 1 15 ? 1.735 -19.453 -0.806 1 98.88 15 ILE B CA 1
ATOM 3224 C C . ILE B 1 15 ? 0.654 -18.406 -1.02 1 98.88 15 ILE B C 1
ATOM 3226 O O . ILE B 1 15 ? -0.494 -18.734 -1.325 1 98.88 15 ILE B O 1
ATOM 3230 N N . GLY B 1 16 ? 1.025 -17.078 -0.808 1 98.81 16 GLY B N 1
ATOM 3231 C CA . GLY B 1 16 ? 0.094 -16 -1.12 1 98.81 16 GLY B CA 1
ATOM 3232 C C . GLY B 1 16 ? -0.239 -15.914 -2.598 1 98.81 16 GLY B C 1
ATOM 3233 O O . GLY B 1 16 ? 0.583 -15.461 -3.398 1 98.81 16 GLY B O 1
ATOM 3234 N N . HIS B 1 17 ? -1.455 -16.391 -2.973 1 98.75 17 HIS B N 1
ATOM 3235 C CA . HIS B 1 17 ? -1.895 -16.422 -4.363 1 98.75 17 HIS B CA 1
ATOM 3236 C C . HIS B 1 17 ? -2.111 -15.016 -4.914 1 98.75 17 HIS B C 1
ATOM 3238 O O . HIS B 1 17 ? -3.18 -14.43 -4.727 1 98.75 17 HIS B O 1
ATOM 3244 N N . ARG B 1 18 ? -1.03 -14.43 -5.539 1 98.69 18 ARG B N 1
ATOM 3245 C CA . ARG B 1 18 ? -1.063 -13.094 -6.117 1 98.69 18 ARG B CA 1
ATOM 3246 C C . ARG B 1 18 ? -1.11 -12.023 -5.027 1 98.69 18 ARG B C 1
ATOM 3248 O O . ARG B 1 18 ? -1.734 -10.977 -5.207 1 98.69 18 ARG B O 1
ATOM 3255 N N . GLY B 1 19 ? -0.531 -12.352 -3.885 1 98.44 19 GLY B N 1
ATOM 3256 C CA . GLY B 1 19 ? -0.532 -11.516 -2.693 1 98.44 19 GLY B CA 1
ATOM 3257 C C . GLY B 1 19 ? -1.602 -11.914 -1.691 1 98.44 19 GLY B C 1
ATOM 3258 O O . GLY B 1 19 ? -1.622 -13.047 -1.208 1 98.44 19 GLY B O 1
ATOM 3259 N N . ALA B 1 20 ? -2.459 -11.008 -1.345 1 98.12 20 ALA B N 1
ATOM 3260 C CA . ALA B 1 20 ? -3.615 -11.211 -0.476 1 98.12 20 ALA B CA 1
ATOM 3261 C C . ALA B 1 20 ? -4.895 -10.695 -1.136 1 98.12 20 ALA B C 1
ATOM 3263 O O . ALA B 1 20 ? -5.504 -9.742 -0.656 1 98.12 20 ALA B O 1
ATOM 3264 N N . PRO B 1 21 ? -5.324 -11.445 -2.105 1 97.75 21 PRO B N 1
ATOM 3265 C CA . PRO B 1 21 ? -6.387 -10.906 -2.953 1 97.75 21 PRO B CA 1
ATOM 3266 C C . PRO B 1 21 ? -7.742 -10.859 -2.248 1 97.75 21 PRO B C 1
ATOM 3268 O O . PRO B 1 21 ? -8.688 -10.25 -2.752 1 97.75 21 PRO B O 1
ATOM 3271 N N . ASN B 1 22 ? -7.906 -11.531 -1.089 1 96.62 22 ASN B N 1
ATOM 3272 C CA . ASN B 1 22 ? -9.133 -11.359 -0.316 1 96.62 22 ASN B CA 1
ATOM 3273 C C . ASN B 1 22 ? -9.242 -9.961 0.273 1 96.62 22 ASN B C 1
ATOM 3275 O O . ASN B 1 22 ? -10.328 -9.523 0.657 1 96.62 22 ASN B O 1
ATOM 3279 N N . LEU B 1 23 ? -8.125 -9.242 0.33 1 96.19 23 LEU B N 1
ATOM 3280 C CA . LEU B 1 23 ? -8.086 -7.941 0.996 1 96.19 23 LEU B CA 1
ATOM 3281 C C . LEU B 1 23 ? -7.867 -6.82 -0.013 1 96.19 23 LEU B C 1
ATOM 3283 O O . LEU B 1 23 ? -8.273 -5.68 0.221 1 96.19 23 LEU B O 1
ATOM 3287 N N . ARG B 1 24 ? -7.18 -7.059 -1.087 1 98.06 24 ARG B N 1
ATOM 3288 C CA . ARG B 1 24 ? -6.809 -6.086 -2.113 1 98.06 24 ARG B CA 1
ATOM 3289 C C . ARG B 1 24 ? -6.902 -6.703 -3.506 1 98.06 24 ARG B C 1
ATOM 3291 O O . ARG B 1 24 ? -6.77 -7.918 -3.664 1 98.06 24 ARG B O 1
ATOM 3298 N N . PRO B 1 25 ? -7.125 -5.848 -4.57 1 98.19 25 PRO B N 1
ATOM 3299 C CA . PRO B 1 25 ? -7 -6.422 -5.914 1 98.19 25 PRO B CA 1
ATOM 3300 C C . PRO B 1 25 ? -5.691 -7.184 -6.109 1 98.19 25 PRO B C 1
ATOM 3302 O O . PRO B 1 25 ? -4.648 -6.773 -5.59 1 98.19 25 PRO B O 1
ATOM 3305 N N . GLU B 1 26 ? -5.762 -8.289 -6.828 1 98.44 26 GLU B N 1
ATOM 3306 C CA . GLU B 1 26 ? -4.609 -9.164 -7.039 1 98.44 26 GLU B CA 1
ATOM 3307 C C . GLU B 1 26 ? -3.453 -8.398 -7.68 1 98.44 26 GLU B C 1
ATOM 3309 O O . GLU B 1 26 ? -3.672 -7.504 -8.5 1 98.44 26 GLU B O 1
ATOM 3314 N N . HIS B 1 27 ? -2.213 -8.664 -7.273 1 98.62 27 HIS B N 1
ATOM 3315 C CA . HIS B 1 27 ? -0.963 -8.203 -7.867 1 98.62 27 HIS B CA 1
ATOM 3316 C C . HIS B 1 27 ? -0.789 -6.703 -7.688 1 98.62 27 HIS B C 1
ATOM 3318 O O . HIS B 1 27 ? -0.198 -6.031 -8.539 1 98.62 27 HIS B O 1
ATOM 3324 N N . THR B 1 28 ? -1.387 -6.145 -6.598 1 98.38 28 THR B N 1
ATOM 3325 C CA . THR B 1 28 ? -1.043 -4.797 -6.168 1 98.38 28 THR B CA 1
ATOM 3326 C C . THR B 1 28 ? 0.096 -4.824 -5.152 1 98.38 28 THR B C 1
ATOM 3328 O O . THR B 1 28 ? 0.31 -5.836 -4.48 1 98.38 28 THR B O 1
ATOM 3331 N N . TYR B 1 29 ? 0.839 -3.715 -5.047 1 98 29 TYR B N 1
ATOM 3332 C CA . TYR B 1 29 ? 1.896 -3.617 -4.043 1 98 29 TYR B CA 1
ATOM 3333 C C . TYR B 1 29 ? 1.343 -3.846 -2.643 1 98 29 TYR B C 1
ATOM 3335 O O . TYR B 1 29 ? 1.959 -4.539 -1.831 1 98 29 TYR B O 1
ATOM 3343 N N . GLU B 1 30 ? 0.176 -3.275 -2.371 1 97.56 30 GLU B N 1
ATOM 3344 C CA . GLU B 1 30 ? -0.418 -3.439 -1.048 1 97.56 30 GLU B CA 1
ATOM 3345 C C . GLU B 1 30 ? -0.823 -4.891 -0.8 1 97.56 30 GLU B C 1
ATOM 3347 O O . GLU B 1 30 ? -0.759 -5.375 0.333 1 97.56 30 GLU B O 1
ATOM 3352 N N . SER B 1 31 ? -1.29 -5.598 -1.88 1 98.38 31 SER B N 1
ATOM 3353 C CA . SER B 1 31 ? -1.553 -7.023 -1.75 1 98.38 31 SER B CA 1
ATOM 3354 C C . SER B 1 31 ? -0.298 -7.781 -1.329 1 98.38 31 SER B C 1
ATOM 3356 O O . SER B 1 31 ? -0.363 -8.688 -0.497 1 98.38 31 SER B O 1
ATOM 3358 N N . TYR B 1 32 ? 0.871 -7.43 -1.849 1 98.5 32 TYR B N 1
ATOM 3359 C CA . TYR B 1 32 ? 2.145 -8.055 -1.499 1 98.5 32 TYR B CA 1
ATOM 3360 C C . TYR B 1 32 ? 2.545 -7.711 -0.069 1 98.5 32 TYR B C 1
ATOM 3362 O O . TYR B 1 32 ? 3.01 -8.578 0.676 1 98.5 32 TYR B O 1
ATOM 3370 N N . LEU B 1 33 ? 2.363 -6.422 0.321 1 97.56 33 LEU B N 1
ATOM 3371 C CA . LEU B 1 33 ? 2.67 -6 1.685 1 97.56 33 LEU B CA 1
ATOM 3372 C C . LEU B 1 33 ? 1.862 -6.809 2.695 1 97.56 33 LEU B C 1
ATOM 3374 O O . LEU B 1 33 ? 2.412 -7.301 3.682 1 97.56 33 LEU B O 1
ATOM 3378 N N . LEU B 1 34 ? 0.574 -6.93 2.406 1 97.56 34 LEU B N 1
ATOM 3379 C CA . LEU B 1 34 ? -0.314 -7.625 3.33 1 97.56 34 LEU B CA 1
ATOM 3380 C C . LEU B 1 34 ? 0.029 -9.109 3.396 1 97.56 34 LEU B C 1
ATOM 3382 O O . LEU B 1 34 ? -0.021 -9.719 4.469 1 97.56 34 LEU B O 1
ATOM 3386 N N . ALA B 1 35 ? 0.388 -9.734 2.258 1 98.19 35 ALA B N 1
ATOM 3387 C CA . ALA B 1 35 ? 0.827 -11.133 2.258 1 98.19 35 ALA B CA 1
ATOM 3388 C C . ALA B 1 35 ? 2.07 -11.312 3.123 1 98.19 35 ALA B C 1
ATOM 3390 O O . ALA B 1 35 ? 2.148 -12.258 3.914 1 98.19 35 ALA B O 1
ATOM 3391 N N . PHE B 1 36 ? 3.068 -10.453 3.031 1 97 36 PHE B N 1
ATOM 3392 C CA . PHE B 1 36 ? 4.289 -10.484 3.828 1 97 36 PHE B CA 1
ATOM 3393 C C . PHE B 1 36 ? 3.973 -10.344 5.312 1 97 36 PHE B C 1
ATOM 3395 O O . PHE B 1 36 ? 4.469 -11.109 6.137 1 97 36 PHE B O 1
ATOM 3402 N N . GLN B 1 37 ? 3.068 -9.312 5.613 1 94.75 37 GLN B N 1
ATOM 3403 C CA . GLN B 1 37 ? 2.719 -9.031 7 1 94.75 37 GLN B CA 1
ATOM 3404 C C . GLN B 1 37 ? 1.965 -10.203 7.629 1 94.75 37 GLN B C 1
ATOM 3406 O O . GLN B 1 37 ? 2.037 -10.414 8.836 1 94.75 37 GLN B O 1
ATOM 3411 N N . GLN B 1 38 ? 1.302 -10.961 6.758 1 96.06 38 GLN B N 1
ATOM 3412 C CA . GLN B 1 38 ? 0.571 -12.133 7.238 1 96.06 38 GLN B CA 1
ATOM 3413 C C . GLN B 1 38 ? 1.449 -13.383 7.207 1 96.06 38 GLN B C 1
ATOM 3415 O O . GLN B 1 38 ? 0.955 -14.5 7.379 1 96.06 38 GLN B O 1
ATOM 3420 N N . ASP B 1 39 ? 2.717 -13.242 6.895 1 93.19 39 ASP B N 1
ATOM 3421 C CA . ASP B 1 39 ? 3.77 -14.25 7.008 1 93.19 39 ASP B CA 1
ATOM 3422 C C . ASP B 1 39 ? 3.594 -15.352 5.965 1 93.19 39 ASP B C 1
ATOM 3424 O O . ASP B 1 39 ? 3.746 -16.531 6.277 1 93.19 39 ASP B O 1
ATOM 3428 N N . ALA B 1 40 ? 3.17 -15.008 4.82 1 97.25 40 ALA B N 1
ATOM 3429 C CA . ALA B 1 40 ? 3.205 -15.961 3.715 1 97.25 40 ALA B CA 1
ATOM 3430 C C . ALA B 1 40 ? 4.617 -16.5 3.5 1 97.25 40 ALA B C 1
ATOM 3432 O O . ALA B 1 40 ? 5.594 -15.758 3.605 1 97.25 40 ALA B O 1
ATOM 3433 N N . ASP B 1 41 ? 4.734 -17.797 3.215 1 97.25 41 ASP B N 1
ATOM 3434 C CA . ASP B 1 41 ? 6.039 -18.375 2.934 1 97.25 41 ASP B CA 1
ATOM 3435 C C . ASP B 1 41 ? 6.539 -17.984 1.548 1 97.25 41 ASP B C 1
ATOM 3437 O O . ASP B 1 41 ? 7.746 -17.875 1.323 1 97.25 41 ASP B O 1
ATOM 3441 N N . TYR B 1 42 ? 5.621 -17.812 0.599 1 98.31 42 TYR B N 1
ATOM 3442 C CA . TYR B 1 42 ? 5.863 -17.328 -0.758 1 98.31 42 TYR B CA 1
ATOM 3443 C C . TYR B 1 42 ? 4.832 -16.281 -1.159 1 98.31 42 TYR B C 1
ATOM 3445 O O . TYR B 1 42 ? 3.707 -16.281 -0.653 1 98.31 42 TYR B O 1
ATOM 3453 N N . ILE B 1 43 ? 5.238 -15.383 -2.016 1 98.75 43 ILE B N 1
ATOM 3454 C CA . ILE B 1 43 ? 4.301 -14.531 -2.734 1 98.75 43 ILE B CA 1
ATOM 3455 C C . ILE B 1 43 ? 4.324 -14.875 -4.223 1 98.75 43 ILE B C 1
ATOM 3457 O O . ILE B 1 43 ? 5.395 -14.945 -4.832 1 98.75 43 ILE B O 1
ATOM 3461 N N . GLU B 1 44 ? 3.211 -15.109 -4.785 1 98.88 44 GLU B N 1
ATOM 3462 C CA . GLU B 1 44 ? 3.119 -15.516 -6.184 1 98.88 44 GLU B CA 1
ATOM 3463 C C . GLU B 1 44 ? 3.051 -14.297 -7.105 1 98.88 44 GLU B C 1
ATOM 3465 O O . GLU B 1 44 ? 2.332 -13.336 -6.82 1 98.88 44 GLU B O 1
ATOM 3470 N N . PHE B 1 45 ? 3.779 -14.312 -8.195 1 98.81 45 PHE B N 1
ATOM 3471 C CA . PHE B 1 45 ? 3.678 -13.391 -9.32 1 98.81 45 PHE B CA 1
ATOM 3472 C C . PHE B 1 45 ? 3.299 -14.133 -10.602 1 98.81 45 PHE B C 1
ATOM 3474 O O . PHE B 1 45 ? 3.908 -15.156 -10.938 1 98.81 45 PHE B O 1
ATOM 3481 N N . ASP B 1 46 ? 2.285 -13.656 -11.305 1 98.88 46 ASP B N 1
ATOM 3482 C CA . ASP B 1 46 ? 2.047 -14.031 -12.695 1 98.88 46 ASP B CA 1
ATOM 3483 C C . ASP B 1 46 ? 2.701 -13.039 -13.648 1 98.88 46 ASP B C 1
ATOM 3485 O O . ASP B 1 46 ? 2.508 -11.828 -13.523 1 98.88 46 ASP B O 1
ATOM 3489 N N . VAL B 1 47 ? 3.471 -13.539 -14.602 1 98.88 47 VAL B N 1
ATOM 3490 C CA . VAL B 1 47 ? 4.168 -12.57 -15.445 1 98.88 47 VAL B CA 1
ATOM 3491 C C . VAL B 1 47 ? 3.805 -12.805 -16.906 1 98.88 47 VAL B C 1
ATOM 3493 O O . VAL B 1 47 ? 3.641 -13.953 -17.328 1 98.88 47 VAL B O 1
ATOM 3496 N N . MET B 1 48 ? 3.607 -11.734 -17.625 1 98.12 48 MET B N 1
ATOM 3497 C CA . MET B 1 48 ? 3.355 -11.664 -19.062 1 98.12 48 MET B CA 1
ATOM 3498 C C . MET B 1 48 ? 4.02 -10.438 -19.672 1 98.12 48 MET B C 1
ATOM 3500 O O . MET B 1 48 ? 4.18 -9.414 -19 1 98.12 48 MET B O 1
ATOM 3504 N N . PRO B 1 49 ? 4.398 -10.555 -20.938 1 98.69 49 PRO B N 1
ATOM 3505 C CA . PRO B 1 49 ? 5.062 -9.406 -21.562 1 98.69 49 PRO B CA 1
ATOM 3506 C C . PRO B 1 49 ? 4.078 -8.375 -22.109 1 98.69 49 PRO B C 1
ATOM 3508 O O . PRO B 1 49 ? 3.014 -8.742 -22.609 1 98.69 49 PRO B O 1
ATOM 3511 N N . SER B 1 50 ? 4.41 -7.105 -21.922 1 98.69 50 SER B N 1
ATOM 3512 C CA . SER B 1 50 ? 3.752 -6.023 -22.656 1 98.69 50 SER B CA 1
ATOM 3513 C C . SER B 1 50 ? 4.18 -6 -24.109 1 98.69 50 SER B C 1
ATOM 3515 O O . SER B 1 50 ? 5.043 -6.773 -24.531 1 98.69 50 SER B O 1
ATOM 3517 N N . LYS B 1 51 ? 3.602 -5.121 -24.891 1 98.44 51 LYS B N 1
ATOM 3518 C CA . LYS B 1 51 ? 3.893 -4.949 -26.312 1 98.44 51 LYS B CA 1
ATOM 3519 C C . LYS B 1 51 ? 5.379 -4.703 -26.531 1 98.44 51 LYS B C 1
ATOM 3521 O O . LYS B 1 51 ? 5.953 -5.195 -27.516 1 98.44 51 LYS B O 1
ATOM 3526 N N . ASP B 1 52 ? 5.996 -3.961 -25.656 1 98.19 52 ASP B N 1
ATOM 3527 C CA . ASP B 1 52 ? 7.391 -3.562 -25.812 1 98.19 52 ASP B CA 1
ATOM 3528 C C . ASP B 1 52 ? 8.32 -4.5 -25.047 1 98.19 52 ASP B C 1
ATOM 3530 O O . ASP B 1 52 ? 9.477 -4.168 -24.797 1 98.19 52 ASP B O 1
ATOM 3534 N N . GLY B 1 53 ? 7.824 -5.613 -24.594 1 98 53 GLY B N 1
ATOM 3535 C CA . GLY B 1 53 ? 8.672 -6.676 -24.078 1 98 53 GLY B CA 1
ATOM 3536 C C . GLY B 1 53 ? 9.008 -6.512 -22.609 1 98 53 GLY B C 1
ATOM 3537 O O . GLY B 1 53 ? 9.969 -7.098 -22.109 1 98 53 GLY B O 1
ATOM 3538 N N . VAL B 1 54 ? 8.32 -5.668 -21.891 1 98.5 54 VAL B N 1
ATOM 3539 C CA . VAL B 1 54 ? 8.492 -5.527 -20.453 1 98.5 54 VAL B CA 1
ATOM 3540 C C . VAL B 1 54 ? 7.59 -6.523 -19.734 1 98.5 54 VAL B C 1
ATOM 3542 O O . VAL B 1 54 ? 6.395 -6.613 -20.016 1 98.5 54 VAL B O 1
ATOM 3545 N N . LEU B 1 55 ? 8.172 -7.32 -18.828 1 98.88 55 LEU B N 1
ATOM 3546 C CA . LEU B 1 55 ? 7.34 -8.25 -18.062 1 98.88 55 LEU B CA 1
ATOM 3547 C C . LEU B 1 55 ? 6.477 -7.504 -17.047 1 98.88 55 LEU B C 1
ATOM 3549 O O . LEU B 1 55 ? 6.996 -6.762 -16.219 1 98.88 55 LEU B O 1
ATOM 3553 N N . MET B 1 56 ? 5.188 -7.656 -17.234 1 98.88 56 MET B N 1
ATOM 3554 C CA . MET B 1 56 ? 4.195 -7.141 -16.281 1 98.88 56 MET B CA 1
ATOM 3555 C C . MET B 1 56 ? 3.768 -8.219 -15.297 1 98.88 56 MET B C 1
ATOM 3557 O O . MET B 1 56 ? 3.824 -9.414 -15.617 1 98.88 56 MET B O 1
ATOM 3561 N N . VAL B 1 57 ? 3.383 -7.816 -14.117 1 98.81 57 VAL B N 1
ATOM 3562 C CA . VAL B 1 57 ? 2.844 -8.758 -13.141 1 98.81 57 VAL B CA 1
ATOM 3563 C C . VAL B 1 57 ? 1.319 -8.688 -13.141 1 98.81 57 VAL B C 1
ATOM 3565 O O . VAL B 1 57 ? 0.73 -7.797 -12.523 1 98.81 57 VAL B O 1
ATOM 3568 N N . THR B 1 58 ? 0.718 -9.609 -13.773 1 98.19 58 THR B N 1
ATOM 3569 C CA . THR B 1 58 ? -0.729 -9.695 -13.93 1 98.19 58 THR B CA 1
ATOM 3570 C C . THR B 1 58 ? -1.145 -11.109 -14.344 1 98.19 58 THR B C 1
ATOM 3572 O O . THR B 1 58 ? -0.376 -11.82 -15 1 98.19 58 THR B O 1
ATOM 3575 N N . HIS B 1 59 ? -2.273 -11.461 -13.945 1 97.25 59 HIS B N 1
ATOM 3576 C CA . HIS B 1 59 ? -2.793 -12.789 -14.258 1 97.25 59 HIS B CA 1
ATOM 3577 C C . HIS B 1 59 ? -3.434 -12.82 -15.641 1 97.25 59 HIS B C 1
ATOM 3579 O O . HIS B 1 59 ? -3.383 -13.836 -16.328 1 97.25 59 HIS B O 1
ATOM 3585 N N . SER B 1 60 ? -4.023 -11.719 -16.094 1 96.44 60 SER B N 1
ATOM 3586 C CA . SER B 1 60 ? -4.941 -11.773 -17.234 1 96.44 60 SER B CA 1
ATOM 3587 C C . SER B 1 60 ? -4.324 -11.125 -18.469 1 96.44 60 SER B C 1
ATOM 3589 O O . SER B 1 60 ? -3.885 -9.969 -18.422 1 96.44 60 SER B O 1
ATOM 3591 N N . PHE B 1 61 ? -4.371 -11.875 -19.547 1 98.12 61 PHE B N 1
ATOM 3592 C CA . PHE B 1 61 ? -3.93 -11.305 -20.828 1 98.12 61 PHE B CA 1
ATOM 3593 C C . PHE B 1 61 ? -4.988 -10.367 -21.391 1 98.12 61 PHE B C 1
ATOM 3595 O O . PHE B 1 61 ? -4.684 -9.516 -22.219 1 98.12 61 PHE B O 1
ATOM 3602 N N . GLU B 1 62 ? -6.199 -10.57 -21.062 1 98.56 62 GLU B N 1
ATOM 3603 C CA . GLU B 1 62 ? -7.316 -9.68 -21.359 1 98.56 62 GLU B CA 1
ATOM 3604 C C . GLU B 1 62 ? -7.695 -8.852 -20.125 1 98.56 62 GLU B C 1
ATOM 3606 O O . GLU B 1 62 ? -7.957 -9.406 -19.062 1 98.56 62 GLU B O 1
ATOM 3611 N N . LEU B 1 63 ? -7.77 -7.562 -20.203 1 98.62 63 LEU B N 1
ATOM 3612 C CA . LEU B 1 63 ? -7.594 -6.668 -19.062 1 98.62 63 LEU B CA 1
ATOM 3613 C C . LEU B 1 63 ? -8.938 -6.148 -18.562 1 98.62 63 LEU B C 1
ATOM 3615 O O . LEU B 1 63 ? -9.008 -5.465 -17.547 1 98.62 63 LEU B O 1
ATOM 3619 N N . THR B 1 64 ? -10.047 -6.488 -19.141 1 98.12 64 THR B N 1
ATOM 3620 C CA . THR B 1 64 ? -11.344 -5.883 -18.875 1 98.12 64 THR B CA 1
ATOM 3621 C C . THR B 1 64 ? -11.742 -6.078 -17.422 1 98.12 64 THR B C 1
ATOM 3623 O O . THR B 1 64 ? -12.195 -5.141 -16.75 1 98.12 64 THR B O 1
ATOM 3626 N N . GLU B 1 65 ? -11.508 -7.219 -16.891 1 97.12 65 GLU B N 1
ATOM 3627 C CA . GLU B 1 65 ? -12.047 -7.559 -15.586 1 97.12 65 GLU B CA 1
ATOM 3628 C C . GLU B 1 65 ? -11.117 -7.082 -14.469 1 97.12 65 GLU B C 1
ATOM 3630 O O . GLU B 1 65 ? -11.555 -6.875 -13.336 1 97.12 65 GLU B O 1
ATOM 3635 N N . ILE B 1 66 ? -9.852 -6.848 -14.75 1 98.12 66 ILE B N 1
ATOM 3636 C CA . ILE B 1 66 ? -8.906 -6.621 -13.664 1 98.12 66 ILE B CA 1
ATOM 3637 C C . ILE B 1 66 ? -8.445 -5.164 -13.672 1 98.12 66 ILE B C 1
ATOM 3639 O O . ILE B 1 66 ? -7.609 -4.766 -12.859 1 98.12 66 ILE B O 1
ATOM 3643 N N . SER B 1 67 ? -8.977 -4.355 -14.602 1 98.5 67 SER B N 1
ATOM 3644 C CA . SER B 1 67 ? -8.531 -2.967 -14.703 1 98.5 67 SER B CA 1
ATOM 3645 C C . SER B 1 67 ? -9.664 -2.062 -15.188 1 98.5 67 SER B C 1
ATOM 3647 O O . SER B 1 67 ? -10.758 -2.539 -15.492 1 98.5 67 SER B O 1
ATOM 3649 N N . ASN B 1 68 ? -9.344 -0.765 -15.273 1 97.81 68 ASN B N 1
ATOM 3650 C CA . ASN B 1 68 ? -10.312 0.228 -15.727 1 97.81 68 ASN B CA 1
ATOM 3651 C C . ASN B 1 68 ? -10.164 0.52 -17.219 1 97.81 68 ASN B C 1
ATOM 3653 O O . ASN B 1 68 ? -10.617 1.56 -17.703 1 97.81 68 ASN B O 1
ATOM 3657 N N . VAL B 1 69 ? -9.578 -0.31 -17.953 1 98.44 69 VAL B N 1
ATOM 3658 C CA . VAL B 1 69 ? -9.172 -0.042 -19.328 1 98.44 69 VAL B CA 1
ATOM 3659 C C . VAL B 1 69 ? -10.398 0.332 -20.172 1 98.44 69 VAL B C 1
ATOM 3661 O O . VAL B 1 69 ? -10.312 1.188 -21.047 1 98.44 69 VAL B O 1
ATOM 3664 N N . ALA B 1 70 ? -11.523 -0.246 -19.938 1 97.81 70 ALA B N 1
ATOM 3665 C CA . ALA B 1 70 ? -12.734 0.008 -20.703 1 97.81 70 ALA B CA 1
ATOM 3666 C C . ALA B 1 70 ? -13.227 1.438 -20.5 1 97.81 70 ALA B C 1
ATOM 3668 O O . ALA B 1 70 ? -13.984 1.964 -21.312 1 97.81 70 ALA B O 1
ATOM 3669 N N . SER B 1 71 ? -12.789 2.045 -19.406 1 95.81 71 SER B N 1
ATOM 3670 C CA . SER B 1 71 ? -13.25 3.383 -19.062 1 95.81 71 SER B CA 1
ATOM 3671 C C . SER B 1 71 ? -12.242 4.445 -19.469 1 95.81 71 SER B C 1
ATOM 3673 O O . SER B 1 71 ? -12.461 5.641 -19.266 1 95.81 71 SER B O 1
ATOM 3675 N N . VAL B 1 72 ? -11.117 4.016 -19.984 1 95.19 72 VAL B N 1
ATOM 3676 C CA . VAL B 1 72 ? -10.086 4.957 -20.406 1 95.19 72 VAL B CA 1
ATOM 3677 C C . VAL B 1 72 ? -10.32 5.344 -21.875 1 95.19 72 VAL B C 1
ATOM 3679 O O . VAL B 1 72 ? -10.094 4.539 -22.781 1 95.19 72 VAL B O 1
ATOM 3682 N N . SER B 1 73 ? -10.641 6.578 -22.125 1 94.88 73 SER B N 1
ATOM 3683 C CA . SER B 1 73 ? -11.117 7.043 -23.422 1 94.88 73 SER B CA 1
ATOM 3684 C C . SER B 1 73 ? -10.062 6.844 -24.5 1 94.88 73 SER B C 1
ATOM 3686 O O . SER B 1 73 ? -10.375 6.406 -25.609 1 94.88 73 SER B O 1
ATOM 3688 N N . LYS B 1 74 ? -8.844 7.109 -24.203 1 93.19 74 LYS B N 1
ATOM 3689 C CA . LYS B 1 74 ? -7.797 7.074 -25.219 1 93.19 74 LYS B CA 1
ATOM 3690 C C . LYS B 1 74 ? -7.504 5.641 -25.656 1 93.19 74 LYS B C 1
ATOM 3692 O O . LYS B 1 74 ? -6.812 5.418 -26.656 1 93.19 74 LYS B O 1
ATOM 3697 N N . PHE B 1 75 ? -8.078 4.641 -24.891 1 97.25 75 PHE B N 1
ATOM 3698 C CA . PHE B 1 75 ? -7.828 3.244 -25.234 1 97.25 75 PHE B CA 1
ATOM 3699 C C . PHE B 1 75 ? -9.078 2.596 -25.812 1 97.25 75 PHE B C 1
ATOM 3701 O O . PHE B 1 75 ? -9.109 1.384 -26.047 1 97.25 75 PHE B O 1
ATOM 3708 N N . SER B 1 76 ? -10.094 3.35 -26.094 1 96.56 76 SER B N 1
ATOM 3709 C CA . SER B 1 76 ? -11.375 2.832 -26.562 1 96.56 76 SER B CA 1
ATOM 3710 C C . SER B 1 76 ? -11.234 2.113 -27.906 1 96.56 76 SER B C 1
ATOM 3712 O O . SER B 1 76 ? -11.969 1.163 -28.188 1 96.56 76 SER B O 1
ATOM 3714 N N . ASP B 1 77 ? -10.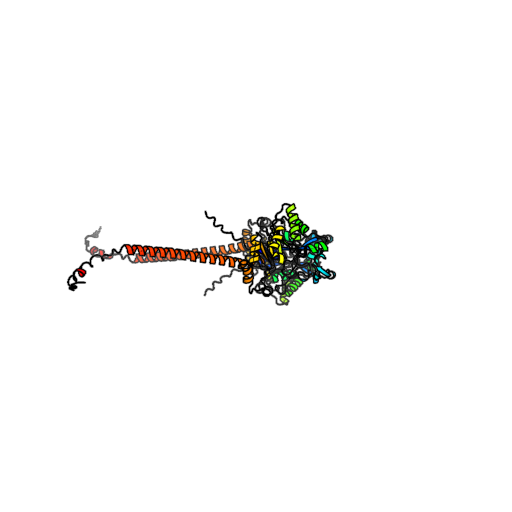289 2.504 -28.688 1 97.06 77 ASP B N 1
ATOM 3715 C CA . ASP B 1 77 ? -10.133 1.952 -30.031 1 97.06 77 ASP B CA 1
ATOM 3716 C C . ASP B 1 77 ? -9.258 0.706 -30.016 1 97.06 77 ASP B C 1
ATOM 3718 O O . ASP B 1 77 ? -8.984 0.12 -31.062 1 97.06 77 ASP B O 1
ATOM 3722 N N . ARG B 1 78 ? -8.867 0.253 -28.844 1 97.75 78 ARG B N 1
ATOM 3723 C CA . ARG B 1 78 ? -7.91 -0.844 -28.75 1 97.75 78 ARG B CA 1
ATOM 3724 C C . ARG B 1 78 ? -8.617 -2.162 -28.438 1 97.75 78 ARG B C 1
ATOM 3726 O O . ARG B 1 78 ? -7.965 -3.203 -28.312 1 97.75 78 ARG B O 1
ATOM 3733 N N . LYS B 1 79 ? -9.906 -2.156 -28.344 1 98.06 79 LYS B N 1
ATOM 3734 C CA . LYS B 1 79 ? -10.648 -3.395 -28.125 1 98.06 79 LYS B CA 1
ATOM 3735 C C . LYS B 1 79 ? -10.57 -4.301 -29.359 1 98.06 79 LYS B C 1
ATOM 3737 O O . LYS B 1 79 ? -10.766 -3.844 -30.484 1 98.06 79 LYS B O 1
ATOM 3742 N N . LYS B 1 80 ? -10.273 -5.562 -29.188 1 98.25 80 LYS B N 1
ATOM 3743 C CA . LYS B 1 80 ? -10.125 -6.535 -30.281 1 98.25 80 LYS B CA 1
ATOM 3744 C C . LYS B 1 80 ? -10.68 -7.895 -29.875 1 98.25 80 LYS B C 1
ATOM 3746 O O . LYS B 1 80 ? -11.039 -8.109 -28.719 1 98.25 80 LYS B O 1
ATOM 3751 N N . THR B 1 81 ? -10.805 -8.742 -30.844 1 98.31 81 THR B N 1
ATOM 3752 C CA . THR B 1 81 ? -11.039 -10.164 -30.641 1 98.31 81 THR B CA 1
ATOM 3753 C C . THR B 1 81 ? -9.82 -10.977 -31.062 1 98.31 81 THR B C 1
ATOM 3755 O O . THR B 1 81 ? -9.289 -10.789 -32.156 1 98.31 81 THR B O 1
ATOM 3758 N N . LYS B 1 82 ? -9.344 -11.812 -30.141 1 97.69 82 LYS B N 1
ATOM 3759 C CA . LYS B 1 82 ? -8.172 -12.641 -30.406 1 97.69 82 LYS B CA 1
ATOM 3760 C C . LYS B 1 82 ? -8.383 -14.07 -29.938 1 97.69 82 LYS B C 1
ATOM 3762 O O . LYS B 1 82 ? -9.25 -14.328 -29.094 1 97.69 82 LYS B O 1
ATOM 3767 N N . VAL B 1 83 ? -7.625 -14.953 -30.516 1 96.94 83 VAL B N 1
ATOM 3768 C CA . VAL B 1 83 ? -7.594 -16.344 -30.078 1 96.94 83 VAL B CA 1
ATOM 3769 C C . VAL B 1 83 ? -6.34 -16.594 -29.25 1 96.94 83 VAL B C 1
ATOM 3771 O O . VAL B 1 83 ? -5.219 -16.422 -29.734 1 96.94 83 VAL B O 1
ATOM 3774 N N . VAL B 1 84 ? -6.543 -16.875 -28.016 1 95.44 84 VAL B N 1
ATOM 3775 C CA . VAL B 1 84 ? -5.461 -17.234 -27.094 1 95.44 84 VAL B CA 1
ATOM 3776 C C . VAL B 1 84 ? -5.68 -18.656 -26.578 1 95.44 84 VAL B C 1
ATOM 3778 O O . VAL B 1 84 ? -6.73 -18.953 -26.016 1 95.44 84 VAL B O 1
ATOM 3781 N N . ASP B 1 85 ? -4.668 -19.484 -26.781 1 93.31 85 ASP B N 1
ATOM 3782 C CA . ASP B 1 85 ? -4.727 -20.875 -26.344 1 93.31 85 ASP B CA 1
ATOM 3783 C C . ASP B 1 85 ? -5.988 -21.562 -26.859 1 93.31 85 ASP B C 1
ATOM 3785 O O . ASP B 1 85 ? -6.719 -22.188 -26.094 1 93.31 85 ASP B O 1
ATOM 3789 N N . LYS B 1 86 ? -6.336 -21.312 -28.156 1 91.31 86 LYS B N 1
ATOM 3790 C CA . LYS B 1 86 ? -7.383 -21.984 -28.922 1 91.31 86 LYS B CA 1
ATOM 3791 C C . LYS B 1 86 ? -8.766 -21.516 -28.484 1 91.31 86 LYS B C 1
ATOM 3793 O O . LYS B 1 86 ? -9.773 -22.172 -28.781 1 91.31 86 LYS B O 1
ATOM 3798 N N . LYS B 1 87 ? -8.844 -20.438 -27.797 1 95.44 87 LYS B N 1
ATOM 3799 C CA . LYS B 1 87 ? -10.125 -19.859 -27.391 1 95.44 87 LYS B CA 1
ATOM 3800 C C . LYS B 1 87 ? -10.211 -18.391 -27.812 1 95.44 87 LYS B C 1
ATOM 3802 O O . LYS B 1 87 ? -9.227 -17.656 -27.734 1 95.44 87 LYS B O 1
ATOM 3807 N N . SER B 1 88 ? -11.398 -18.016 -28.188 1 97.75 88 SER B N 1
ATOM 3808 C CA . SER B 1 88 ? -11.617 -16.641 -28.641 1 97.75 88 SER B CA 1
ATOM 3809 C C . SER B 1 88 ? -12 -15.734 -27.469 1 97.75 88 SER B C 1
ATOM 3811 O O . SER B 1 88 ? -12.852 -16.094 -26.641 1 97.75 88 SER B O 1
ATOM 3813 N N . TYR B 1 89 ? -11.352 -14.602 -27.375 1 97.88 89 TYR B N 1
ATOM 3814 C CA . TYR B 1 89 ? -11.633 -13.57 -26.375 1 97.88 89 TYR B CA 1
ATOM 3815 C C . TYR B 1 89 ? -11.82 -12.211 -27.047 1 97.88 89 TYR B C 1
ATOM 3817 O O . TYR B 1 89 ? -11.203 -11.922 -28.078 1 97.88 89 TYR B O 1
ATOM 3825 N N . SER B 1 90 ? -12.719 -11.422 -26.469 1 98.38 90 SER B N 1
ATOM 3826 C CA . SER B 1 90 ? -12.898 -10.047 -26.906 1 98.38 90 SER B CA 1
ATOM 3827 C C . SER B 1 90 ? -12.656 -9.062 -25.766 1 98.38 90 SER B C 1
ATOM 3829 O O . SER B 1 90 ? -13.148 -9.266 -24.641 1 98.38 90 SER B O 1
ATOM 3831 N N . GLY B 1 91 ? -11.828 -8.07 -25.953 1 98.56 91 GLY B N 1
ATOM 3832 C CA . GLY B 1 91 ? -11.477 -7.066 -24.969 1 98.56 91 GLY B CA 1
ATOM 3833 C C . GLY B 1 91 ? -10.172 -6.352 -25.281 1 98.56 91 GLY B C 1
ATOM 3834 O O . GLY B 1 91 ? -9.867 -6.098 -26.453 1 98.56 91 GLY B O 1
ATOM 3835 N N . TRP B 1 92 ? -9.555 -5.816 -24.281 1 98.81 92 TRP B N 1
ATOM 3836 C CA . TRP B 1 92 ? -8.242 -5.184 -24.375 1 98.81 92 TRP B CA 1
ATOM 3837 C C . TRP B 1 92 ? -7.141 -6.152 -23.938 1 98.81 92 TRP B C 1
ATOM 3839 O O . TRP B 1 92 ? -7.215 -6.754 -22.875 1 98.81 92 TRP B O 1
ATOM 3849 N N . PHE B 1 93 ? -6.168 -6.34 -24.75 1 98.88 93 PHE B N 1
ATOM 3850 C CA . PHE B 1 93 ? -5.156 -7.363 -24.531 1 98.88 93 PHE B CA 1
ATOM 3851 C C . PHE B 1 93 ? -3.826 -6.734 -24.125 1 98.88 93 PHE B C 1
ATOM 3853 O O . PHE B 1 93 ? -3.428 -5.707 -24.688 1 98.88 93 PHE B O 1
ATOM 3860 N N . ILE B 1 94 ? -3.146 -7.332 -23.188 1 98.75 94 ILE B N 1
ATOM 3861 C CA . ILE B 1 94 ? -1.905 -6.805 -22.625 1 98.75 94 ILE B CA 1
ATOM 3862 C C . ILE B 1 94 ? -0.888 -6.594 -23.75 1 98.75 94 ILE B C 1
ATOM 3864 O O . ILE B 1 94 ? -0.131 -5.621 -23.734 1 98.75 94 ILE B O 1
ATOM 3868 N N . GLU B 1 95 ? -0.857 -7.449 -24.812 1 98.5 95 GLU B N 1
ATOM 3869 C CA . GLU B 1 95 ? 0.147 -7.434 -25.859 1 98.5 95 GLU B CA 1
ATOM 3870 C C . GLU B 1 95 ? -0.055 -6.246 -26.797 1 98.5 95 GLU B C 1
ATOM 3872 O O . GLU B 1 95 ? 0.778 -5.984 -27.672 1 98.5 95 GLU B O 1
ATOM 3877 N N . ASP B 1 96 ? -1.136 -5.535 -26.625 1 98.69 96 ASP B N 1
ATOM 3878 C CA . ASP B 1 96 ? -1.412 -4.379 -27.484 1 98.69 96 ASP B CA 1
ATOM 3879 C C . ASP B 1 96 ? -0.989 -3.08 -26.797 1 98.69 96 ASP B C 1
ATOM 3881 O O . ASP B 1 96 ? -1.168 -1.995 -27.359 1 98.69 96 ASP B O 1
ATOM 3885 N N . PHE B 1 97 ? -0.486 -3.162 -25.562 1 98.56 97 PHE B N 1
ATOM 3886 C CA . PHE B 1 97 ? -0.126 -1.989 -24.781 1 98.56 97 PHE B CA 1
ATOM 3887 C C . PHE B 1 97 ? 1.345 -2.035 -24.375 1 98.56 97 PHE B C 1
ATOM 3889 O O . PHE B 1 97 ? 1.868 -3.1 -24.047 1 98.56 97 PHE B O 1
ATOM 3896 N N . THR B 1 98 ? 2 -0.924 -24.422 1 98.19 98 THR B N 1
ATOM 3897 C CA . THR B 1 98 ? 3.322 -0.814 -23.812 1 98.19 98 THR B CA 1
ATOM 3898 C C . THR B 1 98 ? 3.223 -0.853 -22.297 1 98.19 98 THR B C 1
ATOM 3900 O O . THR B 1 98 ? 2.139 -0.682 -21.734 1 98.19 98 THR B O 1
ATOM 3903 N N . ALA B 1 99 ? 4.363 -1.07 -21.688 1 97.94 99 ALA B N 1
ATOM 3904 C CA . ALA B 1 99 ? 4.395 -1.066 -20.234 1 97.94 99 ALA B CA 1
ATOM 3905 C C . ALA B 1 99 ? 3.93 0.276 -19.672 1 97.94 99 ALA B C 1
ATOM 3907 O O . ALA B 1 99 ? 3.178 0.324 -18.703 1 97.94 99 ALA B O 1
ATOM 3908 N N . SER B 1 100 ? 4.395 1.358 -20.312 1 94.62 100 SER B N 1
ATOM 3909 C CA . SER B 1 100 ? 4.016 2.697 -19.875 1 94.62 100 SER B CA 1
ATOM 3910 C C . SER B 1 100 ? 2.506 2.896 -19.953 1 94.62 100 SER B C 1
ATOM 3912 O O . SER B 1 100 ? 1.903 3.471 -19.047 1 94.62 100 SER B O 1
ATOM 3914 N N . GLU B 1 101 ? 1.891 2.438 -21.016 1 96 101 GLU B N 1
ATOM 3915 C CA . GLU B 1 101 ? 0.441 2.531 -21.172 1 96 101 GLU B CA 1
ATOM 3916 C C . GLU B 1 101 ? -0.279 1.688 -20.125 1 96 101 GLU B C 1
ATOM 3918 O O . GLU B 1 101 ? -1.274 2.127 -19.547 1 96 101 GLU B O 1
ATOM 3923 N N . LEU B 1 102 ? 0.208 0.477 -19.875 1 98.12 102 LEU B N 1
ATOM 3924 C CA . LEU B 1 102 ? -0.391 -0.415 -18.891 1 98.12 102 LEU B CA 1
ATOM 3925 C C . LEU B 1 102 ? -0.342 0.205 -17.5 1 98.12 102 LEU B C 1
ATOM 3927 O O . LEU B 1 102 ? -1.265 0.025 -16.703 1 98.12 102 LEU B O 1
ATOM 3931 N N . GLN B 1 103 ? 0.682 0.962 -17.219 1 95.88 103 GLN B N 1
ATOM 3932 C CA . GLN B 1 103 ? 0.855 1.559 -15.898 1 95.88 103 GLN B CA 1
ATOM 3933 C C . GLN B 1 103 ? -0.016 2.801 -15.734 1 95.88 103 GLN B C 1
ATOM 3935 O O . GLN B 1 103 ? -0.087 3.379 -14.648 1 95.88 103 GLN B O 1
ATOM 3940 N N . GLU B 1 104 ? -0.667 3.227 -16.812 1 93.56 104 GLU B N 1
ATOM 3941 C CA . GLU B 1 104 ? -1.679 4.273 -16.688 1 93.56 104 GLU B CA 1
ATOM 3942 C C . GLU B 1 104 ? -3.006 3.703 -16.203 1 93.56 104 GLU B C 1
ATOM 3944 O O . GLU B 1 104 ? -3.877 4.449 -15.75 1 93.56 104 GLU B O 1
ATOM 3949 N N . LEU B 1 105 ? -3.186 2.424 -16.344 1 97.12 105 LEU B N 1
ATOM 3950 C CA . LEU B 1 105 ? -4.418 1.772 -15.906 1 97.12 105 LEU B CA 1
ATOM 3951 C C . LEU B 1 105 ? -4.457 1.651 -14.391 1 97.12 105 LEU B C 1
ATOM 3953 O O . LEU B 1 105 ? -3.43 1.78 -13.719 1 97.12 105 LEU B O 1
ATOM 3957 N N . ARG B 1 106 ? -5.609 1.511 -13.867 1 97.69 106 ARG B N 1
ATOM 3958 C CA . ARG B 1 106 ? -5.84 1.217 -12.453 1 97.69 106 ARG B CA 1
ATOM 3959 C C . ARG B 1 106 ? -6.504 -0.144 -12.281 1 97.69 106 ARG B C 1
ATOM 3961 O O . ARG B 1 106 ? -7.398 -0.506 -13.047 1 97.69 106 ARG B O 1
ATOM 3968 N N . LEU B 1 107 ? -6.09 -0.843 -11.312 1 98.38 107 LEU B N 1
ATOM 3969 C CA . LEU B 1 107 ? -6.508 -2.227 -11.117 1 98.38 107 LEU B CA 1
ATOM 3970 C C . LEU B 1 107 ? -7.844 -2.295 -10.383 1 98.38 107 LEU B C 1
ATOM 3972 O O . LEU B 1 107 ? -8.195 -1.373 -9.648 1 98.38 107 LEU B O 1
ATOM 3976 N N . ARG B 1 108 ? -8.539 -3.436 -10.625 1 98.5 108 ARG B N 1
ATOM 3977 C CA . ARG B 1 108 ? -9.852 -3.68 -10.023 1 98.5 108 ARG B CA 1
ATOM 3978 C C . ARG B 1 108 ? -9.945 -5.094 -9.469 1 98.5 108 ARG B C 1
ATOM 3980 O O . ARG B 1 108 ? -9.164 -5.973 -9.852 1 98.5 108 ARG B O 1
ATOM 3987 N N . GLU B 1 109 ? -10.891 -5.262 -8.531 1 98.38 109 GLU B N 1
ATOM 3988 C CA . GLU B 1 109 ? -11.219 -6.59 -8.016 1 98.38 109 GLU B CA 1
ATOM 3989 C C . GLU B 1 109 ? -11.781 -7.488 -9.117 1 98.38 109 GLU B C 1
ATOM 3991 O O . GLU B 1 109 ? -12.773 -7.141 -9.758 1 98.38 109 GLU B O 1
ATOM 3996 N N . ARG B 1 110 ? -11.164 -8.57 -9.305 1 97 110 ARG B N 1
ATOM 3997 C CA . ARG B 1 110 ? -11.523 -9.508 -10.359 1 97 110 ARG B CA 1
ATOM 3998 C C . ARG B 1 110 ? -12.875 -10.156 -10.086 1 97 110 ARG B C 1
ATOM 4000 O O . ARG B 1 110 ? -13.609 -10.492 -11.016 1 97 110 ARG B O 1
ATOM 4007 N N . TYR B 1 111 ? -13.172 -10.367 -8.812 1 97.75 111 TYR B N 1
ATOM 4008 C CA . TYR B 1 111 ? -14.375 -11.094 -8.414 1 97.75 111 TYR B CA 1
ATOM 4009 C C . TYR B 1 111 ? -15.305 -10.195 -7.602 1 97.75 111 TYR B C 1
ATOM 4011 O O . TYR B 1 111 ? -15.586 -10.484 -6.434 1 97.75 111 TYR B O 1
ATOM 4019 N N . PRO B 1 112 ? -15.898 -9.227 -8.25 1 97.19 112 PRO B N 1
ATOM 4020 C CA . PRO B 1 112 ? -16.734 -8.281 -7.512 1 97.19 112 PRO B CA 1
ATOM 4021 C C . PRO B 1 112 ? -17.969 -8.938 -6.891 1 97.19 112 PRO B C 1
ATOM 4023 O O . PRO B 1 112 ? -18.578 -8.383 -5.969 1 97.19 112 PRO B O 1
ATOM 4026 N N . GLN B 1 113 ? -18.344 -10.141 -7.363 1 96.69 113 GLN B N 1
ATOM 4027 C CA . GLN B 1 113 ? -19.5 -10.852 -6.812 1 96.69 113 GLN B CA 1
ATOM 4028 C C . GLN B 1 113 ? -19.156 -11.477 -5.465 1 96.69 113 GLN B C 1
ATOM 4030 O O . GLN B 1 113 ? -20.062 -11.766 -4.668 1 96.69 113 GLN B O 1
ATOM 4035 N N . ALA B 1 114 ? -17.875 -11.648 -5.188 1 97.44 114 ALA B N 1
ATOM 4036 C CA . ALA B 1 114 ? -17.453 -12.367 -3.99 1 97.44 114 ALA B CA 1
ATOM 4037 C C . ALA B 1 114 ? -16.703 -11.438 -3.031 1 97.44 114 ALA B C 1
ATOM 4039 O O . ALA B 1 114 ? -16.656 -11.688 -1.825 1 97.44 114 ALA B O 1
ATOM 4040 N N . ARG B 1 115 ? -16.172 -10.32 -3.592 1 97 115 ARG B N 1
ATOM 4041 C CA . ARG B 1 115 ? -15.25 -9.5 -2.809 1 97 115 ARG B CA 1
ATOM 4042 C C . ARG B 1 115 ? -15.594 -8.016 -2.941 1 97 115 ARG B C 1
ATOM 4044 O O . ARG B 1 115 ? -16.297 -7.617 -3.863 1 97 115 ARG B O 1
ATOM 4051 N N . THR B 1 116 ? -15.055 -7.238 -1.974 1 94.38 116 THR B N 1
ATOM 4052 C CA . THR B 1 116 ? -15.305 -5.801 -1.975 1 94.38 116 THR B CA 1
ATOM 4053 C C . THR B 1 116 ? -14.633 -5.137 -3.174 1 94.38 116 THR B C 1
ATOM 4055 O O . THR B 1 116 ? -13.57 -5.574 -3.617 1 94.38 116 THR B O 1
ATOM 4058 N N . THR B 1 117 ? -15.266 -4.141 -3.715 1 96.62 117 THR B N 1
ATOM 4059 C CA . THR B 1 117 ? -14.719 -3.355 -4.816 1 96.62 117 THR B CA 1
ATOM 4060 C C . THR B 1 117 ? -14.258 -1.984 -4.328 1 96.62 117 THR B C 1
ATOM 4062 O O . THR B 1 117 ? -14.031 -1.077 -5.133 1 96.62 117 THR B O 1
ATOM 4065 N N . LYS B 1 118 ? -14.078 -1.839 -3.059 1 94.88 118 LYS B N 1
ATOM 4066 C CA . LYS B 1 118 ? -13.781 -0.546 -2.449 1 94.88 118 LYS B CA 1
ATOM 4067 C C . LYS B 1 118 ? -12.406 -0.041 -2.867 1 94.88 118 LYS B C 1
ATOM 4069 O O . LYS B 1 118 ? -12.117 1.151 -2.758 1 94.88 118 LYS B O 1
ATOM 4074 N N . PHE B 1 119 ? -11.539 -0.932 -3.342 1 97.12 119 PHE B N 1
ATOM 4075 C CA . PHE B 1 119 ? -10.172 -0.559 -3.688 1 97.12 119 PHE B CA 1
ATOM 4076 C C . PHE B 1 119 ? -10 -0.486 -5.199 1 97.12 119 PHE B C 1
ATOM 4078 O O . PHE B 1 119 ? -8.875 -0.407 -5.695 1 97.12 119 PHE B O 1
ATOM 4085 N N . ASP B 1 120 ? -11.172 -0.52 -5.91 1 97.19 120 ASP B N 1
ATOM 4086 C CA . ASP B 1 120 ? -11.078 -0.411 -7.363 1 97.19 120 ASP B CA 1
ATOM 4087 C C . ASP B 1 120 ? -10.523 0.948 -7.781 1 97.19 120 ASP B C 1
ATOM 4089 O O . ASP B 1 120 ? -10.789 1.96 -7.129 1 97.19 120 ASP B O 1
ATOM 4093 N N . ASP B 1 121 ? -9.695 0.933 -8.852 1 96.06 121 ASP B N 1
ATOM 4094 C CA . ASP B 1 121 ? -9.258 2.119 -9.578 1 96.06 121 ASP B CA 1
ATOM 4095 C C . ASP B 1 121 ? -8.273 2.941 -8.75 1 96.06 121 ASP B C 1
ATOM 4097 O O . ASP B 1 121 ? -8.164 4.156 -8.938 1 96.06 121 ASP B O 1
ATOM 4101 N N . ILE B 1 122 ? -7.527 2.283 -7.84 1 95.5 122 ILE B N 1
ATOM 4102 C CA . ILE B 1 122 ? -6.594 2.99 -6.969 1 95.5 122 ILE B CA 1
ATOM 4103 C C . ILE B 1 122 ? -5.156 2.633 -7.355 1 95.5 122 ILE B C 1
ATOM 4105 O O . ILE B 1 122 ? -4.309 3.518 -7.5 1 95.5 122 ILE B O 1
ATOM 4109 N N . PHE B 1 123 ? -4.938 1.39 -7.621 1 97.31 123 PHE B N 1
ATOM 4110 C CA . PHE B 1 123 ? -3.574 0.872 -7.688 1 97.31 123 PHE B CA 1
ATOM 4111 C C . PHE B 1 123 ? -3.127 0.708 -9.141 1 97.31 123 PHE B C 1
ATOM 4113 O O . PHE B 1 123 ? -3.953 0.496 -10.023 1 97.31 123 PHE B O 1
ATOM 4120 N N . VAL B 1 124 ? -1.847 0.741 -9.32 1 96.75 124 VAL B N 1
ATOM 4121 C CA . VAL B 1 124 ? -1.244 0.609 -10.641 1 96.75 124 VAL B CA 1
ATOM 4122 C C . VAL B 1 124 ? -0.765 -0.826 -10.852 1 96.75 124 VAL B C 1
ATOM 4124 O O . VAL B 1 124 ? -0.53 -1.555 -9.883 1 96.75 124 VAL B O 1
ATOM 4127 N N . MET B 1 125 ? -0.676 -1.216 -12.07 1 97.81 125 MET B N 1
ATOM 4128 C CA . MET B 1 125 ? -0.129 -2.521 -12.43 1 97.81 125 MET B CA 1
ATOM 4129 C C . MET B 1 125 ? 1.393 -2.52 -12.336 1 97.81 125 MET B C 1
ATOM 4131 O O . MET B 1 125 ? 2.061 -1.697 -12.961 1 97.81 125 MET B O 1
ATOM 4135 N N . PRO B 1 126 ? 1.987 -3.385 -11.617 1 98.38 126 PRO B N 1
ATOM 4136 C CA . PRO B 1 126 ? 3.447 -3.418 -11.523 1 98.38 126 PRO B CA 1
ATOM 4137 C C . PRO B 1 126 ? 4.105 -4.07 -12.734 1 98.38 126 PRO B C 1
ATOM 4139 O O . PRO B 1 126 ? 3.535 -4.988 -13.336 1 98.38 126 PRO B O 1
ATOM 4142 N N . THR B 1 127 ? 5.273 -3.557 -13.07 1 98.44 127 THR B N 1
ATOM 4143 C CA . THR B 1 127 ? 6.203 -4.395 -13.82 1 98.44 127 THR B CA 1
ATOM 4144 C C . THR B 1 127 ? 6.902 -5.391 -12.898 1 98.44 127 THR B C 1
ATOM 4146 O O . THR B 1 127 ? 6.879 -5.23 -11.672 1 98.44 127 THR B O 1
ATOM 4149 N N . LEU B 1 128 ? 7.457 -6.406 -13.531 1 98.81 128 LEU B N 1
ATOM 4150 C CA . LEU B 1 128 ? 8.234 -7.316 -12.695 1 98.81 128 LEU B CA 1
ATOM 4151 C C . LEU B 1 128 ? 9.359 -6.574 -11.984 1 98.81 128 LEU B C 1
ATOM 4153 O O . LEU B 1 128 ? 9.617 -6.809 -10.797 1 98.81 128 LEU B O 1
ATOM 4157 N N . GLU B 1 129 ? 10.031 -5.629 -12.641 1 98.19 129 GLU B N 1
ATOM 4158 C CA . GLU B 1 129 ? 11.148 -4.898 -12.055 1 98.19 129 GLU B CA 1
ATOM 4159 C C . GLU B 1 129 ? 10.688 -4.066 -10.859 1 98.19 129 GLU B C 1
ATOM 4161 O O . GLU B 1 129 ? 11.305 -4.117 -9.789 1 98.19 129 GLU B O 1
ATOM 4166 N N . THR B 1 130 ? 9.594 -3.336 -11.008 1 97.25 130 THR B N 1
ATOM 4167 C CA . THR B 1 130 ? 9.133 -2.504 -9.898 1 97.25 130 THR B CA 1
ATOM 4168 C C . THR B 1 130 ? 8.57 -3.365 -8.773 1 97.25 130 THR B C 1
ATOM 4170 O O . THR B 1 130 ? 8.688 -3.014 -7.598 1 97.25 130 THR B O 1
ATOM 4173 N N . ALA B 1 131 ? 7.957 -4.508 -9.125 1 98.44 131 ALA B N 1
ATOM 4174 C CA . ALA B 1 131 ? 7.496 -5.438 -8.094 1 98.44 131 ALA B CA 1
ATOM 4175 C C . ALA B 1 131 ? 8.672 -5.977 -7.281 1 98.44 131 ALA B C 1
ATOM 4177 O O . ALA B 1 131 ? 8.578 -6.102 -6.059 1 98.44 131 ALA B O 1
ATOM 4178 N N . LEU B 1 132 ? 9.773 -6.305 -7.938 1 98.06 132 LEU B N 1
ATOM 4179 C CA . LEU B 1 132 ? 10.969 -6.781 -7.25 1 98.06 132 LEU B CA 1
ATOM 4180 C C . LEU B 1 132 ? 11.57 -5.688 -6.371 1 98.06 132 LEU B C 1
ATOM 4182 O O . LEU B 1 132 ? 11.961 -5.945 -5.23 1 98.06 132 LEU B O 1
ATOM 4186 N N . ASP B 1 133 ? 11.641 -4.438 -6.914 1 96.06 133 ASP B N 1
ATOM 4187 C CA . ASP B 1 133 ? 12.078 -3.307 -6.098 1 96.06 133 ASP B CA 1
ATOM 4188 C C . ASP B 1 133 ? 11.242 -3.193 -4.824 1 96.06 133 ASP B C 1
ATOM 4190 O O . ASP B 1 133 ? 11.789 -3.006 -3.734 1 96.06 133 ASP B O 1
ATOM 4194 N N . TYR B 1 134 ? 9.984 -3.338 -4.969 1 97.75 134 TYR B N 1
ATOM 4195 C CA . TYR B 1 134 ? 9.07 -3.225 -3.842 1 97.75 134 TYR B CA 1
ATOM 4196 C C . TYR B 1 134 ? 9.305 -4.34 -2.832 1 97.75 134 TYR B C 1
ATOM 4198 O O . TYR B 1 134 ? 9.367 -4.094 -1.626 1 97.75 134 TYR B O 1
ATOM 4206 N N . ILE B 1 135 ? 9.383 -5.617 -3.328 1 97.69 135 ILE B N 1
ATOM 4207 C CA . ILE B 1 135 ? 9.602 -6.781 -2.477 1 97.69 135 ILE B CA 1
ATOM 4208 C C . ILE B 1 135 ? 10.898 -6.609 -1.689 1 97.69 135 ILE B C 1
ATOM 4210 O O . ILE B 1 135 ? 10.945 -6.887 -0.488 1 97.69 135 ILE B O 1
ATOM 4214 N N . ILE B 1 136 ? 11.945 -6.156 -2.348 1 95.19 136 ILE B N 1
ATOM 4215 C CA . ILE B 1 136 ? 13.234 -5.934 -1.7 1 95.19 136 ILE B CA 1
ATOM 4216 C C . ILE B 1 136 ? 13.102 -4.84 -0.647 1 95.19 136 ILE B C 1
ATOM 4218 O O . ILE B 1 136 ? 13.641 -4.957 0.454 1 95.19 136 ILE B O 1
ATOM 4222 N N . ALA B 1 137 ? 12.297 -3.883 -0.945 1 93.62 137 ALA B N 1
ATOM 4223 C CA . ALA B 1 137 ? 12.125 -2.736 -0.056 1 93.62 137 ALA B CA 1
ATOM 4224 C C . ALA B 1 137 ? 11.406 -3.139 1.229 1 93.62 137 ALA B C 1
ATOM 4226 O O . ALA B 1 137 ? 11.734 -2.645 2.311 1 93.62 137 ALA B O 1
ATOM 4227 N N . ILE B 1 138 ? 10.422 -3.986 1.148 1 94 138 ILE B N 1
ATOM 4228 C CA . ILE B 1 138 ? 9.633 -4.316 2.33 1 94 138 ILE B CA 1
ATOM 4229 C C . ILE B 1 138 ? 10.32 -5.434 3.115 1 94 138 ILE B C 1
ATOM 4231 O O . ILE B 1 138 ? 9.883 -5.793 4.207 1 94 138 ILE B O 1
ATOM 4235 N N . THR B 1 139 ? 11.359 -5.996 2.52 1 89.75 139 THR B N 1
ATOM 4236 C CA . THR B 1 139 ? 12.133 -7.02 3.215 1 89.75 139 THR B CA 1
ATOM 4237 C C . THR B 1 139 ? 12.984 -6.395 4.312 1 89.75 139 THR B C 1
ATOM 4239 O O . THR B 1 139 ? 13.773 -5.48 4.051 1 89.75 139 THR B O 1
ATOM 4242 N N . PRO B 1 140 ? 12.773 -6.684 5.613 1 75.12 140 PRO B N 1
ATOM 4243 C CA . PRO B 1 140 ? 13.461 -6.02 6.727 1 75.12 140 PRO B CA 1
ATOM 4244 C C . PRO B 1 140 ? 14.977 -6.191 6.672 1 75.12 140 PRO B C 1
ATOM 4246 O O . PRO B 1 140 ? 15.719 -5.242 6.945 1 75.12 140 PRO B O 1
ATOM 4249 N N . ASN B 1 141 ? 15.445 -7.473 6.617 1 73.81 141 ASN B N 1
ATOM 4250 C CA . ASN B 1 141 ? 16.875 -7.742 6.578 1 73.81 141 ASN B CA 1
ATOM 4251 C C . ASN B 1 141 ? 17.234 -8.734 5.469 1 73.81 141 ASN B C 1
ATOM 4253 O O . ASN B 1 141 ? 16.375 -9.484 5.012 1 73.81 141 ASN B O 1
ATOM 4257 N N . ASN B 1 142 ? 18.328 -8.461 4.969 1 61.78 142 ASN B N 1
ATOM 4258 C CA . ASN B 1 142 ? 18.797 -9.258 3.842 1 61.78 142 ASN B CA 1
ATOM 4259 C C . ASN B 1 142 ? 18.797 -10.742 4.172 1 61.78 142 ASN B C 1
ATOM 4261 O O . ASN B 1 142 ? 18.734 -11.586 3.27 1 61.78 142 ASN B O 1
ATOM 4265 N N . SER B 1 143 ? 18.75 -11.031 5.395 1 66.06 143 SER B N 1
ATOM 4266 C CA . SER B 1 143 ? 18.844 -12.445 5.754 1 66.06 143 SER B CA 1
ATOM 4267 C C . SER B 1 143 ? 17.484 -13.125 5.68 1 66.06 143 SER B C 1
ATOM 4269 O O . SER B 1 143 ? 17.391 -14.352 5.758 1 66.06 143 SER B O 1
ATOM 4271 N N . SER B 1 144 ? 16.547 -12.336 5.262 1 81.81 144 SER B N 1
ATOM 4272 C CA . SER B 1 144 ? 15.211 -12.906 5.266 1 81.81 144 SER B CA 1
ATOM 4273 C C . SER B 1 144 ? 14.43 -12.469 4.027 1 81.81 144 SER B C 1
ATOM 4275 O O . SER B 1 144 ? 13.289 -12 4.137 1 81.81 144 SER B O 1
ATOM 4277 N N . LYS B 1 145 ? 15.031 -12.906 2.902 1 89.31 145 LYS B N 1
ATOM 4278 C CA . LYS B 1 145 ? 14.359 -12.523 1.666 1 89.31 145 LYS B CA 1
ATOM 4279 C C . LYS B 1 145 ? 13 -13.219 1.545 1 89.31 145 LYS B C 1
ATOM 4281 O O . LYS B 1 145 ? 12.875 -14.398 1.876 1 89.31 145 LYS B O 1
ATOM 4286 N N . ILE B 1 146 ? 12.109 -12.43 1.108 1 94.12 146 ILE B N 1
ATOM 4287 C CA . ILE B 1 146 ? 10.812 -12.984 0.755 1 94.12 146 ILE B CA 1
ATOM 4288 C C . ILE B 1 146 ? 10.953 -13.906 -0.456 1 94.12 146 ILE B C 1
ATOM 4290 O O . ILE B 1 146 ? 11.547 -13.523 -1.467 1 94.12 146 ILE B O 1
ATOM 4294 N N . LYS B 1 147 ? 10.516 -15.141 -0.363 1 97.69 147 LYS B N 1
ATOM 4295 C CA . LYS B 1 147 ? 10.539 -16.078 -1.486 1 97.69 147 LYS B CA 1
ATOM 4296 C C . LYS B 1 147 ? 9.398 -15.789 -2.461 1 97.69 147 LYS B C 1
ATOM 4298 O O . LYS B 1 147 ? 8.289 -15.469 -2.045 1 97.69 147 LYS B O 1
ATOM 4303 N N . LEU B 1 148 ? 9.742 -15.953 -3.736 1 98.75 148 LEU B N 1
ATOM 4304 C CA . LEU B 1 148 ? 8.75 -15.703 -4.773 1 98.75 148 LEU B CA 1
ATOM 4305 C C . LEU B 1 148 ? 8.352 -17 -5.48 1 98.75 148 LEU B C 1
ATOM 4307 O O . LEU B 1 148 ? 9.18 -17.891 -5.645 1 98.75 148 LEU B O 1
ATOM 4311 N N . TYR B 1 149 ? 7.09 -17.141 -5.777 1 98.88 149 TYR B N 1
ATOM 4312 C CA . TYR B 1 149 ? 6.523 -18.172 -6.648 1 98.88 149 TYR B CA 1
ATOM 4313 C C . TYR B 1 149 ? 6.074 -17.562 -7.977 1 98.88 149 TYR B C 1
ATOM 4315 O O . TYR B 1 149 ? 5.016 -16.938 -8.047 1 98.88 149 TYR B O 1
ATOM 4323 N N . ILE B 1 150 ? 6.836 -17.734 -9.078 1 98.94 150 ILE B N 1
ATOM 4324 C CA . ILE B 1 150 ? 6.562 -16.938 -10.273 1 98.94 150 ILE B CA 1
ATOM 4325 C C . ILE B 1 150 ? 6.059 -17.859 -11.391 1 98.94 150 ILE B C 1
ATOM 4327 O O . ILE B 1 150 ? 6.695 -18.859 -11.719 1 98.94 150 ILE B O 1
ATOM 4331 N N . GLU B 1 151 ? 4.957 -17.531 -11.922 1 98.94 151 GLU B N 1
ATOM 4332 C CA . GLU B 1 151 ? 4.34 -18.266 -13.023 1 98.94 151 GLU B CA 1
ATOM 4333 C C . GLU B 1 151 ? 4.57 -17.562 -14.352 1 98.94 151 GLU B C 1
ATOM 4335 O O . GLU B 1 151 ? 4.246 -16.375 -14.5 1 98.94 151 GLU B O 1
ATOM 4340 N N . THR B 1 152 ? 5.145 -18.219 -15.312 1 98.75 152 THR B N 1
ATOM 4341 C CA . THR B 1 152 ? 5.07 -17.75 -16.688 1 98.75 152 THR B CA 1
ATOM 4342 C C . THR B 1 152 ? 3.707 -18.062 -17.297 1 98.75 152 THR B C 1
ATOM 4344 O O . THR B 1 152 ? 3.367 -19.234 -17.516 1 98.75 152 THR B O 1
ATOM 4347 N N . LYS B 1 153 ? 2.986 -17 -17.562 1 98.12 153 LYS B N 1
ATOM 4348 C CA . LYS B 1 153 ? 1.654 -17.172 -18.125 1 98.12 153 LYS B CA 1
ATOM 4349 C C . LYS B 1 153 ? 1.707 -17.172 -19.656 1 98.12 153 LYS B C 1
ATOM 4351 O O . LYS B 1 153 ? 2.248 -16.25 -20.266 1 98.12 153 LYS B O 1
ATOM 4356 N N . HIS B 1 154 ? 1.222 -18.219 -20.312 1 97.62 154 HIS B N 1
ATOM 4357 C CA . HIS B 1 154 ? 1.051 -18.359 -21.75 1 97.62 154 HIS B CA 1
ATOM 4358 C C . HIS B 1 154 ? 2.35 -18.062 -22.5 1 97.62 154 HIS B C 1
ATOM 4360 O O . HIS B 1 154 ? 2.365 -17.266 -23.438 1 97.62 154 HIS B O 1
ATOM 4366 N N . PRO B 1 155 ? 3.436 -18.625 -22.094 1 98.06 155 PRO B N 1
ATOM 4367 C CA . PRO B 1 155 ? 4.707 -18.297 -22.734 1 98.06 155 PRO B CA 1
ATOM 4368 C C . PRO B 1 155 ? 4.73 -18.672 -24.219 1 98.06 155 PRO B C 1
ATOM 4370 O O . PRO B 1 155 ? 5.297 -17.938 -25.031 1 98.06 155 PRO B O 1
ATOM 4373 N N . THR B 1 156 ? 4.102 -19.812 -24.609 1 97.5 156 THR B N 1
ATOM 4374 C CA . THR B 1 156 ? 4.055 -20.219 -26.016 1 97.5 156 THR B CA 1
ATOM 4375 C C . THR B 1 156 ? 3.287 -19.188 -26.844 1 97.5 156 THR B C 1
ATOM 4377 O O . THR B 1 156 ? 3.721 -18.828 -27.938 1 97.5 156 THR B O 1
ATOM 4380 N N . TYR B 1 157 ? 2.189 -18.734 -26.375 1 97.69 157 TYR B N 1
ATOM 4381 C CA . TYR B 1 157 ? 1.387 -17.75 -27.094 1 97.69 157 TYR B CA 1
ATOM 4382 C C . TYR B 1 157 ? 2.188 -16.484 -27.344 1 97.69 157 TYR B C 1
ATOM 4384 O O . TYR B 1 157 ? 2.213 -15.969 -28.469 1 97.69 157 TYR B O 1
ATOM 4392 N N . PHE B 1 158 ? 2.855 -15.969 -26.328 1 98 158 PHE B N 1
ATOM 4393 C CA . PHE B 1 158 ? 3.535 -14.688 -26.438 1 98 158 PHE B CA 1
ATOM 4394 C C . PHE B 1 158 ? 4.781 -14.805 -27.312 1 98 158 PHE B C 1
ATOM 4396 O O . PHE B 1 158 ? 5.188 -13.836 -27.953 1 98 158 PHE B O 1
ATOM 4403 N N . ALA B 1 159 ? 5.387 -15.992 -27.312 1 97.5 159 ALA B N 1
ATOM 4404 C CA . ALA B 1 159 ? 6.488 -16.219 -28.25 1 97.5 159 ALA B CA 1
ATOM 4405 C C . ALA B 1 159 ? 6.043 -16 -29.688 1 97.5 159 ALA B C 1
ATOM 4407 O O . ALA B 1 159 ? 6.785 -15.445 -30.5 1 97.5 159 ALA B O 1
ATOM 4408 N N . SER B 1 160 ? 4.906 -16.406 -29.953 1 96.19 160 SER B N 1
ATOM 4409 C CA . SER B 1 160 ? 4.359 -16.25 -31.297 1 96.19 160 SER B CA 1
ATOM 4410 C C . SER B 1 160 ? 3.812 -14.852 -31.516 1 96.19 160 SER B C 1
ATOM 4412 O O . SER B 1 160 ? 4.09 -14.227 -32.531 1 96.19 160 SER B O 1
ATOM 4414 N N . ALA B 1 161 ? 3.057 -14.328 -30.578 1 96.62 161 ALA B N 1
ATOM 4415 C CA . ALA B 1 161 ? 2.316 -13.078 -30.719 1 96.62 161 ALA B CA 1
ATOM 4416 C C . ALA B 1 161 ? 3.258 -11.883 -30.734 1 96.62 161 ALA B C 1
ATOM 4418 O O . ALA B 1 161 ? 3 -10.883 -31.406 1 96.62 161 ALA B O 1
ATOM 4419 N N . LEU B 1 162 ? 4.352 -11.977 -29.922 1 97.75 162 LEU B N 1
ATOM 4420 C CA . LEU B 1 162 ? 5.211 -10.812 -29.734 1 97.75 162 LEU B CA 1
ATOM 4421 C C . LEU B 1 162 ? 6.645 -11.125 -30.156 1 97.75 162 LEU B C 1
ATOM 4423 O O . LEU B 1 162 ? 7.508 -10.25 -30.125 1 97.75 162 LEU B O 1
ATOM 4427 N N . ASN B 1 163 ? 6.922 -12.391 -30.484 1 97.25 163 ASN B N 1
ATOM 4428 C CA . ASN B 1 163 ? 8.281 -12.82 -30.781 1 97.25 163 ASN B CA 1
ATOM 4429 C C . ASN B 1 163 ? 9.219 -12.578 -29.594 1 97.25 163 ASN B C 1
ATOM 4431 O O . ASN B 1 163 ? 10.281 -11.984 -29.75 1 97.25 163 ASN B O 1
ATOM 4435 N N . VAL B 1 164 ? 8.734 -12.945 -28.422 1 97.19 164 VAL B N 1
ATOM 4436 C CA . VAL B 1 164 ? 9.516 -12.773 -27.203 1 97.19 164 VAL B CA 1
ATOM 4437 C C . VAL B 1 164 ? 9.664 -14.117 -26.484 1 97.19 164 VAL B C 1
ATOM 4439 O O . VAL B 1 164 ? 8.734 -14.93 -26.484 1 97.19 164 VAL B O 1
ATOM 4442 N N . ASP B 1 165 ? 10.82 -14.367 -25.969 1 98.12 165 ASP B N 1
ATOM 4443 C CA . ASP B 1 165 ? 11.031 -15.492 -25.062 1 98.12 165 ASP B CA 1
ATOM 4444 C C . ASP B 1 165 ? 10.805 -15.078 -23.625 1 98.12 165 ASP B C 1
ATOM 4446 O O . ASP B 1 165 ? 11.727 -14.594 -22.953 1 98.12 165 ASP B O 1
ATOM 4450 N N . VAL B 1 166 ? 9.68 -15.367 -23.156 1 98.38 166 VAL B N 1
ATOM 4451 C CA . VAL B 1 166 ? 9.273 -14.961 -21.812 1 98.38 166 VAL B CA 1
ATOM 4452 C C . VAL B 1 166 ? 10.211 -15.57 -20.781 1 98.38 166 VAL B C 1
ATOM 4454 O O . VAL B 1 166 ? 10.523 -14.93 -19.766 1 98.38 166 VAL B O 1
ATOM 4457 N N . ASN B 1 167 ? 10.648 -16.797 -21.016 1 98.75 167 ASN B N 1
ATOM 4458 C CA . ASN B 1 167 ? 11.531 -17.484 -20.078 1 98.75 167 ASN B CA 1
ATOM 4459 C C . ASN B 1 167 ? 12.875 -16.766 -19.953 1 98.75 167 ASN B C 1
ATOM 4461 O O . ASN B 1 167 ? 13.352 -16.531 -18.828 1 98.75 167 ASN B O 1
ATOM 4465 N N . GLN B 1 168 ? 13.461 -16.406 -21.047 1 98.44 168 GLN B N 1
ATOM 4466 C CA . GLN B 1 168 ? 14.727 -15.695 -21.047 1 98.44 168 GLN B CA 1
ATOM 4467 C C . GLN B 1 168 ? 14.586 -14.32 -20.391 1 98.44 168 GLN B C 1
ATOM 4469 O O . GLN B 1 168 ? 15.445 -13.898 -19.609 1 98.44 168 GLN B O 1
ATOM 4474 N N . LEU B 1 169 ? 13.516 -13.664 -20.75 1 98.44 169 LEU B N 1
ATOM 4475 C CA . LEU B 1 169 ? 13.25 -12.352 -20.172 1 98.44 169 LEU B CA 1
ATOM 4476 C C . LEU B 1 169 ? 13.141 -12.438 -18.656 1 98.44 169 LEU B C 1
ATOM 4478 O O . LEU B 1 169 ? 13.695 -11.602 -17.938 1 98.44 169 LEU B O 1
ATOM 4482 N N . LEU B 1 170 ? 12.391 -13.43 -18.203 1 98.88 170 LEU B N 1
ATOM 4483 C CA . LEU B 1 170 ? 12.188 -13.617 -16.766 1 98.88 170 LEU B CA 1
ATOM 4484 C C . LEU B 1 170 ? 13.516 -13.875 -16.062 1 98.88 170 LEU B C 1
ATOM 4486 O O . LEU B 1 170 ? 13.812 -13.242 -15.047 1 98.88 170 LEU B O 1
ATOM 4490 N N . VAL B 1 171 ? 14.352 -14.75 -16.594 1 98.88 171 VAL B N 1
ATOM 4491 C CA . VAL B 1 171 ? 15.641 -15.078 -16 1 98.88 171 VAL B CA 1
ATOM 4492 C C . VAL B 1 171 ? 16.531 -13.836 -15.961 1 98.88 171 VAL B C 1
ATOM 4494 O O . VAL B 1 171 ? 17.188 -13.562 -14.961 1 98.88 171 VAL B O 1
ATOM 4497 N N . ASN B 1 172 ? 16.531 -13.031 -17.062 1 98.69 172 ASN B N 1
ATOM 4498 C CA . ASN B 1 172 ? 17.344 -11.82 -17.125 1 98.69 172 ASN B CA 1
ATOM 4499 C C . ASN B 1 172 ? 16.969 -10.836 -16.016 1 98.69 172 ASN B C 1
ATOM 4501 O O . ASN B 1 172 ? 17.844 -10.289 -15.336 1 98.69 172 ASN B O 1
ATOM 4505 N N . VAL B 1 173 ? 15.688 -10.648 -15.812 1 98.75 173 VAL B N 1
ATOM 4506 C CA . VAL B 1 173 ? 15.234 -9.695 -14.805 1 98.75 173 VAL B CA 1
ATOM 4507 C C . VAL B 1 173 ? 15.602 -10.195 -13.414 1 98.75 173 VAL B C 1
ATOM 4509 O O . VAL B 1 173 ? 16.156 -9.445 -12.602 1 98.75 173 VAL B O 1
ATOM 4512 N N . LEU B 1 174 ? 15.312 -11.453 -13.164 1 98.81 174 LEU B N 1
ATOM 4513 C CA . LEU B 1 174 ? 15.578 -12.016 -11.836 1 98.81 174 LEU B CA 1
ATOM 4514 C C . LEU B 1 174 ? 17.062 -12.023 -11.539 1 98.81 174 LEU B C 1
ATOM 4516 O O . LEU B 1 174 ? 17.484 -11.852 -10.391 1 98.81 174 LEU B O 1
ATOM 4520 N N . GLU B 1 175 ? 17.875 -12.25 -12.57 1 98.62 175 GLU B N 1
ATOM 4521 C CA . GLU B 1 175 ? 19.328 -12.195 -12.414 1 98.62 175 GLU B CA 1
ATOM 4522 C C . GLU B 1 175 ? 19.781 -10.789 -12.031 1 98.62 175 GLU B C 1
ATOM 4524 O O . GLU B 1 175 ? 20.594 -10.625 -11.117 1 98.62 175 GLU B O 1
ATOM 4529 N N . LYS B 1 176 ? 19.266 -9.82 -12.734 1 98.12 176 LYS B N 1
ATOM 4530 C CA . LYS B 1 176 ? 19.594 -8.422 -12.461 1 98.12 176 LYS B CA 1
ATOM 4531 C C . LYS B 1 176 ? 19.312 -8.062 -11.008 1 98.12 176 LYS B C 1
ATOM 4533 O O . LYS B 1 176 ? 20.047 -7.281 -10.406 1 98.12 176 LYS B O 1
ATOM 4538 N N . TYR B 1 177 ? 18.344 -8.672 -10.375 1 97 177 TYR B N 1
ATOM 4539 C CA . TYR B 1 177 ? 17.906 -8.32 -9.023 1 97 177 TYR B CA 1
ATOM 4540 C C . TYR B 1 177 ? 18.422 -9.336 -8.008 1 97 177 TYR B C 1
ATOM 4542 O O . TYR B 1 177 ? 18.062 -9.273 -6.828 1 97 177 TYR B O 1
ATOM 4550 N N . HIS B 1 178 ? 19.203 -10.367 -8.422 1 96.25 178 HIS B N 1
ATOM 4551 C CA . HIS B 1 178 ? 19.75 -11.406 -7.559 1 96.25 178 HIS B CA 1
ATOM 4552 C C . HIS B 1 178 ? 18.641 -12.172 -6.84 1 96.25 178 HIS B C 1
ATOM 4554 O O . HIS B 1 178 ? 18.719 -12.391 -5.629 1 96.25 178 HIS B O 1
ATOM 4560 N N . TYR B 1 179 ? 17.625 -12.578 -7.68 1 97.69 179 TYR B N 1
ATOM 4561 C CA . TYR B 1 179 ? 16.469 -13.211 -7.051 1 97.69 179 TYR B CA 1
ATOM 4562 C C . TYR B 1 179 ? 16.25 -14.617 -7.594 1 97.69 179 TYR B C 1
ATOM 4564 O O . TYR B 1 179 ? 15.273 -15.281 -7.25 1 97.69 179 TYR B O 1
ATOM 4572 N N . LEU B 1 180 ? 17.172 -15.133 -8.438 1 98.56 180 LEU B N 1
ATOM 4573 C CA . LEU B 1 180 ? 17.016 -16.453 -9.055 1 98.56 180 LEU B CA 1
ATOM 4574 C C . LEU B 1 180 ? 16.953 -17.547 -7.988 1 98.56 180 LEU B C 1
ATOM 4576 O O . LEU B 1 180 ? 16.078 -18.406 -8.031 1 98.56 180 LEU B O 1
ATOM 4580 N N . GLU B 1 181 ? 17.781 -17.469 -6.953 1 97.56 181 GLU B N 1
ATOM 4581 C CA . GLU B 1 181 ? 17.891 -18.5 -5.934 1 97.56 181 GLU B CA 1
ATOM 4582 C C . GLU B 1 181 ? 16.75 -18.422 -4.93 1 97.56 181 GLU B C 1
ATOM 4584 O O . GLU B 1 181 ? 16.562 -19.328 -4.113 1 97.56 181 GLU B O 1
ATOM 4589 N N . TYR B 1 182 ? 15.93 -17.406 -5.035 1 97.31 182 TYR B N 1
ATOM 4590 C CA . TYR B 1 182 ? 14.812 -17.188 -4.121 1 97.31 182 TYR B CA 1
ATOM 4591 C C . TYR B 1 182 ? 13.484 -17.328 -4.848 1 97.31 182 TYR B C 1
ATOM 4593 O O . TYR B 1 182 ? 12.453 -16.859 -4.355 1 97.31 182 TYR B O 1
ATOM 4601 N N . THR B 1 183 ? 13.547 -18 -6 1 98.69 183 THR B N 1
ATOM 4602 C CA . THR B 1 183 ? 12.344 -18.078 -6.828 1 98.69 183 THR B CA 1
ATOM 4603 C C . THR B 1 183 ? 11.961 -19.531 -7.078 1 98.69 183 THR B C 1
ATOM 4605 O O . THR B 1 183 ? 12.812 -20.359 -7.418 1 98.69 183 THR B O 1
ATOM 4608 N N . MET B 1 184 ? 10.75 -19.875 -6.754 1 98.88 184 MET B N 1
ATOM 4609 C CA . MET B 1 184 ? 10.078 -21.062 -7.277 1 98.88 184 MET B CA 1
ATOM 4610 C C . MET B 1 184 ? 9.414 -20.766 -8.617 1 98.88 184 MET B C 1
ATOM 4612 O O . MET B 1 184 ? 8.57 -19.859 -8.711 1 98.88 184 MET B O 1
ATOM 4616 N N . PHE B 1 185 ? 9.812 -21.469 -9.633 1 98.94 185 PHE B N 1
ATOM 4617 C CA . PHE B 1 185 ? 9.227 -21.266 -10.953 1 98.94 185 PHE B CA 1
ATOM 4618 C C . PHE B 1 185 ? 8.039 -22.203 -11.172 1 98.94 185 PHE B C 1
ATOM 4620 O O . PHE B 1 185 ? 8.07 -23.359 -10.758 1 98.94 185 PHE B O 1
ATOM 4627 N N . GLN B 1 186 ? 7.012 -21.703 -11.844 1 98.94 186 GLN B N 1
ATOM 4628 C CA . GLN B 1 186 ? 5.879 -22.562 -12.164 1 98.94 186 GLN B CA 1
ATOM 4629 C C . GLN B 1 186 ? 5.277 -22.188 -13.516 1 98.94 186 GLN B C 1
ATOM 4631 O O . GLN B 1 186 ? 5.457 -21.078 -14 1 98.94 186 GLN B O 1
ATOM 4636 N N . SER B 1 187 ? 4.629 -23.141 -14.117 1 98.81 187 SER B N 1
ATOM 4637 C CA . SER B 1 187 ? 3.939 -22.938 -15.391 1 98.81 187 SER B CA 1
ATOM 4638 C C . SER B 1 187 ? 2.986 -24.078 -15.695 1 98.81 187 SER B C 1
ATOM 4640 O O . SER B 1 187 ? 3.166 -25.188 -15.195 1 98.81 187 SER B O 1
ATOM 4642 N N . PHE B 1 188 ? 2.012 -23.797 -16.5 1 98.44 188 PHE B N 1
ATOM 4643 C CA . PHE B 1 188 ? 1.171 -24.844 -17.062 1 98.44 188 PHE B CA 1
ATOM 4644 C C . PHE B 1 188 ? 1.831 -25.469 -18.281 1 98.44 188 PHE B C 1
ATOM 4646 O O . PHE B 1 188 ? 1.363 -26.484 -18.797 1 98.44 188 PHE B O 1
ATOM 4653 N N . GLU B 1 189 ? 2.906 -24.891 -18.734 1 98.12 189 GLU B N 1
ATOM 4654 C CA . GLU B 1 189 ? 3.635 -25.375 -19.906 1 98.12 189 GLU B CA 1
ATOM 4655 C C . GLU B 1 189 ? 4.996 -25.938 -19.5 1 98.12 189 GLU B C 1
ATOM 4657 O O . GLU B 1 189 ? 5.883 -25.203 -19.078 1 98.12 189 GLU B O 1
ATOM 4662 N N . ILE B 1 190 ? 5.199 -27.203 -19.688 1 98 190 ILE B N 1
ATOM 4663 C CA . ILE B 1 190 ? 6.41 -27.875 -19.219 1 98 190 ILE B CA 1
ATOM 4664 C C . ILE B 1 190 ? 7.617 -27.344 -20 1 98 190 ILE B C 1
ATOM 4666 O O . ILE B 1 190 ? 8.734 -27.312 -19.469 1 98 190 ILE B O 1
ATOM 4670 N N . SER B 1 191 ? 7.414 -26.891 -21.25 1 97.94 191 SER B N 1
ATOM 4671 C CA . SER B 1 191 ? 8.508 -26.344 -22.047 1 97.94 191 SER B CA 1
ATOM 4672 C C . SER B 1 191 ? 9.102 -25.109 -21.375 1 97.94 191 SER B C 1
ATOM 4674 O O . SER B 1 191 ? 10.297 -24.828 -21.516 1 97.94 191 SER B O 1
ATOM 4676 N N . SER B 1 192 ? 8.273 -24.328 -20.672 1 98.44 192 SER B N 1
ATOM 4677 C CA . SER B 1 192 ? 8.758 -23.172 -19.938 1 98.44 192 SER B CA 1
ATOM 4678 C C . SER B 1 192 ? 9.703 -23.594 -18.812 1 98.44 192 SER B C 1
ATOM 4680 O O . SER B 1 192 ? 10.773 -23 -18.641 1 98.44 192 SER B O 1
ATOM 4682 N N . MET B 1 193 ? 9.344 -24.609 -18.078 1 98.31 193 MET B N 1
ATOM 4683 C CA . MET B 1 193 ? 10.172 -25.109 -16.984 1 98.31 193 MET B CA 1
ATOM 4684 C C . MET B 1 193 ? 11.5 -25.641 -17.516 1 98.31 193 MET B C 1
ATOM 4686 O O . MET B 1 193 ? 12.555 -25.359 -16.953 1 98.31 193 MET B O 1
ATOM 4690 N N . THR B 1 194 ? 11.445 -26.375 -18.625 1 97.88 194 THR B N 1
ATOM 4691 C CA . THR B 1 194 ? 12.648 -26.922 -19.219 1 97.88 194 THR B CA 1
ATOM 4692 C C . THR B 1 194 ? 13.57 -25.828 -19.719 1 97.88 194 THR B C 1
ATOM 4694 O O . THR B 1 194 ? 14.789 -25.891 -19.562 1 97.88 194 THR B O 1
ATOM 4697 N N . SER B 1 195 ? 12.977 -24.844 -20.328 1 98.38 195 SER B N 1
ATOM 4698 C CA . SER B 1 195 ? 13.75 -23.719 -20.844 1 98.38 195 SER B CA 1
ATOM 4699 C C . SER B 1 195 ? 14.469 -22.984 -19.719 1 98.38 195 SER B C 1
ATOM 4701 O O . SER B 1 195 ? 15.68 -22.75 -19.781 1 98.38 195 SER B O 1
ATOM 4703 N N . ILE B 1 196 ? 13.758 -22.641 -18.672 1 98.81 196 ILE B N 1
ATOM 4704 C CA . ILE B 1 196 ? 14.336 -21.922 -17.547 1 98.81 196 ILE B CA 1
ATOM 4705 C C . ILE B 1 196 ? 15.422 -22.766 -16.891 1 98.81 196 ILE B C 1
ATOM 4707 O O . ILE B 1 196 ? 16.516 -22.266 -16.594 1 98.81 196 ILE B O 1
ATOM 4711 N N . ARG B 1 197 ? 15.156 -24.031 -16.703 1 98.56 197 ARG B N 1
ATOM 4712 C CA . ARG B 1 197 ? 16.125 -24.938 -16.109 1 98.56 197 ARG B CA 1
ATOM 4713 C C . ARG B 1 197 ? 17.422 -24.984 -16.922 1 98.56 197 ARG B C 1
ATOM 4715 O O . ARG B 1 197 ? 18.516 -24.969 -16.359 1 98.56 197 ARG B O 1
ATOM 4722 N N . THR B 1 198 ? 17.281 -25.062 -18.203 1 98.31 198 THR B N 1
ATOM 4723 C CA . THR B 1 198 ? 18.438 -25.094 -19.094 1 98.31 198 THR B CA 1
ATOM 4724 C C . THR B 1 198 ? 19.281 -23.828 -18.938 1 98.31 198 THR B C 1
ATOM 4726 O O . THR B 1 198 ? 20.5 -23.906 -18.797 1 98.31 198 THR B O 1
ATOM 4729 N N . ILE B 1 199 ? 18.594 -22.703 -18.938 1 98.5 199 ILE B N 1
ATOM 4730 C CA . ILE B 1 199 ? 19.297 -21.438 -18.797 1 98.5 199 ILE B CA 1
ATOM 4731 C C . ILE B 1 199 ? 20.047 -21.391 -17.453 1 98.5 199 ILE B C 1
ATOM 4733 O O . ILE B 1 199 ? 21.219 -21.031 -17.406 1 98.5 199 ILE B O 1
ATOM 4737 N N . LEU B 1 200 ? 19.375 -21.828 -16.406 1 98.62 200 LEU B N 1
ATOM 4738 C CA . LEU B 1 200 ? 19.953 -21.734 -15.07 1 98.62 200 LEU B CA 1
ATOM 4739 C C . LEU B 1 200 ? 21.078 -22.75 -14.898 1 98.62 200 LEU B C 1
ATOM 4741 O O . LEU B 1 200 ? 22.078 -22.453 -14.242 1 98.62 200 LEU B O 1
ATOM 4745 N N . SER B 1 201 ? 20.891 -23.906 -15.453 1 97.75 201 SER B N 1
ATOM 4746 C CA . SER B 1 201 ? 21.938 -24.922 -15.398 1 97.75 201 SER B CA 1
ATOM 4747 C C . SER B 1 201 ? 23.203 -24.438 -16.094 1 97.75 201 SER B C 1
ATOM 4749 O O . SER B 1 201 ? 24.312 -24.672 -15.602 1 97.75 201 SER B O 1
ATOM 4751 N N . ASN B 1 202 ? 23.016 -23.812 -17.188 1 97.62 202 ASN B N 1
ATOM 4752 C CA . ASN B 1 202 ? 24.156 -23.266 -17.906 1 97.62 202 ASN B CA 1
ATOM 4753 C C . ASN B 1 202 ? 24.891 -22.203 -17.078 1 97.62 202 ASN B C 1
ATOM 4755 O O . ASN B 1 202 ? 26.094 -22 -17.266 1 97.62 202 ASN B O 1
ATOM 4759 N N . LYS B 1 203 ? 24.156 -21.656 -16.141 1 97.19 203 LYS B N 1
ATOM 4760 C CA . LYS B 1 203 ? 24.734 -20.609 -15.297 1 97.19 203 LYS B CA 1
ATOM 4761 C C . LYS B 1 203 ? 25.141 -21.172 -13.938 1 97.19 203 LYS B C 1
ATOM 4763 O O . LYS B 1 203 ? 25.625 -20.438 -13.07 1 97.19 203 LYS B O 1
ATOM 4768 N N . ASN B 1 204 ? 24.922 -22.422 -13.656 1 97.44 204 ASN B N 1
ATOM 4769 C CA . ASN B 1 204 ? 25.203 -23.094 -12.391 1 97.44 204 ASN B CA 1
ATOM 4770 C C . ASN B 1 204 ? 24.438 -22.453 -11.242 1 97.44 204 ASN B C 1
ATOM 4772 O O . ASN B 1 204 ? 25 -22.188 -10.18 1 97.44 204 ASN B O 1
ATOM 4776 N N . ILE B 1 205 ? 23.234 -22.078 -11.539 1 98 205 ILE B N 1
ATOM 4777 C CA . ILE B 1 205 ? 22.359 -21.484 -10.539 1 98 205 ILE B CA 1
ATOM 4778 C C . ILE B 1 205 ? 21.234 -22.469 -10.195 1 98 205 ILE B C 1
ATOM 4780 O O . ILE B 1 205 ? 20.641 -23.078 -11.086 1 98 205 ILE B O 1
ATOM 4784 N N . GLN B 1 206 ? 21 -22.672 -8.922 1 97.81 206 GLN B N 1
ATOM 4785 C CA . GLN B 1 206 ? 19.891 -23.516 -8.445 1 97.81 206 GLN B CA 1
ATOM 4786 C C . GLN B 1 206 ? 18.797 -22.656 -7.809 1 97.81 206 GLN B C 1
ATOM 4788 O O . GLN B 1 206 ? 19.016 -22.047 -6.762 1 97.81 206 GLN B O 1
ATOM 4793 N N . PRO B 1 207 ? 17.672 -22.609 -8.438 1 98.5 207 PRO B N 1
ATOM 4794 C CA . PRO B 1 207 ? 16.547 -21.906 -7.809 1 98.5 207 PRO B CA 1
ATOM 4795 C C . PRO B 1 207 ? 15.891 -22.734 -6.699 1 98.5 207 PRO B C 1
ATOM 4797 O O . PRO B 1 207 ? 16.453 -23.75 -6.273 1 98.5 207 PRO B O 1
ATOM 4800 N N . LEU B 1 208 ? 14.734 -22.25 -6.207 1 98.44 208 LEU B N 1
ATOM 4801 C CA . LEU B 1 208 ? 14.023 -23 -5.18 1 98.44 208 LEU B CA 1
ATOM 4802 C C . LEU B 1 208 ? 13.367 -24.25 -5.77 1 98.44 208 LEU B C 1
ATOM 4804 O O . LEU B 1 208 ? 13.18 -25.25 -5.07 1 98.44 208 LEU B O 1
ATOM 4808 N N . GLY B 1 209 ? 12.922 -24.188 -7.051 1 98.69 209 GLY B N 1
ATOM 4809 C CA . GLY B 1 209 ? 12.359 -25.359 -7.699 1 98.69 209 GLY B CA 1
ATOM 4810 C C . GLY B 1 209 ? 11.609 -25.031 -8.977 1 98.69 209 GLY B C 1
ATOM 4811 O O . GLY B 1 209 ? 11.609 -23.891 -9.43 1 98.69 209 GLY B O 1
ATOM 4812 N N . TYR B 1 210 ? 11.109 -26.062 -9.602 1 98.88 210 TYR B N 1
ATOM 4813 C CA . TYR B 1 210 ? 10.32 -26.047 -10.828 1 98.88 210 TYR B CA 1
ATOM 4814 C C . TYR B 1 210 ? 9.016 -26.812 -10.641 1 98.88 210 TYR B C 1
ATOM 4816 O O . TYR B 1 210 ? 9.023 -28.047 -10.492 1 98.88 210 TYR B O 1
ATOM 4824 N N . VAL B 1 211 ? 7.914 -26.047 -10.727 1 98.88 211 VAL B N 1
ATOM 4825 C CA . VAL B 1 211 ? 6.625 -26.641 -10.398 1 98.88 211 VAL B CA 1
ATOM 4826 C C . VAL B 1 211 ? 5.758 -26.719 -11.656 1 98.88 211 VAL B C 1
ATOM 4828 O O . VAL B 1 211 ? 5.574 -25.703 -12.352 1 98.88 211 VAL B O 1
ATOM 4831 N N . MET B 1 212 ? 5.289 -27.922 -11.977 1 98.81 212 MET B N 1
ATOM 4832 C CA . MET B 1 212 ? 4.328 -28.125 -13.062 1 98.81 212 MET B CA 1
ATOM 4833 C C . MET B 1 212 ? 2.9 -27.922 -12.57 1 98.81 212 MET B C 1
ATOM 4835 O O . MET B 1 212 ? 2.41 -28.672 -11.734 1 98.81 212 MET B O 1
ATOM 4839 N N . LEU B 1 213 ? 2.256 -26.906 -13.047 1 98.81 213 LEU B N 1
ATOM 4840 C CA . LEU B 1 213 ? 0.855 -26.672 -12.719 1 98.81 213 LEU B CA 1
ATOM 4841 C C . LEU B 1 213 ? -0.05 -27.641 -13.477 1 98.81 213 LEU B C 1
ATOM 4843 O O . LEU B 1 213 ? 0.236 -28 -14.625 1 98.81 213 LEU B O 1
ATOM 4847 N N . LEU B 1 214 ? -1.131 -28.094 -12.828 1 98.62 214 LEU B N 1
ATOM 4848 C CA . LEU B 1 214 ? -2.076 -29.031 -13.422 1 98.62 214 LEU B CA 1
ATOM 4849 C C . LEU B 1 214 ? -3.504 -28.5 -13.328 1 98.62 214 LEU B C 1
ATOM 4851 O O . LEU B 1 214 ? -3.877 -27.906 -12.312 1 98.62 214 LEU B O 1
ATOM 4855 N N . VAL B 1 215 ? -4.219 -28.688 -14.336 1 97 215 VAL B N 1
ATOM 4856 C CA . VAL B 1 215 ? -5.648 -28.406 -14.328 1 97 215 VAL B CA 1
ATOM 4857 C C . VAL B 1 215 ? -6.426 -29.594 -14.867 1 97 215 VAL B C 1
ATOM 4859 O O . VAL B 1 215 ? -5.934 -30.328 -15.727 1 97 215 VAL B O 1
ATOM 4862 N N . ALA B 1 216 ? -7.633 -29.766 -14.336 1 91.81 216 ALA B N 1
ATOM 4863 C CA . ALA B 1 216 ? -8.438 -30.938 -14.719 1 91.81 216 ALA B CA 1
ATOM 4864 C C . ALA B 1 216 ? -8.992 -30.766 -16.125 1 91.81 216 ALA B C 1
ATOM 4866 O O . ALA B 1 216 ? -9.406 -29.672 -16.516 1 91.81 216 ALA B O 1
ATOM 4867 N N . ASN B 1 217 ? -9.016 -31.828 -16.797 1 88.69 217 ASN B N 1
ATOM 4868 C CA . ASN B 1 217 ? -9.703 -31.938 -18.078 1 88.69 217 ASN B CA 1
ATOM 4869 C C . ASN B 1 217 ? -9.148 -30.953 -19.109 1 88.69 217 ASN B C 1
ATOM 4871 O O . ASN B 1 217 ? -9.906 -30.281 -19.797 1 88.69 217 ASN B O 1
ATOM 4875 N N . GLY B 1 218 ? -7.863 -30.812 -19.062 1 93.06 218 GLY B N 1
ATOM 4876 C CA . GLY B 1 218 ? -7.203 -29.938 -20.016 1 93.06 218 GLY B CA 1
ATOM 4877 C C . GLY B 1 218 ? -5.922 -30.516 -20.578 1 93.06 218 GLY B C 1
ATOM 4878 O O . GLY B 1 218 ? -5.453 -31.562 -20.109 1 93.06 218 GLY B O 1
ATOM 4879 N N . SER B 1 219 ? -5.449 -29.828 -21.641 1 95.88 219 SER B N 1
ATOM 4880 C CA . SER B 1 219 ? -4.191 -30.219 -22.266 1 95.88 219 SER B CA 1
ATOM 4881 C C . SER B 1 219 ? -3.199 -29.062 -22.281 1 95.88 219 SER B C 1
ATOM 4883 O O . SER B 1 219 ? -3.596 -27.906 -22.406 1 95.88 219 SER B O 1
ATOM 4885 N N . GLN B 1 220 ? -1.987 -29.422 -22.141 1 96.5 220 GLN B N 1
ATOM 4886 C CA . GLN B 1 220 ? -0.928 -28.422 -22.234 1 96.5 220 GLN B CA 1
ATOM 4887 C C . GLN B 1 220 ? -0.874 -27.797 -23.625 1 96.5 220 GLN B C 1
ATOM 4889 O O . GLN B 1 220 ? -0.998 -28.5 -24.625 1 96.5 220 GLN B O 1
ATOM 4894 N N . ILE B 1 221 ? -0.688 -26.547 -23.672 1 95.06 221 ILE B N 1
ATOM 4895 C CA . ILE B 1 221 ? -0.704 -25.812 -24.938 1 95.06 221 ILE B CA 1
ATOM 4896 C C . ILE B 1 221 ? 0.61 -26.047 -25.672 1 95.06 221 ILE B C 1
ATOM 4898 O O . ILE B 1 221 ? 0.637 -26.062 -26.906 1 95.06 221 ILE B O 1
ATOM 4902 N N . ASP B 1 222 ? 1.673 -26.25 -25.016 1 95.31 222 ASP B N 1
ATOM 4903 C CA . ASP B 1 222 ? 3.012 -26.297 -25.609 1 95.31 222 ASP B CA 1
ATOM 4904 C C . ASP B 1 222 ? 3.271 -27.641 -26.266 1 95.31 222 ASP B C 1
ATOM 4906 O O . ASP B 1 222 ? 3.984 -27.719 -27.281 1 95.31 222 ASP B O 1
ATOM 4910 N N . ASN B 1 223 ? 2.65 -28.75 -25.75 1 95 223 ASN B N 1
ATOM 4911 C CA . ASN B 1 223 ? 3.012 -30.062 -26.297 1 95 223 ASN B CA 1
ATOM 4912 C C . ASN B 1 223 ? 1.789 -30.953 -26.469 1 95 223 ASN B C 1
ATOM 4914 O O . ASN B 1 223 ? 1.901 -32.094 -26.953 1 95 223 ASN B O 1
ATOM 4918 N N . GLY B 1 224 ? 0.632 -30.531 -26.047 1 95.56 224 GLY B N 1
ATOM 4919 C CA . GLY B 1 224 ? -0.613 -31.25 -26.266 1 95.56 224 GLY B CA 1
ATOM 4920 C C . GLY B 1 224 ? -0.877 -32.344 -25.25 1 95.56 224 GLY B C 1
ATOM 4921 O O . GLY B 1 224 ? -1.919 -33 -25.281 1 95.56 224 GLY B O 1
ATOM 4922 N N . ARG B 1 225 ? -0.026 -32.531 -24.312 1 95.75 225 ARG B N 1
ATOM 4923 C CA . ARG B 1 225 ? -0.188 -33.562 -23.297 1 95.75 225 ARG B CA 1
ATOM 4924 C C . ARG B 1 225 ? -1.362 -33.25 -22.375 1 95.75 225 ARG B C 1
ATOM 4926 O O . ARG B 1 225 ? -1.538 -32.125 -21.953 1 95.75 225 ARG B O 1
ATOM 4933 N N . ASN B 1 226 ? -2.135 -34.281 -22.125 1 97.12 226 ASN B N 1
ATOM 4934 C CA . ASN B 1 226 ? -3.213 -34.125 -21.156 1 97.12 226 ASN B CA 1
ATOM 4935 C C . ASN B 1 226 ? -2.672 -34 -19.734 1 97.12 226 ASN B C 1
ATOM 4937 O O . ASN B 1 226 ? -1.81 -34.781 -19.312 1 97.12 226 ASN B O 1
ATOM 4941 N N . PHE B 1 227 ? -3.201 -33.094 -18.969 1 97.81 227 PHE B N 1
ATOM 4942 C CA . PHE B 1 227 ? -2.732 -32.875 -17.609 1 97.81 227 PHE B CA 1
ATOM 4943 C C . PHE B 1 227 ? -2.977 -34.125 -16.75 1 97.81 227 PHE B C 1
ATOM 4945 O O . PHE B 1 227 ? -2.215 -34.406 -15.82 1 97.81 227 PHE B O 1
ATOM 4952 N N . ASP B 1 228 ? -3.988 -34.938 -17.031 1 96.81 228 ASP B N 1
ATOM 4953 C CA . ASP B 1 228 ? -4.34 -36.094 -16.25 1 96.81 228 ASP B CA 1
ATOM 4954 C C . ASP B 1 228 ? -3.238 -37.156 -16.312 1 96.81 228 ASP B C 1
ATOM 4956 O O . ASP B 1 228 ? -3.164 -38.031 -15.453 1 96.81 228 ASP B O 1
ATOM 4960 N N . GLU B 1 229 ? -2.443 -37.094 -17.312 1 97.19 229 GLU B N 1
ATOM 4961 C CA . GLU B 1 229 ? -1.333 -38.031 -17.438 1 97.19 229 GLU B CA 1
ATOM 4962 C C . GLU B 1 229 ? -0.374 -37.906 -16.25 1 97.19 229 GLU B C 1
ATOM 4964 O O . GLU B 1 229 ? 0.259 -38.875 -15.844 1 97.19 229 GLU B O 1
ATOM 4969 N N . TYR B 1 230 ? -0.305 -36.75 -15.664 1 98.06 230 TYR B N 1
ATOM 4970 C CA . TYR B 1 230 ? 0.614 -36.5 -14.562 1 98.06 230 TYR B CA 1
ATOM 4971 C C . TYR B 1 230 ? 0.086 -37.094 -13.266 1 98.06 230 TYR B C 1
ATOM 4973 O O . TYR B 1 230 ? 0.79 -37.125 -12.25 1 98.06 230 TYR B O 1
ATOM 4981 N N . LEU B 1 231 ? -1.14 -37.656 -13.305 1 97.88 231 LEU B N 1
ATOM 4982 C CA . LEU B 1 231 ? -1.719 -38.281 -12.125 1 97.88 231 LEU B CA 1
ATOM 4983 C C . LEU B 1 231 ? -1.327 -39.75 -12.055 1 97.88 231 LEU B C 1
ATOM 4985 O O . LEU B 1 231 ? -1.606 -40.438 -11.062 1 97.88 231 LEU B O 1
ATOM 4989 N N . THR B 1 232 ? -0.597 -40.219 -13.078 1 97.88 232 THR B N 1
ATOM 4990 C CA . THR B 1 232 ? -0.095 -41.594 -13.109 1 97.88 232 THR B CA 1
ATOM 4991 C C . THR B 1 232 ? 1.369 -41.625 -12.68 1 97.88 232 THR B C 1
ATOM 4993 O O . THR B 1 232 ? 2.068 -40.625 -12.727 1 97.88 232 THR B O 1
ATOM 4996 N N . GLU B 1 233 ? 1.819 -42.781 -12.266 1 97.88 233 GLU B N 1
ATOM 4997 C CA . GLU B 1 233 ? 3.221 -42.969 -11.898 1 97.88 233 GLU B CA 1
ATOM 4998 C C . GLU B 1 233 ? 4.145 -42.625 -13.07 1 97.88 233 GLU B C 1
ATOM 5000 O O . GLU B 1 233 ? 5.172 -41.969 -12.891 1 97.88 233 GLU B O 1
ATOM 5005 N N . GLU B 1 234 ? 3.75 -43.094 -14.227 1 97.88 234 GLU B N 1
ATOM 5006 C CA . GLU B 1 234 ? 4.551 -42.812 -15.422 1 97.88 234 GLU B CA 1
ATOM 5007 C C . GLU B 1 234 ? 4.625 -41.312 -15.703 1 97.88 234 GLU B C 1
ATOM 5009 O O . GLU B 1 234 ? 5.68 -40.812 -16.078 1 97.88 234 GLU B O 1
ATOM 5014 N N . GLY B 1 235 ? 3.471 -40.656 -15.578 1 97.94 235 GLY B N 1
ATOM 5015 C CA . GLY B 1 235 ? 3.441 -39.219 -15.773 1 97.94 235 GLY B CA 1
ATOM 5016 C C . GLY B 1 235 ? 4.309 -38.469 -14.789 1 97.94 235 GLY B C 1
ATOM 5017 O O . GLY B 1 235 ? 5 -37.5 -15.164 1 97.94 235 GLY B O 1
ATOM 5018 N N . ILE B 1 236 ? 4.285 -38.844 -13.516 1 98.62 236 ILE B N 1
ATOM 5019 C CA . ILE B 1 236 ? 5.125 -38.25 -12.484 1 98.62 236 ILE B CA 1
ATOM 5020 C C . ILE B 1 236 ? 6.598 -38.438 -12.836 1 98.62 236 ILE B C 1
ATOM 5022 O O . ILE B 1 236 ? 7.3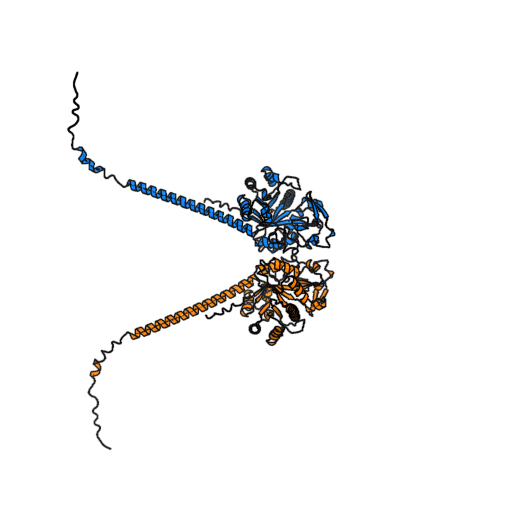91 -37.5 -12.773 1 98.62 236 ILE B O 1
ATOM 5026 N N . ASP B 1 237 ? 6.934 -39.656 -13.273 1 98.5 237 ASP B N 1
ATOM 5027 C CA . ASP B 1 237 ? 8.312 -39.969 -13.617 1 98.5 237 ASP B CA 1
ATOM 5028 C C . ASP B 1 237 ? 8.789 -39.156 -14.82 1 98.5 237 ASP B C 1
ATOM 5030 O O . ASP B 1 237 ? 9.93 -38.688 -14.859 1 98.5 237 ASP B O 1
ATOM 5034 N N . THR B 1 238 ? 7.91 -39.062 -15.773 1 97.38 238 THR B N 1
ATOM 5035 C CA . THR B 1 238 ? 8.234 -38.25 -16.953 1 97.38 238 THR B CA 1
ATOM 5036 C C . THR B 1 238 ? 8.523 -36.812 -16.547 1 97.38 238 THR B C 1
ATOM 5038 O O . THR B 1 238 ? 9.5 -36.219 -17.016 1 97.38 238 THR B O 1
ATOM 5041 N N . ALA B 1 239 ? 7.699 -36.219 -15.719 1 98.06 239 ALA B N 1
ATOM 5042 C CA . ALA B 1 239 ? 7.902 -34.844 -15.242 1 98.06 239 ALA B CA 1
ATOM 5043 C C . ALA B 1 239 ? 9.211 -34.719 -14.469 1 98.06 239 ALA B C 1
ATOM 5045 O O . ALA B 1 239 ? 9.977 -33.781 -14.68 1 98.06 239 ALA B O 1
ATOM 5046 N N . LYS B 1 240 ? 9.461 -35.656 -13.57 1 98.25 240 LYS B N 1
ATOM 5047 C CA . LYS B 1 240 ? 10.695 -35.625 -12.789 1 98.25 240 LYS B CA 1
ATOM 5048 C C . LYS B 1 240 ? 11.922 -35.688 -13.695 1 98.25 240 LYS B C 1
ATOM 5050 O O . LYS B 1 240 ? 12.898 -34.969 -13.469 1 98.25 240 LYS B O 1
ATOM 5055 N N . SER B 1 241 ? 11.867 -36.531 -14.727 1 97.19 241 SER B N 1
ATOM 5056 C CA . SER B 1 241 ? 12.969 -36.656 -15.672 1 97.19 241 SER B CA 1
ATOM 5057 C C . SER B 1 241 ? 13.211 -35.375 -16.438 1 97.19 241 SER B C 1
ATOM 5059 O O . SER B 1 241 ? 14.336 -35.062 -16.844 1 97.19 241 SER B O 1
ATOM 5061 N N . ALA B 1 242 ? 12.156 -34.625 -16.531 1 96.38 242 ALA B N 1
ATOM 5062 C CA . ALA B 1 242 ? 12.258 -33.344 -17.234 1 96.38 242 ALA B CA 1
ATOM 5063 C C . ALA B 1 242 ? 12.758 -32.25 -16.281 1 96.38 242 ALA B C 1
ATOM 5065 O O . ALA B 1 242 ? 12.93 -31.109 -16.688 1 96.38 242 ALA B O 1
ATOM 5066 N N . GLY B 1 243 ? 12.977 -32.562 -15.016 1 97.12 243 GLY B N 1
ATOM 5067 C CA . GLY B 1 243 ? 13.57 -31.641 -14.07 1 97.12 243 GLY B CA 1
ATOM 5068 C C . GLY B 1 243 ? 12.555 -31 -13.148 1 97.12 243 GLY B C 1
ATOM 5069 O O . GLY B 1 243 ? 12.898 -30.109 -12.359 1 97.12 243 GLY B O 1
ATOM 5070 N N . ILE B 1 244 ? 11.336 -31.406 -13.219 1 98.5 244 ILE B N 1
ATOM 5071 C C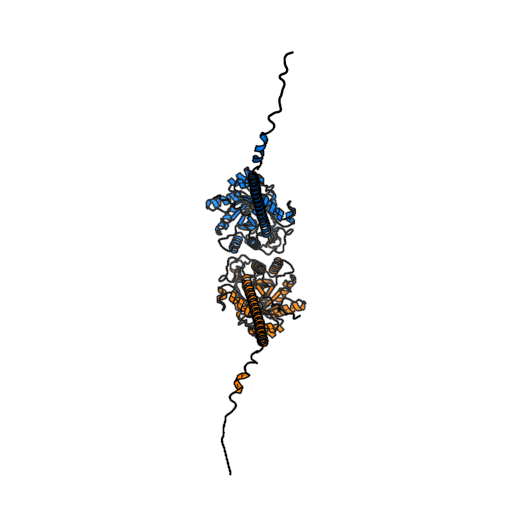A . ILE B 1 244 ? 10.289 -30.891 -12.336 1 98.5 244 ILE B CA 1
ATOM 5072 C C . ILE B 1 244 ? 10.562 -31.328 -10.898 1 98.5 244 ILE B C 1
ATOM 5074 O O . ILE B 1 244 ? 10.945 -32.469 -10.656 1 98.5 244 ILE B O 1
ATOM 5078 N N . THR B 1 245 ? 10.375 -30.359 -9.93 1 98.75 245 THR B N 1
ATOM 5079 C CA . THR B 1 245 ? 10.664 -30.656 -8.531 1 98.75 245 THR B CA 1
ATOM 5080 C C . THR B 1 245 ? 9.383 -30.641 -7.703 1 98.75 245 THR B C 1
ATOM 5082 O O . THR B 1 245 ? 9.422 -30.875 -6.492 1 98.75 245 THR B O 1
ATOM 5085 N N . GLY B 1 246 ? 8.234 -30.359 -8.32 1 98.75 246 GLY B N 1
ATOM 5086 C CA . GLY B 1 246 ? 6.957 -30.359 -7.637 1 98.75 246 GLY B CA 1
ATOM 5087 C C . GLY B 1 246 ? 5.777 -30.156 -8.562 1 98.75 246 GLY B C 1
ATOM 5088 O O . GLY B 1 246 ? 5.961 -29.891 -9.758 1 98.75 246 GLY B O 1
ATOM 5089 N N . PHE B 1 247 ? 4.609 -30.344 -8.062 1 98.88 247 PHE B N 1
ATOM 5090 C CA . PHE B 1 247 ? 3.373 -30.141 -8.805 1 98.88 247 PHE B CA 1
ATOM 5091 C C . PHE B 1 247 ? 2.48 -29.125 -8.109 1 98.88 247 PHE B C 1
ATOM 5093 O O . PHE B 1 247 ? 2.424 -29.078 -6.883 1 98.88 247 PHE B O 1
ATOM 5100 N N . GLY B 1 248 ? 1.839 -28.281 -8.898 1 98.88 248 GLY B N 1
ATOM 5101 C CA . GLY B 1 248 ? 0.758 -27.406 -8.461 1 98.88 248 GLY B CA 1
ATOM 5102 C C . GLY B 1 248 ? -0.578 -27.75 -9.094 1 98.88 248 GLY B C 1
ATOM 5103 O O . GLY B 1 248 ? -0.984 -27.141 -10.078 1 98.88 248 GLY B O 1
ATOM 5104 N N . PRO B 1 249 ? -1.3 -28.719 -8.57 1 98.81 249 PRO B N 1
ATOM 5105 C CA . PRO B 1 249 ? -2.578 -29.156 -9.133 1 98.81 249 PRO B CA 1
ATOM 5106 C C . PRO B 1 249 ? -3.758 -28.312 -8.648 1 98.81 249 PRO B C 1
ATOM 5108 O O . PRO B 1 249 ? -3.715 -27.766 -7.547 1 98.81 249 PRO B O 1
ATOM 5111 N N . ALA B 1 250 ? -4.812 -28.234 -9.523 1 98.38 250 ALA B N 1
ATOM 5112 C CA . ALA B 1 250 ? -6.098 -27.844 -8.945 1 98.38 250 ALA B CA 1
ATOM 5113 C C . ALA B 1 250 ? -6.457 -28.734 -7.758 1 98.38 250 ALA B C 1
ATOM 5115 O O . ALA B 1 250 ? -6.238 -29.953 -7.793 1 98.38 250 ALA B O 1
ATOM 5116 N N . TRP B 1 251 ? -7.02 -28.094 -6.758 1 98.06 251 TRP B N 1
ATOM 5117 C CA . TRP B 1 251 ? -7.246 -28.828 -5.508 1 98.06 251 TRP B CA 1
ATOM 5118 C C . TRP B 1 251 ? -8.086 -30.078 -5.746 1 98.06 251 TRP B C 1
ATOM 5120 O O . TRP B 1 251 ? -7.883 -31.094 -5.086 1 98.06 251 TRP B O 1
ATOM 5130 N N . LYS B 1 252 ? -8.961 -30.078 -6.684 1 96.94 252 LYS B N 1
ATOM 5131 C CA . LYS B 1 252 ? -9.914 -31.156 -6.914 1 96.94 252 LYS B CA 1
ATOM 5132 C C . LYS B 1 252 ? -9.227 -32.375 -7.512 1 96.94 252 LYS B C 1
ATOM 5134 O O . LYS B 1 252 ? -9.797 -33.469 -7.516 1 96.94 252 LYS B O 1
ATOM 5139 N N . MET B 1 253 ? -7.969 -32.219 -7.961 1 97.88 253 MET B N 1
ATOM 5140 C CA . MET B 1 253 ? -7.242 -33.312 -8.617 1 97.88 253 MET B CA 1
ATOM 5141 C C . MET B 1 253 ? -6.469 -34.125 -7.594 1 97.88 253 MET B C 1
ATOM 5143 O O . MET B 1 253 ? -5.949 -35.188 -7.918 1 97.88 253 MET B O 1
ATOM 5147 N N . VAL B 1 254 ? -6.402 -33.719 -6.379 1 98.38 254 VAL B N 1
ATOM 5148 C CA . VAL B 1 254 ? -5.48 -34.281 -5.402 1 98.38 254 VAL B CA 1
ATOM 5149 C C . VAL B 1 254 ? -6.145 -35.469 -4.691 1 98.38 254 VAL B C 1
ATOM 5151 O O . VAL B 1 254 ? -7.258 -35.344 -4.18 1 98.38 254 VAL B O 1
ATOM 5154 N N . THR B 1 255 ? -5.492 -36.625 -4.68 1 98.25 255 THR B N 1
ATOM 5155 C CA . THR B 1 255 ? -5.906 -37.812 -3.922 1 98.25 255 THR B CA 1
ATOM 5156 C C . THR B 1 255 ? -4.758 -38.312 -3.055 1 98.25 255 THR B C 1
ATOM 5158 O O . THR B 1 255 ? -3.59 -38.031 -3.336 1 98.25 255 THR B O 1
ATOM 5161 N N . LYS B 1 256 ? -5.117 -39 -2.049 1 97.88 256 LYS B N 1
ATOM 5162 C CA . LYS B 1 256 ? -4.109 -39.5 -1.124 1 97.88 256 LYS B CA 1
ATOM 5163 C C . LYS B 1 256 ? -3.129 -40.438 -1.834 1 97.88 256 LYS B C 1
ATOM 5165 O O . LYS B 1 256 ? -1.914 -40.281 -1.685 1 97.88 256 LYS B O 1
ATOM 5170 N N . PRO B 1 257 ? -3.621 -41.375 -2.65 1 98.31 257 PRO B N 1
ATOM 5171 C CA . PRO B 1 257 ? -2.668 -42.25 -3.35 1 98.31 257 PRO B CA 1
ATOM 5172 C C . PRO B 1 257 ? -1.733 -41.469 -4.273 1 98.31 257 PRO B C 1
ATOM 5174 O O . PRO B 1 257 ? -0.551 -41.781 -4.387 1 98.31 257 PRO B O 1
ATOM 5177 N N . TRP B 1 258 ? -2.258 -40.469 -4.949 1 98.62 258 TRP B N 1
ATOM 5178 C CA . TRP B 1 258 ? -1.42 -39.656 -5.832 1 98.62 258 TRP B CA 1
ATOM 5179 C C . TRP B 1 258 ? -0.36 -38.906 -5.035 1 98.62 258 TRP B C 1
ATOM 5181 O O . TRP B 1 258 ? 0.804 -38.844 -5.438 1 98.62 258 TRP B O 1
ATOM 5191 N N . VAL B 1 259 ? -0.716 -38.344 -3.887 1 98.69 259 VAL B N 1
ATOM 5192 C CA . VAL B 1 259 ? 0.211 -37.625 -3.008 1 98.69 259 VAL B CA 1
ATOM 5193 C C . VAL B 1 259 ? 1.35 -38.562 -2.602 1 98.69 259 VAL B C 1
ATOM 5195 O O . VAL B 1 259 ? 2.521 -38.188 -2.664 1 98.69 259 VAL B O 1
ATOM 5198 N N . GLU B 1 260 ? 1.02 -39.75 -2.223 1 98.12 260 GLU B N 1
ATOM 5199 C CA . GLU B 1 260 ? 2.02 -40.719 -1.821 1 98.12 260 GLU B CA 1
ATOM 5200 C C . GLU B 1 260 ? 2.975 -41.031 -2.969 1 98.12 260 GLU B C 1
ATOM 5202 O O . GLU B 1 260 ? 4.188 -41.156 -2.762 1 98.12 260 GLU B O 1
ATOM 5207 N N . SER B 1 261 ? 2.406 -41.219 -4.137 1 98.56 261 SER B N 1
ATOM 5208 C CA . SER B 1 261 ? 3.221 -41.531 -5.309 1 98.56 261 SER B CA 1
ATOM 5209 C C . SER B 1 261 ? 4.203 -40.406 -5.605 1 98.56 261 SER B C 1
ATOM 5211 O O . SER B 1 261 ? 5.352 -40.656 -5.969 1 98.56 261 SER B O 1
ATOM 5213 N N . VAL B 1 262 ? 3.787 -39.125 -5.496 1 98.75 262 VAL B N 1
ATOM 5214 C CA . VAL B 1 262 ? 4.621 -37.969 -5.742 1 98.75 262 VAL B CA 1
ATOM 5215 C C . VAL B 1 262 ? 5.723 -37.875 -4.688 1 98.75 262 VAL B C 1
ATOM 5217 O O . VAL B 1 262 ? 6.895 -37.688 -5.016 1 98.75 262 VAL B O 1
ATOM 5220 N N . HIS B 1 263 ? 5.363 -38.125 -3.41 1 98.44 263 HIS B N 1
ATOM 5221 C CA . HIS B 1 263 ? 6.305 -38.031 -2.299 1 98.44 263 HIS B CA 1
ATOM 5222 C C . HIS B 1 263 ? 7.363 -39.125 -2.393 1 98.44 263 HIS B C 1
ATOM 5224 O O . HIS B 1 263 ? 8.523 -38.906 -2.027 1 98.44 263 HIS B O 1
ATOM 5230 N N . LYS B 1 264 ? 6.953 -40.281 -2.834 1 97.94 264 LYS B N 1
ATOM 5231 C CA . LYS B 1 264 ? 7.898 -41.375 -3.018 1 97.94 264 LYS B CA 1
ATOM 5232 C C . LYS B 1 264 ? 9.039 -40.969 -3.949 1 97.94 264 LYS B C 1
ATOM 5234 O O . LYS B 1 264 ? 10.141 -41.5 -3.861 1 97.94 264 LYS B O 1
ATOM 5239 N N . ARG B 1 265 ? 8.789 -40.094 -4.738 1 98.25 265 ARG B N 1
ATOM 5240 C CA . ARG B 1 265 ? 9.773 -39.594 -5.711 1 98.25 265 ARG B CA 1
ATOM 5241 C C . ARG B 1 265 ? 10.445 -38.312 -5.223 1 98.25 265 ARG B C 1
ATOM 5243 O O . ARG B 1 265 ? 11.156 -37.656 -5.98 1 98.25 265 ARG B O 1
ATOM 5250 N N . ASN B 1 266 ? 10.172 -37.875 -4.008 1 97.81 266 ASN B N 1
ATOM 5251 C CA . ASN B 1 266 ? 10.758 -36.719 -3.352 1 97.81 266 ASN B CA 1
ATOM 5252 C C . ASN B 1 266 ? 10.359 -35.406 -4.062 1 97.81 266 ASN B C 1
ATOM 5254 O O . ASN B 1 266 ? 11.195 -34.531 -4.246 1 97.81 266 ASN B O 1
ATOM 5258 N N . LEU B 1 267 ? 9.203 -35.375 -4.582 1 98.69 267 LEU B N 1
ATOM 5259 C CA . LEU B 1 267 ? 8.609 -34.188 -5.16 1 98.69 267 LEU B CA 1
ATOM 5260 C C . LEU B 1 267 ? 7.59 -33.562 -4.207 1 98.69 267 LEU B C 1
ATOM 5262 O O . LEU B 1 267 ? 7.008 -34.25 -3.379 1 98.69 267 LEU B O 1
ATOM 5266 N N . ILE B 1 268 ? 7.395 -32.219 -4.297 1 98.56 268 ILE B N 1
ATOM 5267 C CA . ILE B 1 268 ? 6.461 -31.531 -3.408 1 98.56 268 ILE B CA 1
ATOM 5268 C C . ILE B 1 268 ? 5.148 -31.266 -4.145 1 98.56 268 ILE B C 1
ATOM 5270 O O . ILE B 1 268 ? 5.094 -31.344 -5.371 1 98.56 268 ILE B O 1
ATOM 5274 N N . ILE B 1 269 ? 4.078 -31 -3.406 1 98.88 269 ILE B N 1
ATOM 5275 C CA . ILE B 1 269 ? 2.752 -30.719 -3.951 1 98.88 269 ILE B CA 1
ATOM 5276 C C . ILE B 1 269 ? 2.186 -29.453 -3.314 1 98.88 269 ILE B C 1
ATOM 5278 O O . ILE B 1 269 ? 2.039 -29.375 -2.092 1 98.88 269 ILE B O 1
ATOM 5282 N N . HIS B 1 270 ? 1.875 -28.453 -4.125 1 98.88 270 HIS B N 1
ATOM 5283 C CA . HIS B 1 270 ? 1.232 -27.219 -3.725 1 98.88 270 HIS B CA 1
ATOM 5284 C C . HIS B 1 270 ? -0.041 -26.969 -4.527 1 98.88 270 HIS B C 1
ATOM 5286 O O . HIS B 1 270 ? -0.007 -26.297 -5.562 1 98.88 270 HIS B O 1
ATOM 5292 N N . PRO B 1 271 ? -1.223 -27.438 -4.051 1 98.88 271 PRO B N 1
ATOM 5293 C CA . PRO B 1 271 ? -2.465 -27.281 -4.809 1 98.88 271 PRO B CA 1
ATOM 5294 C C . PRO B 1 271 ? -3.025 -25.859 -4.738 1 98.88 271 PRO B C 1
ATOM 5296 O O . PRO B 1 271 ? -2.816 -25.156 -3.742 1 98.88 271 PRO B O 1
ATOM 5299 N N . TYR B 1 272 ? -3.688 -25.453 -5.773 1 98.62 272 TYR B N 1
ATOM 5300 C CA . TYR B 1 272 ? -4.414 -24.188 -5.875 1 98.62 272 TYR B CA 1
ATOM 5301 C C . TYR B 1 272 ? -5.895 -24.438 -6.152 1 98.62 272 TYR B C 1
ATOM 5303 O O . TYR B 1 272 ? -6.277 -25.531 -6.594 1 98.62 272 TYR B O 1
ATOM 5311 N N . THR B 1 273 ? -6.801 -23.531 -5.98 1 97.56 273 THR B N 1
ATOM 5312 C CA . THR B 1 273 ? -6.656 -22.328 -5.156 1 97.56 273 THR B CA 1
ATOM 5313 C C . THR B 1 273 ? -7.617 -22.375 -3.971 1 97.56 273 THR B C 1
ATOM 5315 O O . THR B 1 273 ? -8.789 -22.734 -4.125 1 97.56 273 THR B O 1
ATOM 5318 N N . TYR B 1 274 ? -7.191 -22.109 -2.861 1 98.75 274 TYR B N 1
ATOM 5319 C CA . TYR B 1 274 ? -8.031 -22.109 -1.666 1 98.75 274 TYR B CA 1
ATOM 5320 C C . TYR B 1 274 ? -8.539 -20.703 -1.355 1 98.75 274 TYR B C 1
ATOM 5322 O O . TYR B 1 274 ? -7.766 -19.828 -0.96 1 98.75 274 TYR B O 1
ATOM 5330 N N . ARG B 1 275 ? -9.859 -20.547 -1.499 1 98.44 275 ARG B N 1
ATOM 5331 C CA . ARG B 1 275 ? -10.539 -19.266 -1.348 1 98.44 275 ARG B CA 1
ATOM 5332 C C . ARG B 1 275 ? -11.578 -19.328 -0.234 1 98.44 275 ARG B C 1
ATOM 5334 O O . ARG B 1 275 ? -12.336 -20.297 -0.135 1 98.44 275 ARG B O 1
ATOM 5341 N N . PRO B 1 276 ? -11.633 -18.281 0.6 1 97.94 276 PRO B N 1
ATOM 5342 C CA . PRO B 1 276 ? -12.453 -18.359 1.815 1 97.94 276 PRO B CA 1
ATOM 5343 C C . PRO B 1 276 ? -13.906 -17.969 1.574 1 97.94 276 PRO B C 1
ATOM 5345 O O . PRO B 1 276 ? -14.781 -18.312 2.375 1 97.94 276 PRO B O 1
ATOM 5348 N N . GLU B 1 277 ? -14.211 -17.203 0.511 1 97.94 277 GLU B N 1
ATOM 5349 C CA . GLU B 1 277 ? -15.539 -16.609 0.351 1 97.94 277 GLU B CA 1
ATOM 5350 C C . GLU B 1 277 ? -16.594 -17.688 0.057 1 97.94 277 GLU B C 1
ATOM 5352 O O . GLU B 1 277 ? -16.328 -18.641 -0.688 1 97.94 277 GLU B O 1
ATOM 5357 N N . GLU B 1 278 ? -17.781 -17.469 0.549 1 97.38 278 GLU B N 1
ATOM 5358 C CA . GLU B 1 278 ? -18.906 -18.391 0.357 1 97.38 278 GLU B CA 1
ATOM 5359 C C . GLU B 1 278 ? -19.156 -18.656 -1.125 1 97.38 278 GLU B C 1
ATOM 5361 O O . GLU B 1 278 ? -19.484 -19.781 -1.519 1 97.38 278 GLU B O 1
ATOM 5366 N N . TYR B 1 279 ? -18.969 -17.641 -1.87 1 97.5 279 TYR B N 1
ATOM 5367 C CA . TYR B 1 279 ? -19.172 -17.734 -3.311 1 97.5 279 TYR B CA 1
ATOM 5368 C C . TYR B 1 279 ? -18.359 -18.859 -3.91 1 97.5 279 TYR B C 1
ATOM 5370 O O . TYR B 1 279 ? -18.844 -19.625 -4.734 1 97.5 279 TYR B O 1
ATOM 5378 N N . PHE B 1 280 ? -17.125 -18.969 -3.514 1 97.81 280 PHE B N 1
ATOM 5379 C CA . PHE B 1 280 ? -16.219 -19.984 -4.047 1 97.81 280 PHE B CA 1
ATOM 5380 C C . PHE B 1 280 ? -16.422 -21.328 -3.332 1 97.81 280 PHE B C 1
ATOM 5382 O O . PHE B 1 280 ? -16.328 -22.391 -3.949 1 97.81 280 PHE B O 1
ATOM 5389 N N . LEU B 1 281 ? -16.688 -21.297 -2.033 1 97.81 281 LEU B N 1
ATOM 5390 C CA . LEU B 1 281 ? -16.859 -22.516 -1.247 1 97.81 281 LEU B CA 1
ATOM 5391 C C . LEU B 1 281 ? -18.031 -23.328 -1.771 1 97.81 281 LEU B C 1
ATOM 5393 O O . LEU B 1 281 ? -18.016 -24.562 -1.724 1 97.81 281 LEU B O 1
ATOM 5397 N N . LYS B 1 282 ? -19.031 -22.641 -2.297 1 97.81 282 LYS B N 1
ATOM 5398 C CA . LYS B 1 282 ? -20.219 -23.312 -2.822 1 97.81 282 LYS B CA 1
ATOM 5399 C C . LYS B 1 282 ? -19.859 -24.188 -4.023 1 97.81 282 LYS B C 1
ATOM 5401 O O . LYS B 1 282 ? -20.609 -25.094 -4.391 1 97.81 282 LYS B O 1
ATOM 5406 N N . GLN B 1 283 ? -18.719 -23.922 -4.578 1 96.31 283 GLN B N 1
ATOM 5407 C CA . GLN B 1 283 ? -18.25 -24.688 -5.723 1 96.31 283 GLN B CA 1
ATOM 5408 C C . GLN B 1 283 ? -17.359 -25.859 -5.281 1 96.31 283 GLN B C 1
ATOM 5410 O O . GLN B 1 283 ? -16.797 -26.547 -6.117 1 96.31 283 GLN B O 1
ATOM 5415 N N . THR B 1 284 ? -17.203 -26.062 -4.016 1 97.38 284 THR B N 1
ATOM 5416 C CA . THR B 1 284 ? -16.438 -27.156 -3.408 1 97.38 284 THR B CA 1
ATOM 5417 C C . THR B 1 284 ? -17.359 -28.062 -2.59 1 97.38 284 THR B C 1
ATOM 5419 O O . THR B 1 284 ? -18.516 -27.734 -2.355 1 97.38 284 THR B O 1
ATOM 5422 N N . PRO B 1 285 ? -16.891 -29.234 -2.184 1 97.62 285 PRO B N 1
ATOM 5423 C CA . PRO B 1 285 ? -17.688 -30.109 -1.319 1 97.62 285 PRO B CA 1
ATOM 5424 C C . PRO B 1 285 ? -17.625 -29.703 0.151 1 97.62 285 PRO B C 1
ATOM 5426 O O . PRO B 1 285 ? -18.172 -30.391 1.012 1 97.62 285 PRO B O 1
ATOM 5429 N N . TYR B 1 286 ? -16.984 -28.578 0.445 1 97.62 286 TYR B N 1
ATOM 5430 C CA . TYR B 1 286 ? -16.75 -28.219 1.837 1 97.62 286 TYR B CA 1
ATOM 5431 C C . TYR B 1 286 ? -17.672 -27.094 2.27 1 97.62 286 TYR B C 1
ATOM 5433 O O . TYR B 1 286 ? -17.953 -26.172 1.495 1 97.62 286 TYR B O 1
ATOM 5441 N N . THR B 1 287 ? -18.062 -27.109 3.545 1 96.25 287 THR B N 1
ATOM 5442 C CA . THR B 1 287 ? -19.016 -26.125 4.078 1 96.25 287 THR B CA 1
ATOM 5443 C C . THR B 1 287 ? -18.266 -24.906 4.621 1 96.25 287 THR B C 1
ATOM 5445 O O . THR B 1 287 ? -18.766 -23.781 4.535 1 96.25 287 THR B O 1
ATOM 5448 N N . THR B 1 288 ? -17.109 -25.141 5.207 1 98.06 288 THR B N 1
ATOM 5449 C CA . THR B 1 288 ? -16.344 -24.047 5.785 1 98.06 288 THR B CA 1
ATOM 5450 C C . THR B 1 288 ? -14.938 -24 5.18 1 98.06 288 THR B C 1
ATOM 5452 O O . THR B 1 288 ? -14.438 -25.016 4.676 1 98.06 288 THR B O 1
ATOM 5455 N N . PHE B 1 289 ? -14.383 -22.859 5.254 1 98.62 289 PHE B N 1
ATOM 5456 C CA . PHE B 1 289 ? -13 -22.703 4.805 1 98.62 289 PHE B CA 1
ATOM 5457 C C . PHE B 1 289 ? -12.062 -23.562 5.645 1 98.62 289 PHE B C 1
ATOM 5459 O O . PHE B 1 289 ? -11.086 -24.125 5.125 1 98.62 289 PHE B O 1
ATOM 5466 N N . SER B 1 290 ? -12.344 -23.672 6.926 1 98.12 290 SER B N 1
ATOM 5467 C CA . SER B 1 290 ? -11.578 -24.531 7.82 1 98.12 290 SER B CA 1
ATOM 5468 C C . SER B 1 290 ? -11.562 -25.969 7.324 1 98.12 290 SER B C 1
ATOM 5470 O O . SER B 1 290 ? -10.508 -26.594 7.238 1 98.12 290 SER B O 1
ATOM 5472 N N . ASP B 1 291 ? -12.734 -26.484 6.922 1 98.12 291 ASP B N 1
ATOM 5473 C CA . ASP B 1 291 ? -12.82 -27.844 6.41 1 98.12 291 ASP B CA 1
ATOM 5474 C C . ASP B 1 291 ? -12.047 -27.984 5.105 1 98.12 291 ASP B C 1
ATOM 5476 O O . ASP B 1 291 ? -11.43 -29.031 4.855 1 98.12 291 ASP B O 1
ATOM 5480 N N . PHE B 1 292 ? -12.117 -27 4.352 1 98.69 292 PHE B N 1
ATOM 5481 C CA . PHE B 1 292 ? -11.438 -27 3.066 1 98.69 292 PHE B CA 1
ATOM 5482 C C . PHE B 1 292 ? -9.922 -27.094 3.256 1 98.69 292 PHE B C 1
ATOM 5484 O O . PHE B 1 292 ? -9.266 -27.938 2.656 1 98.69 292 PHE B O 1
ATOM 5491 N N . ILE B 1 293 ? -9.367 -26.266 4.148 1 98.69 293 ILE B N 1
ATOM 5492 C CA . ILE B 1 293 ? -7.934 -26.266 4.43 1 98.69 293 ILE B CA 1
ATOM 5493 C C . ILE B 1 293 ? -7.539 -27.578 5.113 1 98.69 293 ILE B C 1
ATOM 5495 O O . ILE B 1 293 ? -6.52 -28.172 4.77 1 98.69 293 ILE B O 1
ATOM 5499 N N . LYS B 1 294 ? -8.328 -28.047 6.062 1 97.44 294 LYS B N 1
ATOM 5500 C CA . LYS B 1 294 ? -8.039 -29.281 6.773 1 97.44 294 LYS B CA 1
ATOM 5501 C C . LYS B 1 294 ? -7.977 -30.469 5.809 1 97.44 294 LYS B C 1
ATOM 5503 O O . LYS B 1 294 ? -7.176 -31.391 6 1 97.44 294 LYS B O 1
ATOM 5508 N N . SER B 1 295 ? -8.836 -30.453 4.82 1 97.75 295 SER B N 1
ATOM 5509 C CA . SER B 1 295 ? -8.797 -31.516 3.824 1 97.75 295 SER B CA 1
ATOM 5510 C C . SER B 1 295 ? -7.438 -31.594 3.145 1 97.75 295 SER B C 1
ATOM 5512 O O . SER B 1 295 ? -6.934 -32.688 2.861 1 97.75 295 SER B O 1
ATOM 5514 N N . ALA B 1 296 ? -6.84 -30.438 2.797 1 98.44 296 ALA B N 1
ATOM 5515 C CA . ALA B 1 296 ? -5.504 -30.406 2.205 1 98.44 296 ALA B CA 1
ATOM 5516 C C . ALA B 1 296 ? -4.465 -30.984 3.162 1 98.44 296 ALA B C 1
ATOM 5518 O O . ALA B 1 296 ? -3.592 -31.75 2.752 1 98.44 296 ALA B O 1
ATOM 5519 N N . LEU B 1 297 ? -4.562 -30.609 4.434 1 97.19 297 LEU B N 1
ATOM 5520 C CA . LEU B 1 297 ? -3.656 -31.109 5.461 1 97.19 297 LEU B CA 1
ATOM 5521 C C . LEU B 1 297 ? -3.764 -32.625 5.582 1 97.19 297 LEU B C 1
ATOM 5523 O O . LEU B 1 297 ? -2.748 -33.312 5.652 1 97.19 297 LEU B O 1
ATOM 5527 N N . GLU B 1 298 ? -4.949 -33.125 5.566 1 96.38 298 GLU B N 1
ATOM 5528 C CA . GLU B 1 298 ? -5.203 -34.562 5.719 1 96.38 298 GLU B CA 1
ATOM 5529 C C . GLU B 1 298 ? -4.699 -35.344 4.512 1 96.38 298 GLU B C 1
ATOM 5531 O O . GLU B 1 298 ? -4.25 -36.469 4.648 1 96.38 298 GLU B O 1
ATOM 5536 N N . LEU B 1 299 ? -4.793 -34.75 3.369 1 97.62 299 LEU B N 1
ATOM 5537 C CA . LEU B 1 299 ? -4.297 -35.375 2.15 1 97.62 299 LEU B CA 1
ATOM 5538 C C . LEU B 1 299 ? -2.773 -35.469 2.166 1 97.62 299 LEU B C 1
ATOM 5540 O O . LEU B 1 299 ? -2.182 -36.25 1.425 1 97.62 299 LEU B O 1
ATOM 5544 N N . GLY B 1 300 ? -2.139 -34.594 2.945 1 97.19 300 GLY B N 1
ATOM 5545 C CA . GLY B 1 300 ? -0.697 -34.656 3.131 1 97.19 300 GLY B CA 1
ATOM 5546 C C . GLY B 1 300 ? 0.072 -33.812 2.143 1 97.19 300 GLY B C 1
ATOM 5547 O O . GLY B 1 300 ? 1.254 -34.062 1.891 1 97.19 300 GLY B O 1
ATOM 5548 N N . VAL B 1 301 ? -0.56 -32.844 1.527 1 98.5 301 VAL B N 1
ATOM 5549 C CA . VAL B 1 301 ? 0.158 -31.969 0.621 1 98.5 301 VAL B CA 1
ATOM 5550 C C . VAL B 1 301 ? 1.147 -31.109 1.409 1 98.5 301 VAL B C 1
ATOM 5552 O O . VAL B 1 301 ? 1.114 -31.094 2.643 1 98.5 301 VAL B O 1
ATOM 5555 N N . ASP B 1 302 ? 2.051 -30.422 0.696 1 98.56 302 ASP B N 1
ATOM 5556 C CA . ASP B 1 302 ? 3.178 -29.75 1.334 1 98.56 302 ASP B CA 1
ATOM 5557 C C . ASP B 1 302 ? 2.869 -28.266 1.577 1 98.56 302 ASP B C 1
ATOM 5559 O O . ASP B 1 302 ? 3.578 -27.594 2.33 1 98.56 302 ASP B O 1
ATOM 5563 N N . GLY B 1 303 ? 1.89 -27.719 1.005 1 98.62 303 GLY B N 1
ATOM 5564 C CA . GLY B 1 303 ? 1.427 -26.344 1.088 1 98.62 303 GLY B CA 1
ATOM 5565 C C . GLY B 1 303 ? 0.233 -26.062 0.196 1 98.62 303 GLY B C 1
ATOM 5566 O O . GLY B 1 303 ? -0.233 -26.953 -0.526 1 98.62 303 GLY B O 1
ATOM 5567 N N . VAL B 1 304 ? -0.315 -24.828 0.251 1 98.88 304 VAL B N 1
ATOM 5568 C CA . VAL B 1 304 ? -1.458 -24.484 -0.588 1 98.88 304 VAL B CA 1
ATOM 5569 C C . VAL B 1 304 ? -1.321 -23.047 -1.083 1 98.88 304 VAL B C 1
ATOM 5571 O O . VAL B 1 304 ? -0.766 -22.203 -0.386 1 98.88 304 VAL B O 1
ATOM 5574 N N . PHE B 1 305 ? -1.755 -22.828 -2.246 1 98.94 305 PHE B N 1
ATOM 5575 C CA . PHE B 1 305 ? -2.049 -21.469 -2.668 1 98.94 305 PHE B CA 1
ATOM 5576 C C . PHE B 1 305 ? -3.332 -20.969 -2.016 1 98.94 305 PHE B C 1
ATOM 5578 O O . PHE B 1 305 ? -4.418 -21.484 -2.283 1 98.94 305 PHE B O 1
ATOM 5585 N N . THR B 1 306 ? -3.24 -19.984 -1.194 1 98.81 306 THR B N 1
ATOM 5586 C CA . THR B 1 306 ? -4.391 -19.484 -0.45 1 98.81 306 THR B CA 1
ATOM 5587 C C . THR B 1 306 ? -4.594 -17.984 -0.702 1 98.81 306 THR B C 1
ATOM 5589 O O . THR B 1 306 ? -3.633 -17.266 -0.974 1 98.81 306 THR B O 1
ATOM 5592 N N . GLU B 1 307 ? -5.867 -17.609 -0.642 1 98.62 307 GLU B N 1
ATOM 5593 C CA . GLU B 1 307 ? -6.18 -16.188 -0.832 1 98.62 307 GLU B CA 1
ATOM 5594 C C . GLU B 1 307 ? -6.586 -15.539 0.484 1 98.62 307 GLU B C 1
ATOM 5596 O O . GLU B 1 307 ? -6.957 -14.359 0.507 1 98.62 307 GLU B O 1
ATOM 5601 N N . ASP B 1 308 ? -6.539 -16.266 1.597 1 98.25 308 ASP B N 1
ATOM 5602 C CA . ASP B 1 308 ? -6.637 -15.758 2.963 1 98.25 308 ASP B CA 1
ATOM 5603 C C . ASP B 1 308 ? -5.547 -16.359 3.85 1 98.25 308 ASP B C 1
ATOM 5605 O O . ASP B 1 308 ? -5.773 -17.375 4.52 1 98.25 308 ASP B O 1
ATOM 5609 N N . ILE B 1 309 ? -4.43 -15.711 3.861 1 98.31 309 ILE B N 1
ATOM 5610 C CA . ILE B 1 309 ? -3.23 -16.234 4.504 1 98.31 309 ILE B CA 1
ATOM 5611 C C . ILE B 1 309 ? -3.441 -16.312 6.012 1 98.31 309 ILE B C 1
ATOM 5613 O O . ILE B 1 309 ? -3.119 -17.312 6.645 1 98.31 309 ILE B O 1
ATOM 5617 N N . ASP B 1 310 ? -4.004 -15.266 6.617 1 96.31 310 ASP B N 1
ATOM 5618 C CA . ASP B 1 310 ? -4.199 -15.18 8.062 1 96.31 310 ASP B CA 1
ATOM 5619 C C . ASP B 1 310 ? -5.109 -16.297 8.555 1 96.31 310 ASP B C 1
ATOM 5621 O O . ASP B 1 310 ? -4.781 -17 9.523 1 96.31 310 ASP B O 1
ATOM 5625 N N . GLN B 1 311 ? -6.234 -16.5 7.902 1 97.5 311 GLN B N 1
ATOM 5626 C CA . GLN B 1 311 ? -7.16 -17.547 8.305 1 97.5 311 GLN B CA 1
ATOM 5627 C C . GLN B 1 311 ? -6.547 -18.938 8.078 1 97.5 311 GLN B C 1
ATOM 5629 O O . GLN B 1 311 ? -6.723 -19.828 8.898 1 97.5 311 GLN B O 1
ATOM 5634 N N . THR B 1 312 ? -5.879 -19.109 6.953 1 98.5 312 THR B N 1
ATOM 5635 C CA . THR B 1 312 ? -5.238 -20.391 6.672 1 98.5 312 THR B CA 1
ATOM 5636 C C . THR B 1 312 ? -4.207 -20.734 7.746 1 98.5 312 THR B C 1
ATOM 5638 O O . THR B 1 312 ? -4.152 -21.859 8.227 1 98.5 312 THR B O 1
ATOM 5641 N N . ARG B 1 313 ? -3.396 -19.75 8.117 1 96.69 313 ARG B N 1
ATOM 5642 C CA . ARG B 1 313 ? -2.385 -19.969 9.141 1 96.69 313 ARG B CA 1
ATOM 5643 C C . ARG B 1 313 ? -3.025 -20.391 10.461 1 96.69 313 ARG B C 1
ATOM 5645 O O . ARG B 1 313 ? -2.545 -21.312 11.133 1 96.69 313 ARG B O 1
ATOM 5652 N N . ALA B 1 314 ? -4.078 -19.672 10.828 1 95.62 314 ALA B N 1
ATOM 5653 C CA . ALA B 1 314 ? -4.785 -20 12.062 1 95.62 314 ALA B CA 1
ATOM 5654 C C . ALA B 1 314 ? -5.301 -21.438 12.039 1 95.62 314 ALA B C 1
ATOM 5656 O O . ALA B 1 314 ? -5.195 -22.156 13.031 1 95.62 314 ALA B O 1
ATOM 5657 N N . ILE B 1 315 ? -5.859 -21.828 10.914 1 96.88 315 ILE B N 1
ATOM 5658 C CA . ILE B 1 315 ? -6.41 -23.172 10.758 1 96.88 315 ILE B CA 1
ATOM 5659 C C . ILE B 1 315 ? -5.289 -24.203 10.852 1 96.88 315 ILE B C 1
ATOM 5661 O O . ILE B 1 315 ? -5.426 -25.234 11.523 1 96.88 315 ILE B O 1
ATOM 5665 N N . VAL B 1 316 ? -4.16 -23.969 10.18 1 96.56 316 VAL B N 1
ATOM 5666 C CA . VAL B 1 316 ? -3.021 -24.875 10.156 1 96.56 316 VAL B CA 1
ATOM 5667 C C . VAL B 1 316 ? -2.465 -25.047 11.57 1 96.56 316 VAL B C 1
ATOM 5669 O O . VAL B 1 316 ? -2.18 -26.156 12.008 1 96.56 316 VAL B O 1
ATOM 5672 N N . LEU B 1 317 ? -2.334 -23.906 12.305 1 92.75 317 LEU B N 1
ATOM 5673 C CA . LEU B 1 317 ? -1.819 -23.938 13.664 1 92.75 317 LEU B CA 1
ATOM 5674 C C . LEU B 1 317 ? -2.75 -24.734 14.578 1 92.75 317 LEU B C 1
ATOM 5676 O O . LEU B 1 317 ? -2.291 -25.5 15.422 1 92.75 317 LEU B O 1
ATOM 5680 N N . ALA B 1 318 ? -3.994 -24.5 14.422 1 91.5 318 ALA B N 1
ATOM 5681 C CA . ALA B 1 318 ? -4.977 -25.234 15.227 1 91.5 318 ALA B CA 1
ATOM 5682 C C . ALA B 1 318 ? -4.922 -26.719 14.938 1 91.5 318 ALA B C 1
ATOM 5684 O O . ALA B 1 318 ? -5.062 -27.547 15.844 1 91.5 318 ALA B O 1
ATOM 5685 N N . TYR B 1 319 ? -4.773 -27.031 13.711 1 90.81 319 TYR B N 1
ATOM 5686 C CA . TYR B 1 319 ? -4.691 -28.422 13.297 1 90.81 319 TYR B CA 1
ATOM 5687 C C . TYR B 1 319 ? -3.457 -29.094 13.883 1 90.81 319 TYR B C 1
ATOM 5689 O O . TYR B 1 319 ? -3.525 -30.234 14.352 1 90.81 319 TYR B O 1
ATOM 5697 N N . GLU B 1 320 ? -2.336 -28.422 13.859 1 85.06 320 GLU B N 1
ATOM 5698 C CA . GLU B 1 320 ? -1.074 -28.953 14.359 1 85.06 320 GLU B CA 1
ATOM 5699 C C . GLU B 1 320 ? -1.09 -29.078 15.883 1 85.06 320 GLU B C 1
ATOM 5701 O O . GLU B 1 320 ? -0.494 -30 16.453 1 85.06 320 GLU B O 1
ATOM 5706 N N . SER B 1 321 ? -1.704 -28.109 16.531 1 78.44 321 SER B N 1
ATOM 5707 C CA . SER B 1 321 ? -1.812 -28.156 17.984 1 78.44 321 SER B CA 1
ATOM 5708 C C . SER B 1 321 ? -2.689 -29.328 18.438 1 78.44 321 SER B C 1
ATOM 5710 O O . SER B 1 321 ? -2.389 -29.984 19.438 1 78.44 321 SER B O 1
ATOM 5712 N N . ASN B 1 322 ? -3.734 -29.516 17.766 1 71.62 322 ASN B N 1
ATOM 5713 C CA . ASN B 1 322 ? -4.625 -30.609 18.109 1 71.62 322 ASN B CA 1
ATOM 5714 C C . ASN B 1 322 ? -3.951 -31.969 17.891 1 71.62 322 ASN B C 1
ATOM 5716 O O . ASN B 1 322 ? -4.188 -32.906 18.656 1 71.62 322 ASN B O 1
ATOM 5720 N N . SER B 1 323 ? -3.139 -31.953 16.969 1 64.44 323 SER B N 1
ATOM 5721 C CA . SER B 1 323 ? -2.404 -33.188 16.719 1 64.44 323 SER B CA 1
ATOM 5722 C C . SER B 1 323 ? -1.412 -33.469 17.844 1 64.44 323 SER B C 1
ATOM 5724 O O . SER B 1 323 ? -1.258 -34.625 18.281 1 64.44 323 SER B O 1
ATOM 5726 N N . VAL B 1 324 ? -0.881 -32.375 18.359 1 58.69 324 VAL B N 1
ATOM 5727 C CA . VAL B 1 324 ? 0.058 -32.531 19.469 1 58.69 324 VAL B CA 1
ATOM 5728 C C . VAL B 1 324 ? -0.69 -32.938 20.719 1 58.69 324 VAL B C 1
ATOM 5730 O O . VAL B 1 324 ? -0.232 -33.812 21.469 1 58.69 324 VAL B O 1
ATOM 5733 N N . VAL B 1 325 ? -1.816 -32.344 20.891 1 55.16 325 VAL B N 1
ATOM 5734 C CA . VAL B 1 325 ? -2.611 -32.656 22.062 1 55.16 325 VAL B CA 1
ATOM 5735 C C . VAL B 1 325 ? -3.053 -34.125 22.016 1 55.16 325 VAL B C 1
ATOM 5737 O O . VAL B 1 325 ? -2.992 -34.844 23.016 1 55.16 325 VAL B O 1
ATOM 5740 N N . THR B 1 326 ? -3.387 -34.5 20.844 1 55.62 326 THR B N 1
ATOM 5741 C CA . THR B 1 326 ? -3.814 -35.875 20.688 1 55.62 326 THR B CA 1
ATOM 5742 C C . THR B 1 326 ? -2.656 -36.844 20.953 1 55.62 326 THR B C 1
ATOM 5744 O O . THR B 1 326 ? -2.828 -37.844 21.641 1 55.62 326 THR B O 1
ATOM 5747 N N . VAL B 1 327 ? -1.545 -36.375 20.516 1 54.16 327 VAL B N 1
ATOM 5748 C CA . VAL B 1 327 ? -0.371 -37.219 20.734 1 54.16 327 VAL B CA 1
ATOM 5749 C C . VAL B 1 327 ? -0.026 -37.25 22.219 1 54.16 327 VAL B C 1
ATOM 5751 O O . VAL B 1 327 ? 0.264 -38.312 22.781 1 54.16 327 VAL B O 1
ATOM 5754 N N . LEU B 1 328 ? -0.187 -36.094 22.781 1 57.56 328 LEU B N 1
ATOM 5755 C CA . LEU B 1 328 ? 0.098 -36 24.203 1 57.56 328 LEU B CA 1
ATOM 5756 C C . LEU B 1 328 ? -0.92 -36.781 25.016 1 57.56 328 LEU B C 1
ATOM 5758 O O . LEU B 1 328 ? -0.561 -37.438 25.984 1 57.56 328 LEU B O 1
ATOM 5762 N N . LEU B 1 329 ? -2.053 -36.812 24.562 1 58.47 329 LEU B N 1
ATOM 5763 C CA . LEU B 1 329 ? -3.096 -37.562 25.234 1 58.47 329 LEU B CA 1
ATOM 5764 C C . LEU B 1 329 ? -2.873 -39.062 25.047 1 58.47 329 LEU B C 1
ATOM 5766 O O . LEU B 1 329 ? -3.051 -39.844 25.984 1 58.47 329 LEU B O 1
ATOM 5770 N N . ILE B 1 330 ? -2.381 -39.406 23.938 1 58.97 330 ILE B N 1
ATOM 5771 C CA . ILE B 1 330 ? -2.088 -40.812 23.672 1 58.97 330 ILE B CA 1
ATOM 5772 C C . ILE B 1 330 ? -0.889 -41.25 24.5 1 58.97 330 ILE B C 1
ATOM 5774 O O . ILE B 1 330 ? -0.922 -42.312 25.125 1 58.97 330 ILE B O 1
ATOM 5778 N N . VAL B 1 331 ? 0.073 -40.344 24.562 1 62.03 331 VAL B N 1
ATOM 5779 C CA . VAL B 1 331 ? 1.256 -40.656 25.359 1 62.03 331 VAL B CA 1
ATOM 5780 C C . VAL B 1 331 ? 0.876 -40.719 26.828 1 62.03 331 VAL B C 1
ATOM 5782 O O . VAL B 1 331 ? 1.312 -41.625 27.547 1 62.03 331 VAL B O 1
ATOM 5785 N N . ALA B 1 332 ? 0.043 -39.875 27.234 1 65.75 332 ALA B N 1
ATOM 5786 C CA . ALA B 1 332 ? -0.441 -39.875 28.609 1 65.75 332 ALA B CA 1
ATOM 5787 C C . ALA B 1 332 ? -1.257 -41.125 28.906 1 65.75 332 ALA B C 1
ATOM 5789 O O . ALA B 1 332 ? -1.106 -41.719 29.969 1 65.75 332 ALA B O 1
ATOM 5790 N N . PHE B 1 333 ? -1.98 -41.594 27.953 1 65 333 PHE B N 1
ATOM 5791 C CA . PHE B 1 333 ? -2.793 -42.781 28.109 1 65 333 PHE B CA 1
ATOM 5792 C C . PHE B 1 333 ? -1.916 -44.031 28.141 1 65 333 PHE B C 1
ATOM 5794 O O . PHE B 1 333 ? -2.15 -44.938 28.938 1 65 333 PHE B O 1
ATOM 5801 N N . VAL B 1 334 ? -0.929 -44 27.328 1 66.31 334 VAL B N 1
ATOM 5802 C CA . VAL B 1 334 ? 0.015 -45.125 27.312 1 66.31 334 VAL B CA 1
ATOM 5803 C C . VAL B 1 334 ? 0.792 -45.156 28.625 1 66.31 334 VAL B C 1
ATOM 5805 O O . VAL B 1 334 ? 0.995 -46.219 29.203 1 66.31 334 VAL B O 1
ATOM 5808 N N . PHE B 1 335 ? 1.101 -43.969 29.109 1 68.25 335 PHE B N 1
ATOM 5809 C CA . PHE B 1 335 ? 1.81 -43.875 30.375 1 68.25 335 PHE B CA 1
ATOM 5810 C C . PHE B 1 335 ? 0.929 -44.344 31.531 1 68.25 335 PHE B C 1
ATOM 5812 O O . PHE B 1 335 ? 1.385 -45.062 32.406 1 68.25 335 PHE B O 1
ATOM 5819 N N . VAL B 1 336 ? -0.266 -43.969 31.562 1 69.44 336 VAL B N 1
ATOM 5820 C CA . VAL B 1 336 ? -1.217 -44.406 32.562 1 69.44 336 VAL B CA 1
ATOM 5821 C C . VAL B 1 336 ? -1.453 -45.906 32.469 1 69.44 336 VAL B C 1
ATOM 5823 O O . VAL B 1 336 ? -1.538 -46.594 33.469 1 69.44 336 VAL B O 1
ATOM 5826 N N . GLY B 1 337 ? -1.423 -46.375 31.234 1 66.75 337 GLY B N 1
ATOM 5827 C CA . GLY B 1 337 ? -1.535 -47.781 31 1 66.75 337 GLY B CA 1
ATOM 5828 C C . GLY B 1 337 ? -0.336 -48.562 31.5 1 66.75 337 GLY B C 1
ATOM 5829 O O . GLY B 1 337 ? -0.491 -49.594 32.156 1 66.75 337 GLY B O 1
ATOM 5830 N N . VAL B 1 338 ? 0.779 -48.031 31.25 1 71.44 338 VAL B N 1
ATOM 5831 C CA . VAL B 1 338 ? 2.014 -48.656 31.719 1 71.44 338 VAL B CA 1
ATOM 5832 C C . VAL B 1 338 ? 2.074 -48.625 33.25 1 71.44 338 VAL B C 1
ATOM 5834 O O . VAL B 1 338 ? 2.441 -49.594 33.906 1 71.44 338 VAL B O 1
ATOM 5837 N N . LEU B 1 339 ? 1.646 -47.5 33.812 1 71.88 339 LEU B N 1
ATOM 5838 C CA . LEU B 1 339 ? 1.589 -47.344 35.281 1 71.88 339 LEU B CA 1
ATOM 5839 C C . LEU B 1 339 ? 0.6 -48.344 35.875 1 71.88 339 LEU B C 1
ATOM 5841 O O . LEU B 1 339 ? 0.881 -48.969 36.906 1 71.88 339 LEU B O 1
ATOM 5845 N N . PHE B 1 340 ? -0.436 -48.594 35.25 1 69.62 340 PHE B N 1
ATOM 5846 C CA . PHE B 1 340 ? -1.439 -49.562 35.688 1 69.62 340 PHE B CA 1
ATOM 5847 C C . PHE B 1 340 ? -0.9 -51 35.594 1 69.62 340 PHE B C 1
ATOM 5849 O O . PHE B 1 340 ? -1.131 -51.812 36.5 1 69.62 340 PHE B O 1
ATOM 5856 N N . ILE B 1 341 ? -0.128 -51.25 34.625 1 72.19 341 ILE B N 1
ATOM 5857 C CA . ILE B 1 341 ? 0.466 -52.594 34.469 1 72.19 341 ILE B CA 1
ATOM 5858 C C . ILE B 1 341 ? 1.524 -52.812 35.531 1 72.19 341 ILE B C 1
ATOM 5860 O O . ILE B 1 341 ? 1.583 -53.906 36.125 1 72.19 341 ILE B O 1
ATOM 5864 N N . VAL B 1 342 ? 2.211 -51.781 35.875 1 72.94 342 VAL B N 1
ATOM 5865 C CA . VAL B 1 342 ? 3.248 -51.875 36.906 1 72.94 342 VAL B CA 1
ATOM 5866 C C . VAL B 1 342 ? 2.605 -52.031 38.281 1 72.94 342 VAL B C 1
ATOM 5868 O O . VAL B 1 342 ? 3.049 -52.875 39.062 1 72.94 342 VAL B O 1
ATOM 5871 N N . ILE B 1 343 ? 1.543 -51.375 38.5 1 72 343 ILE B N 1
ATOM 5872 C CA . ILE B 1 343 ? 0.821 -51.469 39.75 1 72 343 ILE B CA 1
ATOM 5873 C C . ILE B 1 343 ? 0.155 -52.844 39.875 1 72 343 ILE B C 1
ATOM 5875 O O . ILE B 1 343 ? 0.233 -53.5 40.906 1 72 343 ILE B O 1
ATOM 5879 N N . ALA B 1 344 ? -0.397 -53.344 38.844 1 73.69 344 ALA B N 1
ATOM 5880 C CA . ALA B 1 344 ? -1.038 -54.656 38.812 1 73.69 344 ALA B CA 1
ATOM 5881 C C . ALA B 1 344 ? -0.014 -55.781 39 1 73.69 344 ALA B C 1
ATOM 5883 O O . ALA B 1 344 ? -0.255 -56.719 39.75 1 73.69 344 ALA B O 1
ATOM 5884 N N . ALA B 1 345 ? 1.127 -55.594 38.469 1 75.06 345 ALA B N 1
ATOM 5885 C CA . ALA B 1 345 ? 2.219 -56.562 38.625 1 75.06 345 ALA B CA 1
ATOM 5886 C C . ALA B 1 345 ? 2.762 -56.531 40.062 1 75.06 345 ALA B C 1
ATOM 5888 O O . ALA B 1 345 ? 3.07 -57.594 40.625 1 75.06 345 ALA B O 1
ATOM 5889 N N . SER B 1 346 ? 2.711 -55.375 40.656 1 69.94 346 SER B N 1
ATOM 5890 C CA . SER B 1 346 ? 3.17 -55.219 42.031 1 69.94 346 SER B CA 1
ATOM 5891 C C . SER B 1 346 ? 2.168 -55.812 43 1 69.94 346 SER B C 1
ATOM 5893 O O . SER B 1 346 ? 2.559 -56.5 43.969 1 69.94 346 SER B O 1
ATOM 5895 N N . VAL B 1 347 ? 0.94 -55.688 42.781 1 71.56 347 VAL B N 1
ATOM 5896 C CA . VAL B 1 347 ? -0.123 -56.25 43.625 1 71.56 347 VAL B CA 1
ATOM 5897 C C . VAL B 1 347 ? -0.138 -57.781 43.469 1 71.56 347 VAL B C 1
ATOM 5899 O O . VAL B 1 347 ? -0.259 -58.5 44.469 1 71.56 347 VAL B O 1
ATOM 5902 N N . LEU B 1 348 ? 0.112 -58.312 42.312 1 71.06 348 LEU B N 1
ATOM 5903 C CA . LEU B 1 348 ? 0.182 -59.75 42.062 1 71.06 348 LEU B CA 1
ATOM 5904 C C . LEU B 1 348 ? 1.409 -60.344 42.719 1 71.06 348 LEU B C 1
ATOM 5906 O O . LEU B 1 348 ? 1.329 -61.438 43.312 1 71.06 348 LEU B O 1
ATOM 5910 N N . SER B 1 349 ? 2.439 -59.625 42.812 1 69.12 349 SER B N 1
ATOM 5911 C CA . SER B 1 349 ? 3.658 -60.062 43.469 1 69.12 349 SER B CA 1
ATOM 5912 C C . SER B 1 349 ? 3.49 -60.062 45 1 69.12 349 SER B C 1
ATOM 5914 O O . SER B 1 349 ? 3.922 -61 45.656 1 69.12 349 SER B O 1
ATOM 5916 N N . ALA B 1 350 ? 2.789 -59.094 45.5 1 69.44 350 ALA B N 1
ATOM 5917 C CA . ALA B 1 350 ? 2.486 -59.031 46.938 1 69.44 350 ALA B CA 1
ATOM 5918 C C . ALA B 1 350 ? 1.504 -60.094 47.344 1 69.44 350 ALA B C 1
ATOM 5920 O O . ALA B 1 350 ? 1.642 -60.688 48.438 1 69.44 350 ALA B O 1
ATOM 5921 N N . TYR B 1 351 ? 0.605 -60.406 46.562 1 65.94 351 TYR B N 1
ATOM 5922 C CA . TYR B 1 351 ? -0.367 -61.469 46.781 1 65.94 351 TYR B CA 1
ATOM 5923 C C . TYR B 1 351 ? 0.304 -62.844 46.75 1 65.94 351 TYR B C 1
ATOM 5925 O O . TYR B 1 351 ? -0.005 -63.719 47.562 1 65.94 351 TYR B O 1
ATOM 5933 N N . LEU B 1 352 ? 1.299 -63 46.094 1 64.5 352 LEU B N 1
ATOM 5934 C CA . LEU B 1 352 ? 2.025 -64.25 45.969 1 64.5 352 LEU B CA 1
ATOM 5935 C C . LEU B 1 352 ? 3.006 -64.438 47.125 1 64.5 352 LEU B C 1
ATOM 5937 O O . LEU B 1 352 ? 3.221 -65.562 47.594 1 64.5 352 LEU B O 1
ATOM 5941 N N . CYS B 1 353 ? 3.467 -63.344 47.719 1 62.62 353 CYS B N 1
ATOM 5942 C CA . CYS B 1 353 ? 4.363 -63.375 48.875 1 62.62 353 CYS B CA 1
ATOM 5943 C C . CYS B 1 353 ? 3.584 -63.562 50.156 1 62.62 353 CYS B C 1
ATOM 5945 O O . CYS B 1 353 ? 4.078 -64.188 51.094 1 62.62 353 CYS B O 1
ATOM 5947 N N . LYS B 1 354 ? 2.436 -62.875 50.188 1 54.41 354 LYS B N 1
ATOM 5948 C CA . LYS B 1 354 ? 1.609 -63.094 51.375 1 54.41 354 LYS B CA 1
ATOM 5949 C C . LYS B 1 354 ? 1.09 -64.562 51.406 1 54.41 354 LYS B C 1
ATOM 5951 O O . LYS B 1 354 ? 0.921 -65.125 52.5 1 54.41 354 LYS B O 1
ATOM 5956 N N . ARG B 1 355 ? 0.852 -65.188 50.438 1 52.12 355 ARG B N 1
ATOM 5957 C CA . ARG B 1 355 ? 0.433 -66.562 50.375 1 52.12 355 ARG B CA 1
ATOM 5958 C C . ARG B 1 355 ? 1.583 -67.5 50.75 1 52.12 355 ARG B C 1
ATOM 5960 O O . ARG B 1 355 ? 1.359 -68.688 51.156 1 52.12 355 ARG B O 1
ATOM 5967 N N . LYS B 1 356 ? 2.723 -67.062 50.656 1 53.03 356 LYS B N 1
ATOM 5968 C CA . LYS B 1 356 ? 3.826 -67.938 51.062 1 53.03 356 LYS B CA 1
ATOM 5969 C C . LYS B 1 356 ? 4.039 -67.875 52.594 1 53.03 356 LYS B C 1
ATOM 5971 O O . LYS B 1 356 ? 4.617 -68.75 53.188 1 53.03 356 LYS B O 1
ATOM 5976 N N . THR B 1 357 ? 3.711 -66.75 53.281 1 47.94 357 THR B N 1
ATOM 5977 C CA . THR B 1 357 ? 4.051 -66.75 54.688 1 47.94 357 THR B CA 1
ATOM 5978 C C . THR B 1 357 ? 2.975 -67.375 55.531 1 47.94 357 THR B C 1
ATOM 5980 O O . THR B 1 357 ? 3.074 -67.438 56.75 1 47.94 357 THR B O 1
ATOM 5983 N N . ASN B 1 358 ? 1.711 -67.5 55.156 1 39.06 358 ASN B N 1
ATOM 5984 C CA . ASN B 1 358 ? 0.857 -68.25 56.094 1 39.06 358 ASN B CA 1
ATOM 5985 C C . ASN B 1 358 ? 1.194 -69.688 56.125 1 39.06 358 ASN B C 1
ATOM 5987 O O . ASN B 1 358 ? 0.962 -70.438 55.156 1 39.06 358 ASN B O 1
ATOM 5991 N N . PRO B 1 359 ? 2.209 -70 57.031 1 36.91 359 PRO B N 1
ATOM 5992 C CA . PRO B 1 359 ? 2.477 -71.438 57.25 1 36.91 359 PRO B CA 1
ATOM 5993 C C . PRO B 1 359 ? 1.22 -72.188 57.594 1 36.91 359 PRO B C 1
ATOM 5995 O O . PRO B 1 359 ? 0.307 -71.688 58.219 1 36.91 359 PRO B O 1
ATOM 5998 N N . SER B 1 360 ? 0.651 -73 56.812 1 34.41 360 SER B N 1
ATOM 5999 C CA . SER B 1 360 ? -0.384 -74 57.125 1 34.41 360 SER B CA 1
ATOM 6000 C C . SER B 1 360 ? -0.089 -74.688 58.469 1 34.41 360 SER B C 1
ATOM 6002 O O . SER B 1 360 ? 0.945 -75.312 58.594 1 34.41 360 SER B O 1
ATOM 6004 N N . SER B 1 361 ? -0.332 -74 59.625 1 32.94 361 SER B N 1
ATOM 6005 C CA . SER B 1 361 ? -0.372 -74.688 60.906 1 32.94 361 SER B CA 1
ATOM 6006 C C . SER B 1 361 ? -1.228 -75.938 60.844 1 32.94 361 SER B C 1
ATOM 6008 O O . SER B 1 361 ? -1.442 -76.625 61.844 1 32.94 361 SER B O 1
ATOM 6010 N N . SER B 1 362 ? -2.014 -76.062 59.812 1 31.5 362 SER B N 1
ATOM 6011 C CA . SER B 1 362 ? -3.002 -77.125 59.969 1 31.5 362 SER B CA 1
ATOM 6012 C C . SER B 1 362 ? -2.338 -78.5 60 1 31.5 362 SER B C 1
ATOM 6014 O O . SER B 1 362 ? -3.006 -79.562 59.844 1 31.5 362 SER B O 1
ATOM 6016 N N . ALA B 1 363 ? -0.994 -78.625 60.219 1 31.23 363 ALA B N 1
ATOM 6017 C CA . ALA B 1 363 ? -0.627 -80.062 60.188 1 31.23 363 ALA B CA 1
ATOM 6018 C C . ALA B 1 363 ? -1.278 -80.812 61.312 1 31.23 363 ALA B C 1
ATOM 6020 O O . ALA B 1 363 ? -1.382 -82.062 61.281 1 31.23 363 ALA B O 1
ATOM 6021 N N . THR B 1 364 ? -1.413 -80.188 62.5 1 28.12 364 THR B N 1
ATOM 6022 C CA . THR B 1 364 ? -1.417 -81.125 63.594 1 28.12 364 THR B CA 1
ATOM 6023 C C . THR B 1 364 ? -2.742 -81.875 63.656 1 28.12 364 THR B C 1
ATOM 6025 O O . THR B 1 364 ? -2.824 -83 64.25 1 28.12 364 THR B O 1
ATOM 6028 N N . GLN B 1 365 ? -3.895 -81.25 63.438 1 25.81 365 GLN B N 1
ATOM 6029 C CA . GLN B 1 365 ? -5.012 -81.938 64.125 1 25.81 365 GLN B CA 1
ATOM 6030 C C . GLN B 1 365 ? -5.332 -83.25 63.438 1 25.81 365 GLN B C 1
ATOM 6032 O O . GLN B 1 365 ? -6.082 -84.062 64 1 25.81 365 GLN B O 1
ATOM 6037 N N . ASN B 1 366 ? -5.047 -83.438 62.125 1 24.28 366 ASN B N 1
ATOM 6038 C CA . ASN B 1 366 ? -5.797 -84.5 61.5 1 24.28 366 ASN B CA 1
ATOM 6039 C C . ASN B 1 366 ? -5.277 -85.875 61.906 1 24.28 366 ASN B C 1
ATOM 6041 O O . ASN B 1 366 ? -5.43 -86.812 61.156 1 24.28 366 ASN B O 1
ATOM 6045 N N . ARG B 1 367 ? -4.387 -86 63.031 1 22.38 367 ARG B N 1
ATOM 6046 C CA . ARG B 1 367 ? -4.078 -87.312 63.531 1 22.38 367 ARG B CA 1
ATOM 6047 C C . ARG B 1 367 ? -5.344 -88 64 1 22.38 367 ARG B C 1
ATOM 6049 O O . ARG B 1 367 ? -5.43 -89.25 63.938 1 22.38 367 ARG B O 1
ATOM 6056 N N . GLU B 1 368 ? -6.062 -87.375 64.875 1 23.69 368 GLU B N 1
ATOM 6057 C CA . GLU B 1 368 ? -6.707 -88.188 65.875 1 23.69 368 GLU B CA 1
ATOM 6058 C C . GLU B 1 368 ? -7.746 -89.125 65.25 1 23.69 368 GLU B C 1
ATOM 6060 O O . GLU B 1 368 ? -8.031 -90.188 65.812 1 23.69 368 GLU B O 1
ATOM 6065 N N . GLU B 1 369 ? -8.695 -88.625 64.438 1 22.58 369 GLU B N 1
ATOM 6066 C CA . GLU B 1 369 ? -9.93 -89.438 64.375 1 22.58 369 GLU B CA 1
ATOM 6067 C C . GLU B 1 369 ? -9.742 -90.688 63.625 1 22.58 369 GLU B C 1
ATOM 6069 O O . GLU B 1 369 ? -10.633 -91.562 63.594 1 22.58 369 GLU B O 1
ATOM 6074 N N . ARG B 1 370 ? -8.766 -90.812 62.688 1 19.83 370 ARG B N 1
ATOM 6075 C CA . ARG B 1 370 ? -8.969 -91.938 61.812 1 19.83 370 ARG B CA 1
ATOM 6076 C C . ARG B 1 370 ? -8.625 -93.25 62.531 1 19.83 370 ARG B C 1
ATOM 6078 O O . ARG B 1 370 ? -8.398 -94.25 61.906 1 19.83 370 ARG B O 1
ATOM 6085 N N . ALA B 1 371 ? -8.195 -93.25 63.812 1 20.86 371 ALA B N 1
ATOM 6086 C CA . ALA B 1 371 ? -7.805 -94.562 64.375 1 20.86 371 ALA B CA 1
ATOM 6087 C C . ALA B 1 371 ? -8.984 -95.5 64.375 1 20.86 371 ALA B C 1
ATOM 6089 O O . ALA B 1 371 ? -8.805 -96.688 64.625 1 20.86 371 ALA B O 1
ATOM 6090 N N . GLY B 1 372 ? -10.25 -95 64.688 1 17.98 372 GLY B N 1
ATOM 6091 C CA . GLY B 1 372 ? 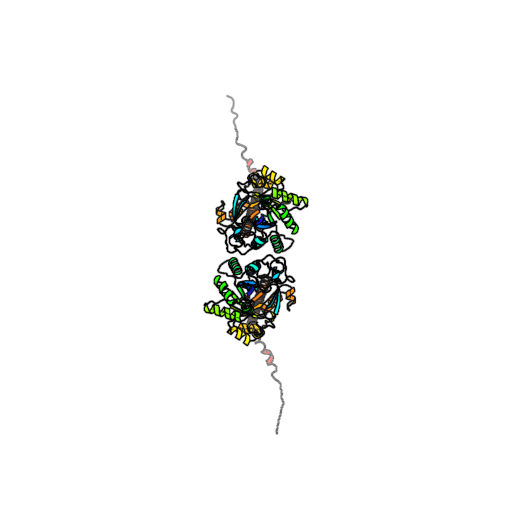-11.133 -96 65.188 1 17.98 372 GLY B CA 1
ATOM 6092 C C . GLY B 1 372 ? -11.422 -97.125 64.188 1 17.98 372 GLY B C 1
ATOM 6093 O O . GLY B 1 372 ? -11.766 -98.25 64.625 1 17.98 372 GLY B O 1
ATOM 6094 N N . LEU B 1 373 ? -11.961 -96.812 63 1 18.28 373 LEU B N 1
ATOM 6095 C CA . LEU B 1 373 ? -12.977 -97.75 62.531 1 18.28 373 LEU B CA 1
ATOM 6096 C C . LEU B 1 373 ? -12.336 -99 61.969 1 18.28 373 LEU B C 1
ATOM 6098 O O . LEU B 1 373 ? -11.883 -99.062 60.844 1 18.28 373 LEU B O 1
ATOM 6102 N N . ALA B 1 374 ? -11.289 -99.625 62.688 1 20.77 374 ALA B N 1
ATOM 6103 C CA . ALA B 1 374 ? -10.359 -100.75 62.375 1 20.77 374 ALA B CA 1
ATOM 6104 C C . ALA B 1 374 ? -11.102 -101.938 61.875 1 20.77 374 ALA B C 1
ATOM 6106 O O . ALA B 1 374 ? -10.664 -102.625 60.938 1 20.77 374 ALA B O 1
ATOM 6107 N N . GLN B 1 375 ? -11.922 -102.562 62.719 1 17.86 375 GLN B N 1
ATOM 6108 C CA . GLN B 1 375 ? -12.016 -104 62.969 1 17.86 375 GLN B CA 1
ATOM 6109 C C . GLN B 1 375 ? -12.75 -104.688 61.844 1 17.86 375 GLN B C 1
ATOM 6111 O O . GLN B 1 375 ? -12.344 -105.75 61.406 1 17.86 375 GLN B O 1
ATOM 6116 N N . GLN B 1 376 ? -14.102 -104.688 61.688 1 18.31 376 GLN B N 1
ATOM 6117 C CA . GLN B 1 376 ? -14.859 -105.938 61.75 1 18.31 376 GLN B CA 1
ATOM 6118 C C . GLN B 1 376 ? -14.938 -106.562 60.406 1 18.31 376 GLN B C 1
ATOM 6120 O O . GLN B 1 376 ? -15.562 -107.625 60.25 1 18.31 376 GLN B O 1
ATOM 6125 N N . SER B 1 377 ? -14.297 -106.062 59.25 1 17.55 377 SER B N 1
ATOM 6126 C CA . SER B 1 377 ? -15.234 -106.5 58.219 1 17.55 377 SER B CA 1
ATOM 6127 C C . SER B 1 377 ? -15.273 -108 58.125 1 17.55 377 SER B C 1
ATOM 6129 O O . SER B 1 377 ? -14.453 -108.688 58.719 1 17.55 377 SER B O 1
ATOM 6131 N N . ASN B 1 378 ? -15.289 -108.562 56.875 1 17.81 378 ASN B N 1
ATOM 6132 C CA . ASN B 1 378 ? -16.125 -109.5 56.188 1 17.81 378 ASN B CA 1
ATOM 6133 C C . ASN B 1 378 ? -15.555 -110.938 56.281 1 17.81 378 ASN B C 1
ATOM 6135 O O . ASN B 1 378 ? -14.344 -111.125 56.188 1 17.81 378 ASN B O 1
ATOM 6139 N N . SER B 1 379 ? -16.188 -111.938 56.969 1 19.52 379 SER B N 1
ATOM 6140 C CA . SER B 1 379 ? -16.203 -113.375 57.25 1 19.52 379 SER B CA 1
ATOM 6141 C C . SER B 1 379 ? -16.047 -114.188 55.969 1 19.52 379 SER B C 1
ATOM 6143 O O . SER B 1 379 ? -15.688 -115.375 56.031 1 19.52 379 SER B O 1
ATOM 6145 N N . TYR B 1 380 ? -16.438 -113.812 54.688 1 20.02 380 TYR B N 1
ATOM 6146 C CA . TYR B 1 380 ? -17.031 -115 54 1 20.02 380 TYR B CA 1
ATOM 6147 C C . TYR B 1 380 ? -15.992 -116.062 53.781 1 20.02 380 TYR B C 1
ATOM 6149 O O . TYR B 1 380 ? -14.797 -115.812 53.656 1 20.02 380 TYR B O 1
ATOM 6157 N N . SER B 1 381 ? -16.344 -117.375 53.906 1 21.55 381 SER B N 1
ATOM 6158 C CA . SER B 1 381 ? -16.031 -118.812 54.031 1 21.55 381 SER B CA 1
ATOM 6159 C C . SER B 1 381 ? -15.453 -119.375 52.75 1 21.55 381 SER B C 1
ATOM 6161 O O . SER B 1 381 ? -14.859 -120.438 52.75 1 21.55 381 SER B O 1
ATOM 6163 N N . TYR B 1 382 ? -15.414 -118.688 51.531 1 20.55 382 TYR B N 1
ATOM 6164 C CA . TYR B 1 382 ? -15.734 -119.625 50.469 1 20.55 382 TYR B CA 1
ATOM 6165 C C . TYR B 1 382 ? -14.703 -120.75 50.406 1 20.55 382 TYR B C 1
ATOM 6167 O O . TYR B 1 382 ? -13.5 -120.5 50.531 1 20.55 382 TYR B O 1
ATOM 6175 N N . ASN B 1 383 ? -15.102 -121.938 50.438 1 20.7 383 ASN B N 1
ATOM 6176 C CA . ASN B 1 383 ? -14.812 -123.375 50.406 1 20.7 383 ASN B CA 1
ATOM 6177 C C . ASN B 1 383 ? -13.898 -123.75 49.25 1 20.7 383 ASN B C 1
ATOM 6179 O O . ASN B 1 383 ? -12.719 -124.062 49.469 1 20.7 383 ASN B O 1
ATOM 6183 N N . GLN B 1 384 ? -14.414 -124.688 48.375 1 21.27 384 GLN B N 1
ATOM 6184 C CA . GLN B 1 384 ? -14.164 -125.812 47.469 1 21.27 384 GLN B CA 1
ATOM 6185 C C . GLN B 1 384 ? -13.391 -125.375 46.25 1 21.27 384 GLN B C 1
ATOM 6187 O O . GLN B 1 384 ? -13.289 -124.188 45.969 1 21.27 384 GLN B O 1
ATOM 6192 N N . ASP B 1 385 ? -13.82 -125.938 45.25 1 20.94 385 ASP B N 1
ATOM 6193 C CA . ASP B 1 385 ? -13.617 -127.25 44.625 1 20.94 385 ASP B CA 1
ATOM 6194 C C . ASP B 1 385 ? -12.852 -127.125 43.312 1 20.94 385 ASP B C 1
ATOM 6196 O O . ASP B 1 385 ? -11.844 -127.812 43.094 1 20.94 385 ASP B O 1
ATOM 6200 N N . GLU B 1 386 ? -13.734 -127.125 42.25 1 20.25 386 GLU B N 1
ATOM 6201 C CA . GLU B 1 386 ? -13.641 -127.562 40.875 1 20.25 386 GLU B CA 1
ATOM 6202 C C . GLU B 1 386 ? -12.758 -126.688 40.031 1 20.25 386 GLU B C 1
ATOM 6204 O O . GLU B 1 386 ? -12.805 -125.438 40.156 1 20.25 386 GLU B O 1
#

pLDDT: mean 86.86, std 22.72, range [17.55, 98.94]

Foldseek 3Di:
DPPPCPVPPFDAAEEAEQAQLQVPQGVFLVSPLNNVVLPHLAYEFEWDAALVGFIWTDDDQAQVQFWCQCVDVVCVVQWDWDAALNDIDTHHGRNSGHPVRQQVIWTFRNCVVFHPGPNGGPGGTDTPLVSLVSQVVSQPDPVDRHAYEYEHDRQVRCCVVRVDRPLVSVLVSCVVSVCQQRYEYEYCALVSQLVNCVVCVVVVHDHPFYEHEAEPPDAHSHPRHHRCLCLDLVNLVVSVVSGGQEYAYAPVSAALVSCVSNVVVVHAYEYDDQEQTPVVCVVDPDDGSLVVLVVCVVSPGRYYHYSHSNVSVVSVVVVVVVVVVVVVVVVVVVVVVVVVVVVVVVVVVVVVVVVVPPPPPPPPPPPVPPPDDPDDDDPVPPDDDD/DPPPCPVPPADAAEEAAQAQLQVPQGVFLVSPLNNVVLPHLAYEFEWDAALVGFIWTDDDQAAVQFWCQCVDVVCVVQWDWDAALNDIDTHHGRNSGHPVRQQVIWTFRNCVVFHPGPNGGPGGTDTPLVSLVSQVVSQPDPVDRHAYEYEHDRQVRCCVVNVDRPLVSVLVSCVVSVCQQRYEYEYCALVSQLVNCVVCVVVVHDHPFYEHEAEPPDAHSHPRHHRCLCLDLVNLVVSVVSGGQEYAYAPVSQALVSCVSNVVVVHAYEYDDQEQTPVVCVVDPDDGSLVVLVVCVVSPGRYYHYSHSNVSVVSVVVVVVVVVVVVVVVVVVVVVVVVVVVVVVVVVVVVVVVVVPPDPPVPPDPPPDPPPPPDDDDDDDDDDDD